Protein AF-A0A944IZ52-F1 (afdb_monomer_lite)

Sequence (410 aa):
MIVNSAARTDLLGSDRTEELARAQYRSLRRLAALPDPTAVWPTHGAGSFCSAIRGDERTSTIGGQKQTNPLLAAPDEDAFVRQLVAGLGGELALALAGGVDPARIVVHGNAKTDAELRTAVDAGAGLIVIDNFDDIDRLERIVTDEQPVLVRVTPGIRPETHAAVSTGQEGSKFGLTLPQARQAIARLRGSGRLRLDGVHVHIGSQILDTEPFARAVEAVAGLGTFAVYDLGGGLGARYTYEDHPPSVEEYLDALVDAARRVLPEDAHVIIEPGRSMVAESGVTLYRVATVKRGEPAFVAVDGGMADNLEVALYGQRFEATVATRVGGGDPCHLVGRHCESGDTLSPDVPLRDPRPGDLIAVPVTGAYTYSLGNNYSGALRPPVVFCQDGEARAVVRRETYGDLLRRDLR

pLDDT: mean 85.28, std 14.98, range [36.97, 98.81]

Structure (mmCIF, N/CA/C/O backbone):
data_AF-A0A944IZ52-F1
#
_entry.id   AF-A0A944IZ52-F1
#
loop_
_atom_site.group_PDB
_atom_site.id
_atom_site.type_symbol
_atom_site.label_atom_id
_atom_site.label_alt_id
_atom_site.label_comp_id
_atom_site.label_asym_id
_atom_site.label_entity_id
_atom_site.label_seq_id
_atom_site.pdbx_PDB_ins_code
_atom_site.Cartn_x
_atom_site.Cartn_y
_atom_site.Cartn_z
_atom_site.occupancy
_atom_site.B_iso_or_equiv
_atom_site.auth_seq_id
_atom_site.auth_comp_id
_atom_site.auth_asym_id
_atom_site.auth_atom_id
_atom_site.pdbx_PDB_model_num
ATOM 1 N N . MET A 1 1 ? -35.859 -2.986 -17.270 1.00 49.66 1 MET A N 1
ATOM 2 C CA . MET A 1 1 ? -34.799 -3.735 -16.566 1.00 49.66 1 MET A CA 1
ATOM 3 C C . MET A 1 1 ? -33.519 -3.548 -17.320 1.00 49.66 1 MET A C 1
ATOM 5 O O . MET A 1 1 ? -33.545 -3.500 -18.542 1.00 49.66 1 MET A O 1
ATOM 9 N N . ILE A 1 2 ? -32.437 -3.422 -16.577 1.00 59.44 2 ILE A N 1
ATOM 10 C CA . ILE A 1 2 ? -31.106 -3.247 -17.121 1.00 59.44 2 ILE A CA 1
ATOM 11 C C . ILE A 1 2 ? -30.456 -4.625 -17.025 1.00 59.44 2 ILE A C 1
ATOM 13 O O . ILE A 1 2 ? -30.507 -5.262 -15.975 1.00 59.44 2 ILE A O 1
ATOM 17 N N . VAL A 1 3 ? -29.950 -5.127 -18.147 1.00 54.44 3 VAL A N 1
ATOM 18 C CA . VAL A 1 3 ? -29.305 -6.440 -18.192 1.00 54.44 3 VAL A CA 1
ATOM 19 C C . VAL A 1 3 ? -28.115 -6.408 -17.234 1.00 54.44 3 VAL A C 1
ATOM 21 O O . VAL A 1 3 ? -27.199 -5.608 -17.414 1.00 54.44 3 VAL A O 1
ATOM 24 N N . ASN A 1 4 ? -28.178 -7.231 -16.188 1.00 55.44 4 ASN A N 1
ATOM 25 C CA . ASN A 1 4 ? -27.148 -7.408 -15.164 1.00 55.44 4 ASN A CA 1
ATOM 26 C C . ASN A 1 4 ? -26.804 -6.135 -14.359 1.00 55.44 4 ASN A C 1
ATOM 28 O O . ASN A 1 4 ? -25.710 -6.030 -13.808 1.00 55.44 4 ASN A O 1
ATOM 32 N N . SER A 1 5 ? -27.711 -5.148 -14.286 1.00 57.38 5 SER A N 1
ATOM 33 C CA . SER A 1 5 ? -27.473 -3.905 -13.537 1.00 57.38 5 SER A CA 1
ATOM 34 C C . SER A 1 5 ? -28.758 -3.141 -13.165 1.00 57.38 5 SER A C 1
ATOM 36 O O . SER A 1 5 ? -29.864 -3.621 -13.413 1.00 57.38 5 SER A O 1
ATOM 38 N N . ALA A 1 6 ? -28.617 -1.963 -12.547 1.00 63.72 6 ALA A N 1
ATOM 39 C CA . ALA A 1 6 ? -29.672 -0.995 -12.252 1.00 63.72 6 ALA A CA 1
ATOM 40 C C . ALA A 1 6 ? -29.161 0.448 -12.430 1.00 63.72 6 ALA A C 1
ATOM 42 O O . ALA A 1 6 ? -27.966 0.656 -12.644 1.00 63.72 6 ALA A O 1
ATOM 43 N N . ALA A 1 7 ? -30.061 1.437 -12.409 1.00 60.56 7 ALA A N 1
ATOM 44 C CA . ALA A 1 7 ? -29.685 2.822 -12.673 1.00 60.56 7 ALA A CA 1
ATOM 45 C C . ALA A 1 7 ? -28.902 3.426 -11.490 1.00 60.56 7 ALA A C 1
ATOM 47 O O . ALA A 1 7 ? -29.264 3.157 -10.348 1.00 60.56 7 ALA A O 1
ATOM 48 N N . ARG A 1 8 ? -27.887 4.267 -11.709 1.00 58.72 8 ARG A N 1
ATOM 49 C CA . ARG A 1 8 ? -27.225 4.950 -10.590 1.00 58.72 8 ARG A CA 1
ATOM 50 C C . ARG A 1 8 ? -28.173 5.948 -9.933 1.00 58.72 8 ARG A C 1
ATOM 52 O O . ARG A 1 8 ? -28.893 6.674 -10.619 1.00 58.72 8 ARG A O 1
ATOM 59 N N . THR A 1 9 ? -28.151 5.995 -8.610 1.00 65.56 9 THR A N 1
ATOM 60 C CA . THR A 1 9 ? -29.062 6.823 -7.809 1.00 65.56 9 THR A CA 1
ATOM 61 C C . THR A 1 9 ? -28.395 8.062 -7.227 1.00 65.56 9 THR A C 1
ATOM 63 O O . THR A 1 9 ? -29.073 8.908 -6.662 1.00 65.56 9 THR A O 1
ATOM 66 N N . ASP A 1 10 ? -27.090 8.211 -7.440 1.00 61.88 10 ASP A N 1
ATOM 67 C CA . ASP A 1 10 ? -26.246 9.309 -6.964 1.00 61.88 10 ASP A CA 1
ATOM 68 C C . ASP A 1 10 ? -26.227 10.537 -7.894 1.00 61.88 10 ASP A C 1
ATOM 70 O O . ASP A 1 10 ? -25.698 11.586 -7.534 1.00 61.88 10 ASP A O 1
ATOM 74 N N . LEU A 1 11 ? -26.818 10.436 -9.090 1.00 52.53 11 LEU A N 1
ATOM 75 C CA . LEU A 1 11 ? -26.761 11.472 -10.132 1.00 52.53 11 LEU A CA 1
ATOM 76 C C . LEU A 1 11 ? -27.455 12.792 -9.762 1.00 52.53 11 LEU A C 1
ATOM 78 O O . LEU A 1 11 ? -27.226 13.801 -10.424 1.00 52.53 11 LEU A O 1
ATOM 82 N N . LEU A 1 12 ? -28.312 12.783 -8.739 1.00 50.62 12 LEU A N 1
ATOM 83 C CA . LEU A 1 12 ? -29.103 13.938 -8.304 1.00 50.62 12 LEU A CA 1
ATOM 84 C C . LEU A 1 12 ? -28.643 14.525 -6.958 1.00 50.62 12 LEU A C 1
ATOM 86 O O . LEU A 1 12 ? -29.283 15.457 -6.479 1.00 50.62 12 LEU A O 1
ATOM 90 N N . GLY A 1 13 ? -27.550 14.015 -6.374 1.00 47.00 13 GLY A N 1
ATOM 91 C CA . GLY A 1 13 ? -27.023 14.451 -5.073 1.00 47.00 13 GLY A CA 1
ATOM 92 C C . GLY A 1 13 ? -27.003 13.336 -4.023 1.00 47.00 13 GLY A C 1
ATOM 93 O O . GLY A 1 13 ? -27.859 12.450 -4.022 1.00 47.00 13 GLY A O 1
ATOM 94 N N . SER A 1 14 ? -26.009 13.376 -3.125 1.00 56.69 14 SER A N 1
ATOM 95 C CA . SER A 1 14 ? -25.781 12.350 -2.092 1.00 56.69 14 SER A CA 1
ATOM 96 C C . SER A 1 14 ? -26.903 12.258 -1.054 1.00 56.69 14 SER A C 1
ATOM 98 O O . SER A 1 14 ? -27.127 11.195 -0.483 1.00 56.69 14 SER A O 1
ATOM 100 N N . ASP A 1 15 ? -27.636 13.349 -0.849 1.00 60.59 15 ASP A N 1
ATOM 101 C CA . ASP A 1 15 ? -28.800 13.466 0.030 1.00 60.59 15 ASP A CA 1
ATOM 102 C C . ASP A 1 15 ? -30.030 12.703 -0.491 1.00 60.59 15 ASP A C 1
ATOM 104 O O . ASP A 1 15 ? -30.919 12.351 0.283 1.00 60.59 15 ASP A O 1
ATOM 108 N N . ARG A 1 16 ? -30.074 12.410 -1.796 1.00 62.12 16 ARG A N 1
ATOM 109 C CA . ARG A 1 16 ? -31.184 11.709 -2.465 1.00 62.12 16 ARG A CA 1
ATOM 110 C C . ARG A 1 16 ? -30.850 10.261 -2.827 1.00 62.12 16 ARG A C 1
ATOM 112 O O . ARG A 1 16 ? -31.755 9.499 -3.171 1.00 62.12 16 ARG A O 1
ATOM 119 N N . THR A 1 17 ? -29.577 9.873 -2.752 1.00 66.94 17 THR A N 1
ATOM 120 C CA . THR A 1 17 ? -29.072 8.577 -3.226 1.00 66.94 17 THR A CA 1
ATOM 121 C C . THR A 1 17 ? -29.780 7.388 -2.585 1.00 66.94 17 THR A C 1
ATOM 123 O O . THR A 1 17 ? -30.151 6.444 -3.285 1.00 66.94 17 THR A O 1
ATOM 126 N N . GLU A 1 18 ? -29.996 7.432 -1.269 1.00 72.25 18 GLU A N 1
ATOM 127 C CA . GLU A 1 18 ? -30.622 6.335 -0.530 1.00 72.25 18 GLU A CA 1
ATOM 128 C C . GLU A 1 18 ? -32.117 6.205 -0.860 1.00 72.25 18 GLU A C 1
ATOM 130 O O . GLU A 1 18 ? -32.598 5.117 -1.175 1.00 72.25 18 GLU A O 1
ATOM 135 N N . GLU A 1 19 ? -32.847 7.325 -0.868 1.00 81.88 19 GLU A N 1
ATOM 136 C CA . GLU A 1 19 ? -34.268 7.371 -1.241 1.00 81.88 19 GLU A CA 1
ATOM 137 C C . GLU A 1 19 ? -34.484 6.784 -2.645 1.00 81.88 19 GLU A C 1
ATOM 139 O O . GLU A 1 19 ? -35.368 5.949 -2.864 1.00 81.88 19 GLU A O 1
ATOM 144 N N . LEU A 1 20 ? -33.634 7.181 -3.594 1.00 73.44 20 LEU A N 1
ATOM 145 C CA . LEU A 1 20 ? -33.689 6.726 -4.978 1.00 73.44 20 LEU A CA 1
ATOM 146 C C . LEU A 1 20 ? -33.282 5.248 -5.121 1.00 73.44 20 LEU A C 1
ATOM 148 O O . LEU A 1 20 ? -33.898 4.528 -5.911 1.00 73.44 20 LEU A O 1
ATOM 152 N N . ALA A 1 21 ? -32.316 4.766 -4.332 1.00 74.44 21 ALA A N 1
ATOM 153 C CA . ALA A 1 21 ? -31.938 3.349 -4.270 1.00 74.44 21 ALA A CA 1
ATOM 154 C C . ALA A 1 21 ? -33.091 2.474 -3.762 1.00 74.44 21 ALA A C 1
ATOM 156 O O . ALA A 1 21 ? -33.422 1.457 -4.377 1.00 74.44 21 ALA A O 1
ATOM 157 N N . ARG A 1 22 ? -33.795 2.918 -2.716 1.00 81.88 22 ARG A N 1
ATOM 158 C CA . ARG A 1 22 ? -34.988 2.232 -2.192 1.00 81.88 22 ARG A CA 1
ATOM 159 C C . ARG A 1 22 ? -36.129 2.213 -3.210 1.00 81.88 22 ARG A C 1
ATOM 161 O O . ARG A 1 22 ? -36.739 1.173 -3.464 1.00 81.88 22 ARG A O 1
ATOM 168 N N . ALA A 1 23 ? -36.399 3.340 -3.872 1.00 78.75 23 ALA A N 1
ATOM 169 C CA . ALA A 1 23 ? -37.403 3.402 -4.939 1.00 78.75 23 ALA A CA 1
ATOM 170 C C . ALA A 1 23 ? -37.074 2.450 -6.106 1.00 78.75 23 ALA A C 1
ATOM 172 O O . ALA A 1 23 ? -37.964 1.814 -6.690 1.00 78.75 23 ALA A O 1
ATOM 173 N N . GLN A 1 24 ? -35.788 2.307 -6.420 1.00 78.44 24 GLN A N 1
ATOM 174 C CA . GLN A 1 24 ? -35.311 1.402 -7.450 1.00 78.44 24 GLN A CA 1
ATOM 175 C C . GLN A 1 24 ? -35.453 -0.076 -7.062 1.00 78.44 24 GLN A C 1
ATOM 177 O O . GLN A 1 24 ? -35.929 -0.857 -7.892 1.00 78.44 24 GLN A O 1
ATOM 182 N N . TYR A 1 25 ? -35.142 -0.454 -5.817 1.00 81.81 25 TYR A N 1
ATOM 183 C CA . TYR A 1 25 ? -35.371 -1.810 -5.301 1.00 81.81 25 TYR A CA 1
ATOM 184 C C . TYR A 1 25 ? -36.826 -2.252 -5.500 1.00 81.81 25 TYR A C 1
ATOM 186 O O . TYR A 1 25 ? -37.106 -3.283 -6.121 1.00 81.81 25 TYR A O 1
ATOM 194 N N . ARG A 1 26 ? -37.780 -1.425 -5.050 1.00 84.25 26 ARG A N 1
ATOM 195 C CA . ARG A 1 26 ? -39.225 -1.711 -5.161 1.00 84.25 26 ARG A CA 1
ATOM 196 C C . ARG A 1 26 ? -39.658 -1.879 -6.613 1.00 84.25 26 ARG A C 1
ATOM 198 O O . ARG A 1 26 ? -40.477 -2.744 -6.930 1.00 84.25 26 ARG A O 1
ATOM 205 N N . SER A 1 27 ? -39.096 -1.064 -7.501 1.00 78.94 27 SER A N 1
ATOM 206 C CA . SER A 1 27 ? -39.370 -1.128 -8.938 1.00 78.94 27 SER A CA 1
ATOM 207 C C . SER A 1 27 ? -38.850 -2.430 -9.553 1.00 78.94 27 SER A C 1
ATOM 209 O O . SER A 1 27 ? -39.574 -3.087 -10.301 1.00 78.94 27 SER A O 1
ATOM 211 N N . LEU A 1 28 ? -37.638 -2.859 -9.192 1.00 76.06 28 LEU A N 1
ATOM 212 C CA . LEU A 1 28 ? -37.055 -4.117 -9.665 1.00 76.06 28 LEU A CA 1
ATOM 213 C C . LEU A 1 28 ? -37.807 -5.345 -9.149 1.00 76.06 28 LEU A C 1
ATOM 215 O O . LEU A 1 28 ? -38.038 -6.271 -9.924 1.00 76.06 28 LEU A O 1
ATOM 219 N N . ARG A 1 29 ? -38.278 -5.334 -7.897 1.00 84.25 29 ARG A N 1
ATOM 220 C CA . ARG A 1 29 ? -39.107 -6.420 -7.343 1.00 84.25 29 ARG A CA 1
ATOM 221 C C . ARG A 1 29 ? -40.432 -6.582 -8.085 1.00 84.25 29 ARG A C 1
ATOM 223 O O . ARG A 1 29 ? -40.827 -7.705 -8.386 1.00 84.25 29 ARG A O 1
ATOM 230 N N . ARG A 1 30 ? -41.085 -5.475 -8.454 1.00 82.38 30 ARG A N 1
ATOM 231 C CA . ARG A 1 30 ? -42.308 -5.505 -9.278 1.00 82.38 30 ARG A CA 1
ATOM 232 C C . ARG A 1 30 ? -42.044 -6.048 -10.682 1.00 82.38 30 ARG A C 1
ATOM 234 O O . ARG A 1 30 ? -42.846 -6.818 -11.194 1.00 82.38 30 ARG A O 1
ATOM 241 N N . LEU A 1 31 ? -40.916 -5.682 -11.289 1.00 74.94 31 LEU A N 1
ATOM 242 C CA . LEU A 1 31 ? -40.529 -6.181 -12.612 1.00 74.94 31 LEU A CA 1
ATOM 243 C C . LEU A 1 31 ? -40.148 -7.667 -12.586 1.00 74.94 31 LEU A C 1
ATOM 245 O O . LEU A 1 31 ? -40.492 -8.392 -13.513 1.00 74.94 31 LEU A O 1
ATOM 249 N N . ALA A 1 32 ? -39.509 -8.142 -11.515 1.00 80.38 32 ALA A N 1
ATOM 250 C CA . ALA A 1 32 ? -39.172 -9.552 -11.336 1.00 80.38 32 ALA A CA 1
ATOM 251 C C . ALA A 1 32 ? -40.408 -10.464 -11.185 1.00 80.38 32 ALA A C 1
ATOM 253 O O . ALA A 1 32 ? -40.291 -11.675 -11.353 1.00 80.38 32 ALA A O 1
ATOM 254 N N . ALA A 1 33 ? -41.595 -9.916 -10.909 1.00 85.00 33 ALA A N 1
ATOM 255 C CA . ALA A 1 33 ? -42.842 -10.684 -10.863 1.00 85.00 33 ALA A CA 1
ATOM 256 C C . ALA A 1 33 ? -43.399 -11.048 -12.257 1.00 85.00 33 ALA A C 1
ATOM 258 O O . ALA A 1 33 ? -44.363 -11.804 -12.354 1.00 85.00 33 ALA A O 1
ATOM 259 N N . LEU A 1 34 ? -42.812 -10.522 -13.338 1.00 83.12 34 LEU A N 1
ATOM 260 C CA . LEU A 1 34 ? -43.183 -10.885 -14.706 1.00 83.12 34 LEU A CA 1
ATOM 261 C C . LEU A 1 34 ? -42.824 -12.357 -15.022 1.00 83.12 34 LEU A C 1
ATOM 263 O O . LEU A 1 34 ? -41.936 -12.924 -14.379 1.00 83.12 34 LEU A O 1
ATOM 267 N N . PRO A 1 35 ? -43.482 -12.994 -16.014 1.00 90.75 35 PRO A N 1
ATOM 268 C CA . PRO A 1 35 ? -43.174 -14.370 -16.406 1.00 90.75 35 PRO A CA 1
ATOM 269 C C . PRO A 1 35 ? -41.723 -14.537 -16.866 1.00 90.75 35 PRO A C 1
ATOM 271 O O . PRO A 1 35 ? -41.214 -13.704 -17.615 1.00 90.75 35 PRO A O 1
ATOM 274 N N . ASP A 1 36 ? -41.087 -15.651 -16.506 1.00 87.94 36 ASP A N 1
ATOM 275 C CA . ASP A 1 36 ? -39.681 -15.934 -16.823 1.00 87.94 36 ASP A CA 1
ATOM 276 C C . ASP A 1 36 ? -39.275 -15.809 -18.307 1.00 87.94 36 ASP A C 1
ATOM 278 O O . ASP A 1 36 ? -38.193 -15.267 -18.546 1.00 87.94 36 ASP A O 1
ATOM 282 N N . PRO A 1 37 ? -40.084 -16.210 -19.315 1.00 88.31 37 PRO A N 1
ATOM 283 C CA . PRO A 1 37 ? -39.707 -16.045 -20.723 1.00 88.31 37 PRO A CA 1
ATOM 284 C C . PRO A 1 37 ? -39.832 -14.599 -21.227 1.00 88.31 37 PRO A C 1
ATOM 286 O O . PRO A 1 37 ? -39.501 -14.326 -22.380 1.00 88.31 37 PRO A O 1
ATOM 289 N N . THR A 1 38 ? -40.312 -13.663 -20.399 1.00 85.06 38 THR A N 1
ATOM 290 C CA . THR A 1 38 ? -40.425 -12.252 -20.780 1.00 85.06 38 THR A CA 1
ATOM 291 C C . THR A 1 38 ? -39.042 -11.709 -21.118 1.00 85.06 38 THR A C 1
ATOM 293 O O . THR A 1 38 ? -38.139 -11.696 -20.278 1.00 85.06 38 THR A O 1
ATOM 296 N N . ALA A 1 39 ? -38.882 -11.262 -22.361 1.00 79.69 39 ALA A N 1
ATOM 297 C CA . ALA A 1 39 ? -37.620 -10.744 -22.858 1.00 79.69 39 ALA A CA 1
ATOM 298 C C . ALA A 1 39 ? -37.249 -9.424 -22.165 1.00 79.69 39 ALA A C 1
ATOM 300 O O . ALA A 1 39 ? -38.061 -8.503 -22.044 1.00 79.69 39 ALA A O 1
ATOM 301 N N . VAL A 1 40 ? -35.993 -9.332 -21.739 1.00 71.38 40 VAL A N 1
ATOM 302 C CA . VAL A 1 40 ? -35.378 -8.145 -21.153 1.00 71.38 40 VAL A CA 1
ATOM 303 C C . VAL A 1 40 ? -34.414 -7.566 -22.170 1.00 71.38 40 VAL A C 1
ATOM 305 O O . VAL A 1 40 ? -33.300 -8.054 -22.368 1.00 71.38 40 VAL A O 1
ATOM 308 N N . TRP A 1 41 ? -34.871 -6.504 -22.819 1.00 64.62 41 TRP A N 1
ATOM 309 C CA . TRP A 1 41 ? -34.080 -5.743 -23.770 1.00 64.62 41 TRP A CA 1
ATOM 310 C C . TRP A 1 41 ? -33.353 -4.599 -23.056 1.00 64.62 41 TRP A C 1
ATOM 312 O O . TRP A 1 41 ? -33.888 -4.032 -22.098 1.00 64.62 41 TRP A O 1
ATOM 322 N N . PRO A 1 42 ? -32.150 -4.231 -23.509 1.00 54.09 42 PRO A N 1
ATOM 323 C CA . PRO A 1 42 ? -31.430 -3.104 -22.953 1.00 54.09 42 PRO A CA 1
ATOM 324 C C . PRO A 1 42 ? -32.133 -1.802 -23.358 1.00 54.09 42 PRO A C 1
ATOM 326 O O . PRO A 1 42 ? -32.445 -1.587 -24.526 1.00 54.09 42 PRO A O 1
ATOM 329 N N . THR A 1 43 ? -32.317 -0.882 -22.418 1.00 52.28 43 THR A N 1
ATOM 330 C CA . THR A 1 43 ? -32.477 0.552 -22.718 1.00 52.28 43 THR A CA 1
ATOM 331 C C . THR A 1 43 ? -31.135 1.225 -22.453 1.00 52.28 43 THR A C 1
ATOM 333 O O . THR A 1 43 ? -30.550 0.884 -21.432 1.00 52.28 43 THR A O 1
ATOM 336 N N . HIS A 1 44 ? -30.637 2.105 -23.344 1.00 38.09 44 HIS A N 1
ATOM 337 C CA . HIS A 1 44 ? -29.282 2.713 -23.309 1.00 38.09 44 HIS A CA 1
ATOM 338 C C . HIS A 1 44 ? -28.258 1.832 -22.559 1.00 38.09 44 HIS A C 1
ATOM 340 O O . HIS A 1 44 ? -27.996 2.029 -21.376 1.00 38.09 44 HIS A O 1
ATO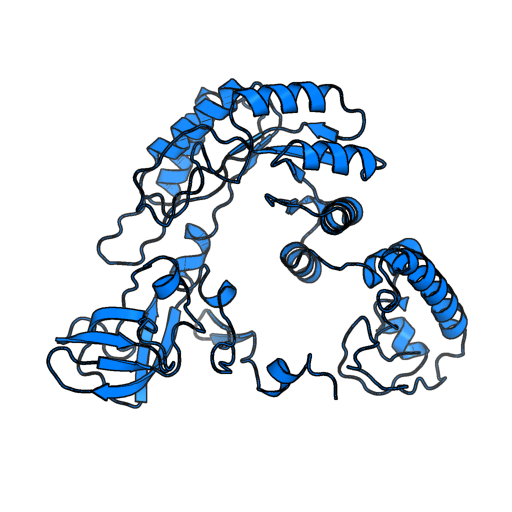M 346 N N . GLY A 1 45 ? -27.814 0.780 -23.258 1.00 36.97 45 GLY A N 1
ATOM 347 C CA . GLY A 1 45 ? -27.573 -0.557 -22.711 1.00 36.97 45 GLY A CA 1
ATOM 348 C C . GLY A 1 45 ? -26.336 -0.815 -21.853 1.00 36.97 45 GLY A C 1
ATOM 349 O O . GLY A 1 45 ? -25.540 0.074 -21.567 1.00 36.97 45 GLY A O 1
ATOM 350 N N . ALA A 1 46 ? -26.231 -2.090 -21.459 1.00 38.62 46 ALA A N 1
ATOM 351 C CA . ALA A 1 46 ? -25.125 -2.752 -20.767 1.00 38.62 46 ALA A CA 1
ATOM 352 C C . ALA A 1 46 ? -23.769 -2.053 -20.998 1.00 38.62 46 ALA A C 1
ATOM 354 O O . ALA A 1 46 ? -23.171 -2.168 -22.068 1.00 38.62 46 ALA A O 1
ATOM 355 N N . GLY A 1 47 ? -23.335 -1.265 -20.004 1.00 41.41 47 GLY A N 1
ATOM 356 C CA . GLY A 1 47 ? -22.129 -0.426 -20.069 1.00 41.41 47 GLY A CA 1
ATOM 357 C C . GLY A 1 47 ? -22.347 1.099 -20.055 1.00 41.41 47 GLY A C 1
ATOM 358 O O . GLY A 1 47 ? -21.360 1.829 -19.982 1.00 41.41 47 GLY A O 1
ATOM 359 N N . SER A 1 48 ? -23.590 1.589 -20.088 1.00 41.53 48 SER A N 1
ATOM 360 C CA . SER A 1 48 ? -23.940 3.021 -20.046 1.00 41.53 48 SER A CA 1
ATOM 361 C C . SER A 1 48 ? -23.639 3.709 -18.701 1.00 41.53 48 SER A C 1
ATOM 363 O O . SER A 1 48 ? -23.699 3.082 -17.645 1.00 41.53 48 SER A O 1
ATOM 365 N N . PHE A 1 49 ? -23.362 5.023 -18.746 1.00 39.31 49 PHE A N 1
ATOM 366 C CA . PHE A 1 49 ? -23.088 5.924 -17.608 1.00 39.31 49 PHE A CA 1
ATOM 367 C C . PHE A 1 49 ? -24.129 5.837 -16.484 1.00 39.31 49 PHE A C 1
ATOM 369 O O . PHE A 1 49 ? -23.800 5.986 -15.309 1.00 39.31 49 PHE A O 1
ATOM 376 N N . CYS A 1 50 ? -25.380 5.554 -16.845 1.00 43.31 50 CYS A N 1
ATOM 377 C CA . CYS A 1 50 ? -26.473 5.456 -15.892 1.00 43.31 50 CYS A CA 1
ATOM 378 C C . CYS A 1 50 ? -26.532 4.105 -15.172 1.00 43.31 50 CYS A C 1
ATOM 380 O O . CYS A 1 50 ? -27.467 3.929 -14.417 1.00 43.31 50 CYS A O 1
ATOM 382 N N . SER A 1 51 ? -25.613 3.156 -15.387 1.00 47.84 51 SER A N 1
ATOM 383 C CA . SER A 1 51 ? -25.664 1.792 -14.831 1.00 47.84 51 SER A CA 1
ATOM 384 C C . SER A 1 51 ? -24.714 1.615 -13.637 1.00 47.84 51 SER A C 1
ATOM 386 O O . SER A 1 51 ? -23.566 2.046 -13.706 1.00 47.84 51 SER A O 1
ATOM 388 N N . ALA A 1 52 ? -25.145 0.941 -12.568 1.00 45.53 52 ALA A N 1
ATOM 389 C CA . ALA A 1 52 ? -24.354 0.741 -11.342 1.00 45.53 52 ALA A CA 1
ATOM 390 C C . ALA A 1 52 ? -23.378 -0.461 -11.378 1.00 45.53 52 ALA A C 1
ATOM 392 O O . ALA A 1 52 ? -22.444 -0.527 -10.591 1.00 45.53 52 ALA A O 1
ATOM 393 N N . ILE A 1 53 ? -23.574 -1.413 -12.298 1.00 49.00 53 ILE A N 1
ATOM 394 C CA . ILE A 1 53 ? -22.815 -2.676 -12.452 1.00 49.00 53 ILE A CA 1
ATOM 395 C C . ILE A 1 53 ? -22.630 -2.948 -13.956 1.00 49.00 53 ILE A C 1
ATOM 397 O O . ILE A 1 53 ? -23.529 -2.655 -14.742 1.00 49.00 53 ILE A O 1
ATOM 401 N N . ARG A 1 54 ? -21.473 -3.458 -14.397 1.00 53.56 54 ARG A N 1
ATOM 402 C CA . ARG A 1 54 ? -21.185 -3.731 -15.823 1.00 53.56 54 ARG A CA 1
ATOM 403 C C . ARG A 1 54 ? -21.267 -5.231 -16.131 1.00 53.56 54 ARG A C 1
ATOM 405 O O . ARG A 1 54 ? -20.797 -6.031 -15.334 1.00 53.56 54 ARG A O 1
ATOM 412 N N . GLY A 1 55 ? -21.814 -5.594 -17.295 1.00 52.94 55 GLY A N 1
ATOM 413 C CA . GLY A 1 55 ? -21.876 -6.975 -17.794 1.00 52.94 55 GLY A CA 1
ATOM 414 C C . GLY A 1 55 ? -21.796 -7.048 -19.325 1.00 52.94 55 GLY A C 1
ATOM 415 O O . GLY A 1 55 ? -22.097 -6.063 -19.999 1.00 52.94 55 GLY A O 1
ATOM 416 N N . ASP A 1 56 ? -21.384 -8.205 -19.854 1.00 54.31 56 ASP A N 1
ATOM 417 C CA . ASP A 1 56 ? -21.111 -8.420 -21.290 1.00 54.31 56 ASP A CA 1
ATOM 418 C C . ASP A 1 56 ? -22.361 -8.786 -22.115 1.00 54.31 56 ASP A C 1
ATOM 420 O O . ASP A 1 56 ? -22.405 -8.584 -23.333 1.00 54.31 56 ASP A O 1
ATOM 424 N N . GLU A 1 57 ? -23.408 -9.301 -21.463 1.00 58.81 57 GLU A N 1
ATOM 425 C CA . GLU A 1 57 ? -24.662 -9.668 -22.122 1.00 58.81 57 GLU A CA 1
ATOM 426 C C . GLU A 1 57 ? -25.501 -8.435 -22.466 1.00 58.81 57 GLU A C 1
ATOM 428 O O . GLU A 1 57 ? -25.769 -7.570 -21.631 1.00 58.81 57 GLU A O 1
ATOM 433 N N . ARG A 1 58 ? -25.964 -8.363 -23.718 1.00 60.22 58 ARG A N 1
ATOM 434 C CA . ARG A 1 58 ? -26.748 -7.220 -24.210 1.00 60.22 58 ARG A CA 1
ATOM 435 C C . ARG A 1 58 ? -28.250 -7.393 -24.033 1.00 60.22 58 ARG A C 1
ATOM 437 O O . ARG A 1 58 ? -28.947 -6.392 -23.987 1.00 60.22 58 ARG A O 1
ATOM 444 N N . THR A 1 59 ? -28.749 -8.619 -23.922 1.00 69.75 59 THR A N 1
ATOM 445 C CA . THR A 1 59 ? -30.174 -8.970 -23.791 1.00 69.75 59 THR A CA 1
ATOM 446 C C . THR A 1 59 ? -30.307 -10.180 -22.877 1.00 69.75 59 THR A C 1
ATOM 448 O O . THR A 1 59 ? -29.418 -11.025 -22.871 1.00 69.75 59 THR A O 1
ATOM 451 N N . SER A 1 60 ? -31.414 -10.304 -22.147 1.00 80.19 60 SER A N 1
ATOM 452 C CA . SER A 1 60 ? -31.680 -11.451 -21.267 1.00 80.19 60 SER A CA 1
ATOM 453 C C . SER A 1 60 ? -33.187 -11.744 -21.200 1.00 80.19 60 SER A C 1
ATOM 455 O O . SER A 1 60 ? -33.965 -11.210 -21.991 1.00 80.19 60 SER A O 1
ATOM 457 N N . THR A 1 61 ? -33.624 -12.577 -20.261 1.00 86.12 61 THR A N 1
ATOM 458 C CA . THR A 1 61 ? -35.038 -12.785 -19.903 1.00 86.12 61 THR A CA 1
ATOM 459 C C . THR A 1 61 ? -35.244 -12.504 -18.417 1.00 86.12 61 THR A C 1
ATOM 461 O O . THR A 1 61 ? -34.272 -12.407 -17.672 1.00 86.12 61 THR A O 1
ATOM 464 N N . ILE A 1 62 ? -36.491 -12.383 -17.951 1.00 83.81 62 ILE A N 1
ATOM 465 C CA . ILE A 1 62 ? -36.772 -12.297 -16.507 1.00 83.81 62 ILE A CA 1
ATOM 466 C C . ILE A 1 62 ? -36.156 -13.480 -15.760 1.00 83.81 62 ILE A C 1
ATOM 468 O O . ILE A 1 62 ? -35.506 -13.280 -14.736 1.00 83.81 62 ILE A O 1
ATOM 472 N N . GLY A 1 63 ? -36.335 -14.695 -16.286 1.00 84.19 63 GLY A N 1
ATOM 473 C CA . GLY A 1 63 ? -35.780 -15.907 -15.691 1.00 84.19 63 GLY A CA 1
ATOM 474 C C . GLY A 1 63 ? -34.254 -15.862 -15.625 1.00 84.19 63 GLY A C 1
ATOM 475 O O . GLY A 1 63 ? -33.683 -16.142 -14.575 1.00 84.19 63 GLY A O 1
ATOM 476 N N . GLY A 1 64 ? -33.600 -15.419 -16.705 1.00 82.88 64 GLY A N 1
ATOM 477 C CA . GLY A 1 64 ? -32.150 -15.223 -16.734 1.00 82.88 64 GLY A CA 1
ATOM 478 C C . GLY A 1 64 ? -31.688 -14.178 -15.719 1.00 82.88 64 GLY A C 1
ATOM 479 O O . GLY A 1 64 ? -30.811 -14.450 -14.911 1.00 82.88 64 GLY A O 1
ATOM 480 N N . GLN A 1 65 ? -32.346 -13.017 -15.665 1.00 78.31 65 GLN A N 1
ATOM 481 C CA . GLN A 1 65 ? -31.998 -11.950 -14.724 1.00 78.31 65 GLN A CA 1
ATOM 482 C C . GLN A 1 65 ? -32.189 -12.358 -13.259 1.00 78.31 65 GLN A C 1
ATOM 484 O O . GLN A 1 65 ? -31.378 -11.978 -12.424 1.00 78.31 65 GLN A O 1
ATOM 489 N N . LYS A 1 66 ? -33.204 -13.157 -12.918 1.00 81.00 66 LYS A N 1
ATOM 490 C CA . LYS A 1 66 ? -33.348 -13.700 -11.554 1.00 81.00 66 LYS A CA 1
ATOM 491 C C . LYS A 1 66 ? -32.173 -14.592 -11.147 1.00 81.00 66 LYS A C 1
ATOM 493 O O . LYS A 1 66 ? -31.871 -14.670 -9.963 1.00 81.00 66 LYS A O 1
ATOM 498 N N . GLN A 1 67 ? -31.545 -15.265 -12.110 1.00 78.94 67 GLN A N 1
ATOM 499 C CA . GLN A 1 67 ? -30.414 -16.161 -11.873 1.00 78.94 67 GLN A CA 1
ATOM 500 C C . GLN A 1 67 ? -29.075 -15.417 -11.859 1.00 78.94 67 GLN A C 1
ATOM 502 O O . GLN A 1 67 ? -28.189 -15.784 -11.095 1.00 78.94 67 GLN A O 1
ATOM 507 N N . THR A 1 68 ? -28.916 -14.387 -12.696 1.00 70.44 68 THR A N 1
ATOM 508 C CA . THR A 1 68 ? -27.605 -13.778 -12.969 1.00 70.44 68 THR A CA 1
ATOM 509 C C . THR A 1 68 ? -27.460 -12.328 -12.518 1.00 70.44 68 THR A C 1
ATOM 511 O O . THR A 1 68 ? -26.333 -11.852 -12.410 1.00 70.44 68 THR A O 1
ATOM 514 N N . ASN A 1 69 ? -28.550 -11.597 -12.253 1.00 71.62 69 ASN A N 1
ATOM 515 C CA . ASN A 1 69 ? -28.471 -10.190 -11.868 1.00 71.62 69 ASN A CA 1
ATOM 516 C C . ASN A 1 69 ? -28.201 -10.068 -10.357 1.00 71.62 69 ASN A C 1
ATOM 518 O O . ASN A 1 69 ? -29.103 -10.331 -9.552 1.00 71.62 69 ASN A O 1
ATOM 522 N N . PRO A 1 70 ? -27.005 -9.608 -9.949 1.00 64.25 70 PRO A N 1
ATOM 523 C CA . PRO A 1 70 ? -26.617 -9.572 -8.541 1.00 64.25 70 PRO A CA 1
ATOM 524 C C . PRO A 1 70 ? -27.490 -8.624 -7.705 1.00 64.25 70 PRO A C 1
ATOM 526 O O . PRO A 1 70 ? -27.610 -8.820 -6.503 1.00 64.25 70 PRO A O 1
ATOM 529 N N . LEU A 1 71 ? -28.165 -7.651 -8.328 1.00 68.06 71 LEU A N 1
ATOM 530 C CA . LEU A 1 71 ? -29.085 -6.740 -7.645 1.00 68.06 71 LEU A CA 1
ATOM 531 C C . LEU A 1 71 ? -30.466 -7.366 -7.389 1.00 68.06 71 LEU A C 1
ATOM 533 O O . LEU A 1 71 ? -31.171 -6.958 -6.470 1.00 68.06 71 LEU A O 1
ATOM 537 N N . LEU A 1 72 ? -30.879 -8.371 -8.170 1.00 74.81 72 LEU A N 1
ATOM 538 C CA . LEU A 1 72 ? -32.104 -9.134 -7.887 1.00 74.81 72 LEU A CA 1
ATOM 539 C C . LEU A 1 72 ? -31.886 -10.201 -6.805 1.00 74.81 72 LEU A C 1
ATOM 541 O O . LEU A 1 72 ? -32.857 -10.617 -6.161 1.00 74.81 72 LEU A O 1
ATOM 545 N N . ALA A 1 73 ? -30.629 -10.589 -6.582 1.00 74.62 73 ALA A N 1
ATOM 546 C CA . ALA A 1 73 ? -30.212 -11.518 -5.538 1.00 74.62 73 ALA A CA 1
ATOM 547 C C . ALA A 1 73 ? -30.165 -10.886 -4.132 1.00 74.62 73 ALA A C 1
ATOM 549 O O . ALA A 1 73 ? -30.123 -11.621 -3.150 1.00 74.62 73 ALA A O 1
ATOM 550 N N . ALA A 1 74 ? -30.217 -9.552 -4.016 1.00 74.75 74 ALA A N 1
ATOM 551 C CA . ALA A 1 74 ? -30.210 -8.863 -2.725 1.00 74.75 74 ALA A CA 1
ATOM 552 C C . ALA A 1 74 ? -31.381 -9.331 -1.828 1.00 74.75 74 ALA A C 1
ATOM 554 O O . ALA A 1 74 ? -32.536 -9.209 -2.246 1.00 74.75 74 ALA A O 1
ATOM 555 N N . PRO A 1 75 ? -31.137 -9.850 -0.610 1.00 76.06 75 PRO A N 1
ATOM 556 C CA . PRO A 1 75 ? -32.174 -10.489 0.210 1.00 76.06 75 PRO A CA 1
ATOM 557 C C . PRO A 1 75 ? -33.284 -9.524 0.653 1.00 76.06 75 PRO A C 1
ATOM 559 O O . PRO A 1 75 ? -34.441 -9.926 0.772 1.00 76.06 75 PRO A O 1
ATOM 562 N N . ASP A 1 76 ? -32.960 -8.243 0.818 1.00 80.56 76 ASP A N 1
ATOM 563 C CA . ASP A 1 76 ? -33.873 -7.193 1.264 1.00 80.56 76 ASP A CA 1
ATOM 564 C C . ASP A 1 76 ? -33.533 -5.830 0.626 1.00 80.56 76 ASP A C 1
ATOM 566 O O . ASP A 1 76 ? -32.621 -5.708 -0.200 1.00 80.56 76 ASP A O 1
ATOM 570 N N . GLU A 1 77 ? -34.345 -4.816 0.942 1.00 80.94 77 GLU A N 1
ATOM 571 C CA . GLU A 1 77 ? -34.193 -3.451 0.423 1.00 80.94 77 GLU A CA 1
ATOM 572 C C . GLU A 1 77 ? -32.892 -2.796 0.906 1.00 80.94 77 GLU A C 1
ATOM 574 O O . GLU A 1 77 ? -32.250 -2.086 0.136 1.00 80.94 77 GLU A O 1
ATOM 579 N N . ASP A 1 78 ? -32.467 -3.063 2.141 1.00 71.94 78 ASP A N 1
ATOM 580 C CA . ASP A 1 78 ? -31.263 -2.460 2.717 1.00 71.94 78 ASP A CA 1
ATOM 581 C C . ASP A 1 78 ? -29.989 -3.042 2.089 1.00 71.94 78 ASP A C 1
ATOM 583 O O . ASP A 1 78 ? -29.066 -2.302 1.753 1.00 71.94 78 ASP A O 1
ATOM 587 N N . ALA A 1 79 ? -29.950 -4.352 1.835 1.00 67.81 79 ALA A N 1
ATOM 588 C CA . ALA A 1 79 ? -28.864 -5.021 1.127 1.00 67.81 79 ALA A CA 1
ATOM 589 C C . ALA A 1 79 ? -28.724 -4.513 -0.312 1.00 67.81 79 ALA A C 1
ATOM 591 O O . ALA A 1 79 ? -27.609 -4.301 -0.789 1.00 67.81 79 ALA A O 1
ATOM 592 N N . PHE A 1 80 ? -29.850 -4.258 -0.983 1.00 74.19 80 PHE A N 1
ATOM 593 C CA . PHE A 1 80 ? -29.858 -3.653 -2.312 1.00 74.19 80 PHE A CA 1
ATOM 594 C C . PHE A 1 80 ? -29.282 -2.235 -2.296 1.00 74.19 80 PHE A C 1
ATOM 596 O O . PHE A 1 80 ? -28.461 -1.888 -3.144 1.00 74.19 80 PHE A O 1
ATOM 603 N N . VAL A 1 81 ? -29.703 -1.416 -1.329 1.00 68.19 81 VAL A N 1
ATOM 604 C CA . VAL A 1 81 ? -29.214 -0.044 -1.161 1.00 68.19 81 VAL A CA 1
ATOM 605 C C . VAL A 1 81 ? -27.711 -0.049 -0.900 1.00 68.19 81 VAL A C 1
ATOM 607 O O . VAL A 1 81 ? -26.989 0.645 -1.606 1.00 68.19 81 VAL A O 1
ATOM 610 N N . ARG A 1 82 ? -27.213 -0.883 0.020 1.00 68.50 82 ARG A N 1
ATOM 611 C CA . ARG A 1 82 ? -25.770 -1.021 0.278 1.00 68.50 82 ARG A CA 1
ATOM 612 C C . ARG A 1 82 ? -24.996 -1.378 -0.988 1.00 68.50 82 ARG A C 1
ATOM 614 O O . ARG A 1 82 ? -24.012 -0.724 -1.311 1.00 68.50 82 ARG A O 1
ATOM 621 N N . GLN A 1 83 ? -25.473 -2.362 -1.747 1.00 65.38 83 GLN A N 1
ATOM 622 C CA . GLN A 1 83 ? -24.822 -2.813 -2.978 1.00 65.38 83 GLN A CA 1
ATOM 623 C C . GLN A 1 83 ? -24.801 -1.742 -4.083 1.00 65.38 83 GLN A C 1
ATOM 625 O O . GLN A 1 83 ? -23.875 -1.709 -4.890 1.00 65.38 83 GLN A O 1
ATOM 630 N N . LEU A 1 84 ? -25.811 -0.868 -4.127 1.00 60.75 84 LEU A N 1
ATOM 631 C CA . LEU A 1 84 ? -25.932 0.203 -5.118 1.00 60.75 84 LEU A CA 1
ATOM 632 C C . LEU A 1 84 ? -25.184 1.487 -4.718 1.00 60.75 84 LEU A C 1
ATOM 634 O O . LEU A 1 84 ? -24.717 2.223 -5.584 1.00 60.75 84 LEU A O 1
ATOM 638 N N . VAL A 1 85 ? -25.104 1.763 -3.415 1.00 57.41 85 VAL A N 1
ATOM 639 C CA . VAL A 1 85 ? -24.567 3.006 -2.835 1.00 57.41 85 VAL A CA 1
ATOM 640 C C . VAL A 1 85 ? -23.113 2.869 -2.395 1.00 57.41 85 VAL A C 1
ATOM 642 O O . VAL A 1 85 ? -22.491 3.881 -2.085 1.00 57.41 85 VAL A O 1
ATOM 645 N N . ALA A 1 86 ? -22.540 1.663 -2.422 1.00 53.56 86 ALA A N 1
ATOM 646 C CA . ALA A 1 86 ? -21.132 1.427 -2.132 1.00 53.56 86 ALA A CA 1
ATOM 647 C C . ALA A 1 86 ? -20.213 2.170 -3.132 1.00 53.56 86 ALA A C 1
ATOM 649 O O . ALA A 1 86 ? -19.689 1.615 -4.099 1.00 53.56 86 ALA A O 1
ATOM 650 N N . GLY A 1 87 ? -19.993 3.459 -2.871 1.00 46.69 87 GLY A N 1
ATOM 651 C CA . GLY A 1 87 ? -18.802 4.212 -3.224 1.00 46.69 87 GLY A CA 1
ATOM 652 C C . GLY A 1 87 ? -17.686 3.682 -2.345 1.00 46.69 87 GLY A C 1
ATOM 653 O O . GLY A 1 87 ? -17.368 4.243 -1.302 1.00 46.69 87 GLY A O 1
ATOM 654 N N . LEU A 1 88 ? -17.195 2.513 -2.729 1.00 39.84 88 LEU A N 1
ATOM 655 C CA . LEU A 1 88 ? -16.235 1.760 -1.955 1.00 39.84 88 LEU A CA 1
ATOM 656 C C . LEU A 1 88 ? -14.942 2.576 -1.855 1.00 39.84 88 LEU A C 1
ATOM 658 O O . LEU A 1 88 ? -14.372 2.957 -2.882 1.00 39.84 88 LEU A O 1
ATOM 662 N N . GLY A 1 89 ? -14.446 2.785 -0.633 1.00 54.03 89 GLY A N 1
ATOM 663 C CA . GLY A 1 89 ? -13.013 2.991 -0.435 1.00 54.03 89 GLY A CA 1
ATOM 664 C C . GLY A 1 89 ? -12.313 1.851 -1.172 1.00 54.03 89 GLY A C 1
ATOM 665 O O . GLY A 1 89 ? -12.593 0.681 -0.900 1.00 54.03 89 GLY A O 1
ATOM 666 N N . GLY A 1 90 ? -11.543 2.183 -2.211 1.00 67.31 90 GLY A N 1
ATOM 667 C CA . GLY A 1 90 ? -11.260 1.258 -3.316 1.00 67.31 90 GLY A 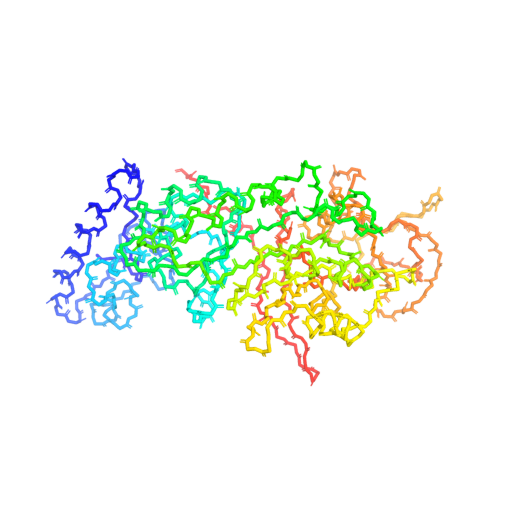CA 1
ATOM 668 C C . GLY A 1 90 ? -10.682 -0.092 -2.888 1.00 67.31 90 GLY A C 1
ATOM 669 O O . GLY A 1 90 ? -10.953 -1.096 -3.529 1.00 67.31 90 GLY A O 1
ATOM 670 N N . GLU A 1 91 ? -9.953 -0.151 -1.777 1.00 76.12 91 GLU A N 1
ATOM 671 C CA . GLU A 1 91 ? -9.348 -1.386 -1.268 1.00 76.12 91 GLU A CA 1
ATOM 672 C C . GLU A 1 91 ? -10.360 -2.319 -0.587 1.00 76.12 91 GLU A C 1
ATOM 674 O O . GLU A 1 91 ? -10.337 -3.524 -0.838 1.00 76.12 91 GLU A O 1
ATOM 679 N N . LEU A 1 92 ? -11.319 -1.779 0.178 1.00 78.06 92 LEU A N 1
ATOM 680 C CA . LEU A 1 92 ? -12.402 -2.573 0.771 1.00 78.06 92 LEU A CA 1
ATOM 681 C C . LEU A 1 92 ? -13.274 -3.205 -0.325 1.00 78.06 92 LEU A C 1
ATOM 683 O O . LEU A 1 92 ? -13.651 -4.369 -0.214 1.00 78.06 92 LEU A O 1
ATOM 687 N N . ALA A 1 93 ? -13.516 -2.482 -1.428 1.00 76.19 93 ALA A N 1
ATOM 688 C CA . ALA A 1 93 ? -14.172 -3.029 -2.624 1.00 76.19 93 ALA A CA 1
ATOM 689 C C . ALA A 1 93 ? -13.511 -4.312 -3.110 1.00 76.19 93 ALA A C 1
ATOM 691 O O . ALA A 1 93 ? -14.175 -5.308 -3.389 1.00 76.19 93 ALA A O 1
ATOM 692 N N . LEU A 1 94 ? -12.192 -4.228 -3.277 1.00 73.94 94 LEU A N 1
ATOM 693 C CA . LEU A 1 94 ? -11.391 -5.249 -3.922 1.00 73.94 94 LEU A CA 1
ATOM 694 C C . LEU A 1 94 ? -11.272 -6.467 -3.011 1.00 73.94 94 LEU A C 1
ATOM 696 O O . LEU A 1 94 ? -11.399 -7.586 -3.501 1.00 73.94 94 LEU A O 1
ATOM 700 N N . ALA A 1 95 ? -11.121 -6.256 -1.700 1.00 76.06 95 ALA A N 1
ATOM 701 C CA . ALA A 1 95 ? -11.128 -7.329 -0.713 1.00 76.06 95 ALA A CA 1
ATOM 702 C C . ALA A 1 95 ? -12.456 -8.106 -0.737 1.00 76.06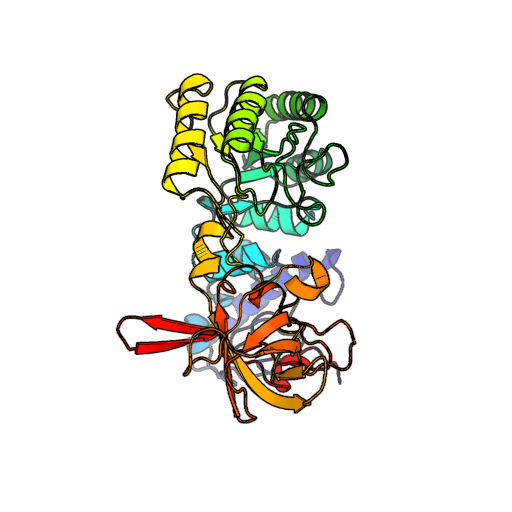 95 ALA A C 1
ATOM 704 O O . ALA A 1 95 ? -12.457 -9.329 -0.888 1.00 76.06 95 ALA A O 1
ATOM 705 N N . LEU A 1 96 ? -13.590 -7.402 -0.677 1.00 78.06 96 LEU A N 1
ATOM 706 C CA . LEU A 1 96 ? -14.914 -8.032 -0.690 1.00 78.06 96 LEU A CA 1
ATOM 707 C C . LEU A 1 96 ? -15.211 -8.730 -2.024 1.00 78.06 96 LEU A C 1
ATOM 709 O O . LEU A 1 96 ? -15.702 -9.857 -2.037 1.00 78.06 96 LEU A O 1
ATOM 713 N N . ALA A 1 97 ? -14.865 -8.106 -3.154 1.00 73.62 97 ALA A N 1
ATOM 714 C CA . ALA A 1 97 ? -14.999 -8.724 -4.474 1.00 73.62 97 ALA A CA 1
ATOM 715 C C . ALA A 1 97 ? -14.096 -9.961 -4.637 1.00 73.62 97 ALA A C 1
ATOM 717 O O . ALA A 1 97 ? -14.443 -10.883 -5.373 1.00 73.62 97 ALA A O 1
ATOM 718 N N . GLY A 1 98 ? -12.962 -9.991 -3.933 1.00 71.56 98 GLY A N 1
ATOM 719 C CA . GLY A 1 98 ? -12.075 -11.146 -3.821 1.00 71.56 98 GLY A CA 1
ATOM 720 C C . GLY A 1 98 ? -12.593 -12.254 -2.897 1.00 71.56 98 GLY A C 1
ATOM 721 O O . GLY A 1 98 ? -11.939 -13.288 -2.785 1.00 71.56 98 GLY A O 1
ATOM 722 N N . GLY A 1 99 ? -13.748 -12.067 -2.248 1.00 77.75 99 GLY A N 1
ATOM 723 C CA . GLY A 1 99 ? -14.344 -13.044 -1.336 1.00 77.75 99 GLY A CA 1
ATOM 724 C C . GLY A 1 99 ? -13.709 -13.073 0.056 1.00 77.75 99 GLY A C 1
ATOM 725 O O . GLY A 1 99 ? -13.852 -14.071 0.762 1.00 77.75 99 GLY A O 1
ATOM 726 N N . VAL A 1 100 ? -12.993 -12.015 0.455 1.00 78.56 100 VAL A N 1
ATOM 727 C CA . VAL A 1 100 ? -12.457 -11.895 1.817 1.00 78.56 100 VAL A CA 1
ATOM 728 C C . VAL A 1 100 ? -13.615 -11.742 2.800 1.00 78.56 100 VAL A C 1
ATOM 730 O O . VAL A 1 100 ? -14.492 -10.902 2.607 1.00 78.56 100 VAL A O 1
ATOM 733 N N . ASP A 1 101 ? -13.598 -12.546 3.863 1.00 85.81 101 ASP A N 1
ATOM 734 C CA . ASP A 1 101 ? -14.528 -12.415 4.984 1.00 85.81 101 ASP A CA 1
ATOM 735 C C . ASP A 1 101 ? -14.354 -11.034 5.650 1.00 85.81 101 ASP A C 1
ATOM 737 O O . ASP A 1 101 ? -13.258 -10.752 6.152 1.00 85.81 101 ASP A O 1
ATOM 741 N N . PRO A 1 102 ? -15.395 -10.178 5.682 1.00 86.81 102 PRO A N 1
ATOM 742 C CA . PRO A 1 102 ? -15.320 -8.856 6.295 1.00 86.81 102 PRO A CA 1
ATOM 743 C C . PRO A 1 102 ? -14.832 -8.873 7.746 1.00 86.81 102 PRO A C 1
ATOM 745 O O . PRO A 1 102 ? -14.071 -7.990 8.144 1.00 86.81 102 PRO A O 1
ATOM 748 N N . ALA A 1 103 ? -15.170 -9.914 8.515 1.0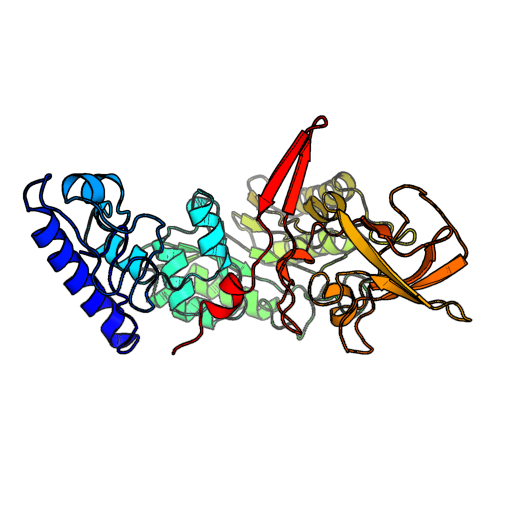0 92.75 103 ALA A N 1
ATOM 749 C CA . ALA A 1 103 ? -14.758 -10.041 9.912 1.00 92.75 103 ALA A CA 1
ATOM 750 C C . ALA A 1 103 ? -13.232 -10.182 10.082 1.00 92.75 103 ALA A C 1
ATOM 752 O O . ALA A 1 103 ? -12.708 -10.020 11.182 1.00 92.75 103 ALA A O 1
ATOM 753 N N . ARG A 1 104 ? -12.503 -10.466 8.994 1.00 89.44 104 ARG A N 1
ATOM 754 C CA . ARG A 1 104 ? -11.035 -10.554 8.954 1.00 89.44 104 ARG A CA 1
ATOM 755 C C . ARG A 1 104 ? -10.364 -9.283 8.424 1.00 89.44 104 ARG A C 1
ATOM 757 O O . ARG A 1 104 ? -9.145 -9.269 8.276 1.00 89.44 104 ARG A O 1
ATOM 764 N N . ILE A 1 105 ? -11.134 -8.246 8.098 1.00 89.38 105 ILE A N 1
ATOM 765 C CA . ILE A 1 105 ? -10.622 -6.988 7.548 1.00 89.38 105 ILE A CA 1
ATOM 766 C C . ILE A 1 105 ? -10.317 -6.003 8.680 1.00 89.38 105 ILE A C 1
ATOM 768 O O . ILE A 1 105 ? -11.142 -5.777 9.567 1.00 89.38 105 ILE A O 1
ATOM 772 N N . VAL A 1 106 ? -9.142 -5.375 8.596 1.00 93.50 106 VAL A N 1
ATOM 773 C CA . VAL A 1 106 ? -8.724 -4.248 9.436 1.00 93.50 106 VAL A CA 1
ATOM 774 C C . VAL A 1 106 ? -8.720 -2.986 8.573 1.00 93.50 106 VAL A C 1
ATOM 776 O O . VAL A 1 106 ? -8.008 -2.913 7.572 1.00 93.50 106 VAL A O 1
ATOM 779 N N . VAL A 1 107 ? -9.549 -1.999 8.918 1.00 94.75 107 VAL A N 1
ATOM 780 C CA . VAL A 1 107 ? -9.725 -0.779 8.117 1.00 94.75 107 VAL A CA 1
ATOM 781 C C . VAL A 1 107 ? -8.842 0.347 8.639 1.00 94.75 107 VAL A C 1
ATOM 783 O O . VAL A 1 107 ? -9.047 0.872 9.736 1.00 94.75 107 VAL A O 1
ATOM 786 N N . HIS A 1 108 ? -7.904 0.767 7.794 1.00 92.94 108 HIS A N 1
ATOM 787 C CA . HIS A 1 108 ? -6.986 1.882 8.026 1.00 92.94 108 HIS A CA 1
ATOM 788 C C . HIS A 1 108 ? -7.397 3.150 7.275 1.00 92.94 108 HIS A C 1
ATOM 790 O O . HIS A 1 108 ? -8.307 3.149 6.451 1.00 92.94 108 HIS A O 1
ATOM 796 N N . GLY A 1 109 ? -6.713 4.258 7.568 1.00 88.50 109 GLY A N 1
ATOM 797 C CA . GLY A 1 109 ? -6.819 5.511 6.815 1.00 88.50 109 GLY A CA 1
ATOM 798 C C . GLY A 1 109 ? -6.689 6.735 7.714 1.00 88.50 109 GLY A C 1
ATOM 799 O O . GLY A 1 109 ? -7.217 6.743 8.816 1.00 88.50 109 GLY A O 1
ATOM 800 N N . ASN A 1 110 ? -6.013 7.788 7.260 1.00 86.81 110 ASN A N 1
ATOM 801 C CA . ASN A 1 110 ? -5.824 8.995 8.077 1.00 86.81 110 ASN A CA 1
ATOM 802 C C . ASN A 1 110 ? -6.935 10.044 7.918 1.00 86.81 110 ASN A C 1
ATOM 804 O O . ASN A 1 110 ? -6.953 11.051 8.618 1.00 86.81 110 ASN A O 1
ATOM 808 N N . ALA A 1 111 ? -7.826 9.841 6.948 1.00 86.88 111 ALA A N 1
ATOM 809 C CA . ALA A 1 111 ? -8.877 10.784 6.582 1.00 86.88 111 ALA A CA 1
ATOM 810 C C . ALA A 1 111 ? -10.137 10.036 6.122 1.00 86.88 111 ALA A C 1
ATOM 812 O O . ALA A 1 111 ? -10.619 10.247 5.010 1.00 86.88 111 ALA A O 1
ATOM 813 N N . LYS A 1 112 ? -10.641 9.121 6.960 1.00 90.44 112 LYS A N 1
ATOM 814 C CA . LYS A 1 112 ? -11.797 8.284 6.619 1.00 90.44 112 LYS A CA 1
ATOM 815 C C . LYS A 1 112 ? -13.054 9.144 6.491 1.00 90.44 112 LYS A C 1
ATOM 817 O O . LYS A 1 112 ? -13.396 9.938 7.372 1.00 90.44 112 LYS A O 1
ATOM 822 N N . THR A 1 113 ? -13.762 9.007 5.382 1.00 86.62 113 THR A N 1
ATOM 823 C CA . THR A 1 113 ? -15.035 9.699 5.152 1.00 86.62 113 THR A CA 1
ATOM 824 C C . THR A 1 113 ? -16.191 8.991 5.859 1.00 86.62 113 THR A C 1
ATOM 826 O O . THR A 1 113 ? -16.123 7.798 6.143 1.00 86.62 113 THR A O 1
ATOM 829 N N . ASP A 1 114 ? -17.300 9.699 6.103 1.00 88.00 114 ASP A N 1
ATOM 830 C CA . ASP A 1 114 ? -18.529 9.078 6.626 1.00 88.00 114 ASP A CA 1
ATOM 831 C C . ASP A 1 114 ? -19.012 7.919 5.736 1.00 88.00 114 ASP A C 1
ATOM 833 O O . ASP A 1 114 ? -19.537 6.932 6.244 1.00 88.00 114 ASP A O 1
ATOM 837 N N . ALA A 1 115 ? -18.832 8.030 4.415 1.00 81.56 115 ALA A N 1
ATOM 838 C CA . ALA A 1 115 ? -19.218 6.995 3.460 1.00 81.56 115 ALA A CA 1
ATOM 839 C C . ALA A 1 115 ? -18.342 5.739 3.589 1.00 81.56 115 ALA A C 1
ATOM 841 O O . ALA A 1 115 ? -18.870 4.628 3.620 1.00 81.56 115 ALA A O 1
ATOM 842 N N . GLU A 1 116 ? -17.024 5.902 3.717 1.00 83.38 116 GLU A N 1
ATOM 843 C CA . GLU A 1 116 ? -16.099 4.781 3.928 1.00 83.38 116 GLU A CA 1
ATOM 844 C C . GLU A 1 116 ? -16.339 4.104 5.278 1.00 83.38 116 GLU A C 1
ATOM 846 O O . GLU A 1 116 ? -16.393 2.879 5.340 1.00 83.38 116 GLU A O 1
ATOM 851 N N . LEU A 1 117 ? -16.556 4.887 6.341 1.00 90.50 117 LEU A N 1
ATOM 852 C CA . LEU A 1 117 ? -16.861 4.362 7.673 1.00 90.50 117 LEU A CA 1
ATOM 853 C C . LEU A 1 117 ? -18.188 3.596 7.696 1.00 90.50 117 LEU A C 1
ATOM 855 O O . LEU A 1 117 ? -18.229 2.485 8.213 1.00 90.50 117 LEU A O 1
ATOM 859 N N . ARG A 1 118 ? -19.256 4.140 7.092 1.00 90.62 118 ARG A N 1
ATOM 860 C CA . ARG A 1 118 ? -20.533 3.418 6.929 1.00 90.62 118 ARG A CA 1
ATOM 861 C C . ARG A 1 118 ? -20.336 2.123 6.161 1.00 90.62 118 ARG A C 1
ATOM 863 O O . ARG A 1 118 ? -20.804 1.092 6.608 1.00 90.62 118 ARG A O 1
ATOM 870 N N . THR A 1 119 ? -19.594 2.166 5.057 1.00 83.06 119 THR A N 1
ATOM 871 C CA . THR A 1 119 ? -19.326 0.973 4.244 1.00 83.06 119 THR A CA 1
ATOM 872 C C . THR A 1 119 ? -18.578 -0.096 5.042 1.00 83.06 119 THR A C 1
ATOM 874 O O . THR A 1 119 ? -18.931 -1.266 4.957 1.00 83.06 119 THR A O 1
ATOM 877 N N . ALA A 1 120 ? -17.567 0.287 5.828 1.00 88.88 120 ALA A N 1
ATOM 878 C CA . ALA A 1 120 ? -16.819 -0.637 6.677 1.00 88.88 120 ALA A CA 1
ATOM 879 C C . ALA A 1 120 ? -17.710 -1.286 7.749 1.00 88.88 120 ALA A C 1
ATOM 881 O O . ALA A 1 120 ? -17.698 -2.506 7.895 1.00 88.88 120 ALA A O 1
ATOM 882 N N . VAL A 1 121 ? -18.510 -0.480 8.452 1.00 93.81 121 VAL A N 1
ATOM 883 C CA . VAL A 1 121 ? -19.437 -0.954 9.493 1.00 93.81 121 VAL A CA 1
ATOM 884 C C . VAL A 1 121 ? -20.521 -1.851 8.889 1.00 93.81 121 VAL A C 1
ATOM 886 O O . VAL A 1 121 ? -20.726 -2.967 9.355 1.00 93.81 121 VAL A O 1
ATOM 889 N N . ASP A 1 122 ? -21.162 -1.412 7.806 1.00 88.94 122 ASP A N 1
ATOM 890 C CA . ASP A 1 122 ? -22.225 -2.147 7.112 1.00 88.94 122 ASP A CA 1
ATOM 891 C C . ASP A 1 122 ? -21.739 -3.478 6.521 1.00 88.94 122 ASP A C 1
ATOM 893 O O . ASP A 1 122 ? -22.506 -4.439 6.429 1.00 88.94 122 ASP A O 1
ATOM 897 N N . ALA A 1 123 ? -20.475 -3.537 6.091 1.00 86.75 123 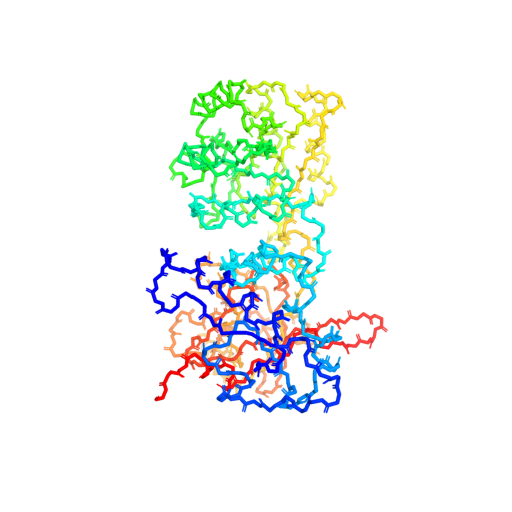ALA A N 1
ATOM 898 C CA . ALA A 1 123 ? -19.851 -4.769 5.623 1.00 86.75 123 ALA A CA 1
ATOM 899 C C . ALA A 1 123 ? -19.534 -5.737 6.773 1.00 86.75 123 ALA A C 1
ATOM 901 O O . ALA A 1 123 ? -19.323 -6.916 6.507 1.00 86.75 123 ALA A O 1
ATOM 902 N N . GLY A 1 124 ? -19.503 -5.268 8.023 1.00 92.56 124 GLY A N 1
ATOM 903 C CA . GLY A 1 124 ? -19.066 -6.051 9.176 1.00 92.56 124 GLY A CA 1
ATOM 904 C C . GLY A 1 124 ? -17.545 -6.173 9.264 1.00 92.56 124 GLY A C 1
ATOM 905 O O . GLY A 1 124 ? -17.038 -7.255 9.554 1.00 92.56 124 GLY A O 1
ATOM 906 N N . ALA A 1 125 ? -16.812 -5.092 8.969 1.00 92.25 125 ALA A N 1
ATOM 907 C CA . ALA A 1 125 ? -15.359 -5.063 9.112 1.00 92.25 125 ALA A CA 1
ATOM 908 C C . ALA A 1 125 ? -14.937 -5.420 10.548 1.00 92.25 125 ALA A C 1
ATOM 910 O O . ALA A 1 125 ? -15.432 -4.834 11.513 1.00 92.25 125 ALA A O 1
ATOM 911 N N . GLY A 1 126 ? -13.999 -6.360 10.679 1.00 95.38 126 GLY A N 1
ATOM 912 C CA . GLY A 1 126 ? -13.558 -6.882 11.973 1.00 95.38 126 GLY A CA 1
ATOM 913 C C . GLY A 1 126 ? -13.020 -5.806 12.913 1.00 95.38 126 GLY A C 1
ATOM 914 O O . GLY A 1 126 ? -13.452 -5.723 14.059 1.00 95.38 126 GLY A O 1
ATOM 915 N N . LEU A 1 127 ? -12.104 -4.963 12.428 1.00 97.00 127 LEU A N 1
ATOM 916 C CA . LEU A 1 127 ? -11.504 -3.870 13.199 1.00 97.00 127 LEU A CA 1
ATOM 917 C C . LEU A 1 127 ? -11.471 -2.582 12.373 1.00 97.00 127 LEU A C 1
ATOM 919 O O . LEU A 1 127 ? -11.155 -2.603 11.184 1.00 97.00 127 LEU A O 1
ATOM 923 N N . ILE A 1 128 ? -11.723 -1.441 13.018 1.00 98.19 128 ILE A N 1
ATOM 924 C CA . ILE A 1 128 ? -11.455 -0.115 12.441 1.00 98.19 128 ILE A CA 1
ATOM 925 C C . ILE A 1 128 ? -10.382 0.582 13.274 1.00 98.19 128 ILE A C 1
ATOM 927 O O . ILE A 1 128 ? -10.515 0.742 14.487 1.00 98.19 128 ILE A O 1
ATOM 931 N N . VAL A 1 129 ? -9.305 1.011 12.622 1.00 98.31 129 VAL A N 1
ATOM 932 C CA . VAL A 1 129 ? -8.171 1.658 13.284 1.00 98.31 129 VAL A CA 1
ATOM 933 C C . VAL A 1 129 ? -8.410 3.161 13.354 1.00 98.31 129 VAL A C 1
ATOM 935 O O . VAL A 1 129 ? -8.381 3.845 12.335 1.00 98.31 129 VAL A O 1
ATOM 938 N N . ILE A 1 130 ? -8.645 3.686 14.553 1.00 98.50 130 ILE A N 1
ATOM 939 C CA . ILE A 1 130 ? -8.817 5.112 14.846 1.00 98.50 130 ILE A CA 1
ATOM 940 C C . ILE A 1 130 ? -7.493 5.839 14.621 1.00 98.50 130 ILE A C 1
ATOM 942 O O . ILE A 1 130 ? -6.502 5.546 15.290 1.00 98.50 130 ILE A O 1
ATOM 946 N N . ASP A 1 131 ? -7.489 6.810 13.711 1.00 97.25 131 ASP A N 1
ATOM 947 C CA . ASP A 1 131 ? -6.298 7.606 13.397 1.00 97.25 131 ASP A CA 1
ATOM 948 C C . ASP A 1 131 ? -6.319 8.976 14.098 1.00 97.25 131 ASP A C 1
ATOM 950 O O . ASP A 1 131 ? -5.272 9.526 14.428 1.00 97.25 131 ASP A O 1
ATOM 954 N N . ASN A 1 132 ? -7.512 9.510 14.380 1.00 96.81 132 ASN A N 1
ATOM 955 C CA . ASN A 1 132 ? -7.715 10.825 14.992 1.00 96.81 132 ASN A CA 1
ATOM 956 C C . ASN A 1 132 ? -9.045 10.896 15.783 1.00 96.81 132 ASN A C 1
ATOM 958 O O . ASN A 1 132 ? -9.816 9.940 15.814 1.00 96.81 132 ASN A O 1
ATOM 962 N N . PHE A 1 133 ? -9.328 12.023 16.448 1.00 98.25 133 PHE A N 1
ATOM 963 C CA . PHE A 1 133 ? -10.567 12.188 17.228 1.00 98.25 133 PHE A CA 1
ATOM 964 C C . PHE A 1 133 ? -11.834 12.316 16.365 1.00 98.25 133 PHE A C 1
ATOM 966 O O . PHE A 1 133 ? -12.897 11.895 16.823 1.00 98.25 133 PHE A O 1
ATOM 973 N N . ASP A 1 134 ? -11.731 12.815 15.127 1.00 97.88 134 ASP A N 1
ATOM 974 C CA . ASP A 1 134 ? -12.875 12.905 14.210 1.00 97.88 134 ASP A CA 1
ATOM 975 C C . ASP A 1 134 ? -13.369 11.507 13.809 1.00 97.88 134 ASP A C 1
ATOM 977 O O . ASP A 1 134 ? -14.573 11.309 13.648 1.00 97.88 134 ASP A O 1
ATOM 981 N N . ASP A 1 135 ? -12.471 10.519 13.688 1.00 98.06 135 ASP A N 1
ATOM 982 C CA . ASP A 1 135 ? -12.856 9.117 13.479 1.00 98.06 135 ASP A CA 1
ATOM 983 C C . ASP A 1 135 ? -13.771 8.632 14.616 1.00 98.06 135 ASP A C 1
ATOM 985 O O . ASP A 1 135 ? -14.800 8.011 14.349 1.00 98.06 135 ASP A O 1
ATOM 989 N N . ILE A 1 136 ? -13.441 8.959 15.875 1.00 98.44 136 ILE A N 1
ATOM 990 C CA . ILE A 1 136 ? -14.257 8.596 17.046 1.00 98.44 136 ILE A CA 1
ATOM 991 C C . ILE A 1 136 ? -15.624 9.283 16.966 1.00 98.44 136 ILE A C 1
ATOM 993 O O . ILE A 1 136 ? -16.650 8.612 17.066 1.00 98.44 136 ILE A O 1
ATOM 997 N N . ASP A 1 137 ? -15.651 10.599 16.727 1.00 97.94 137 ASP A N 1
ATOM 998 C CA . ASP A 1 137 ? -16.894 11.376 16.609 1.00 97.94 137 ASP A CA 1
ATOM 999 C C . ASP A 1 137 ? -17.819 10.822 15.514 1.00 97.94 137 ASP A C 1
ATOM 1001 O O . ASP A 1 137 ? -19.040 10.750 15.679 1.00 97.94 137 ASP A O 1
ATOM 1005 N N . ARG A 1 138 ? -17.256 10.433 14.366 1.00 97.56 138 ARG A N 1
ATOM 1006 C CA . ARG A 1 138 ? -18.021 9.888 13.238 1.00 97.56 138 ARG A CA 1
ATOM 1007 C C . ARG A 1 138 ? -18.532 8.490 13.535 1.00 97.56 138 ARG A C 1
ATOM 1009 O O . ARG A 1 138 ? -19.713 8.230 13.311 1.00 97.56 138 ARG A O 1
ATOM 1016 N N . LEU A 1 139 ? -17.679 7.614 14.056 1.00 98.06 139 LEU A N 1
ATOM 1017 C CA . LEU A 1 139 ? -18.048 6.239 14.372 1.00 98.06 139 LEU A CA 1
ATOM 1018 C C . LEU A 1 139 ? -19.112 6.169 15.470 1.00 98.06 139 LEU A C 1
ATOM 1020 O O . LEU A 1 139 ? -20.076 5.431 15.307 1.00 98.06 139 LEU A O 1
ATOM 1024 N N . GLU A 1 140 ? -19.036 6.997 16.516 1.00 97.25 140 GLU A N 1
ATOM 1025 C CA . GLU A 1 140 ? -20.076 7.049 17.557 1.00 97.25 140 GLU A CA 1
ATOM 1026 C C . GLU A 1 140 ? -21.457 7.466 17.017 1.00 97.25 140 GLU A C 1
ATOM 1028 O O . GLU A 1 140 ? -22.481 7.102 17.597 1.00 97.25 140 GLU A O 1
ATOM 1033 N N . ARG A 1 141 ? -21.514 8.197 15.893 1.00 96.69 141 ARG A N 1
ATOM 1034 C CA . ARG A 1 141 ? -22.777 8.515 15.200 1.00 96.69 141 ARG A CA 1
ATOM 1035 C C . ARG A 1 141 ? -23.226 7.430 14.225 1.00 96.69 141 ARG A C 1
ATOM 1037 O O . ARG A 1 141 ? -24.428 7.269 14.031 1.00 96.69 141 ARG A O 1
ATOM 1044 N N . ILE A 1 142 ? -22.282 6.787 13.539 1.00 94.75 142 ILE A N 1
ATOM 1045 C CA . ILE A 1 142 ? -22.546 5.842 12.443 1.00 94.75 142 ILE A CA 1
ATOM 1046 C C . ILE A 1 142 ? -22.908 4.461 12.982 1.00 94.75 142 ILE A C 1
ATOM 1048 O O . ILE A 1 142 ? -23.860 3.851 12.505 1.00 94.75 142 ILE A O 1
ATOM 1052 N N . VAL A 1 143 ? -22.147 3.974 13.958 1.00 96.94 143 VAL A N 1
ATOM 1053 C CA . VAL A 1 143 ? -22.258 2.613 14.476 1.00 96.94 143 VAL A CA 1
ATOM 1054 C C . VAL A 1 143 ? -23.562 2.475 15.255 1.00 96.94 143 VAL A C 1
ATOM 1056 O O . VAL A 1 143 ? -23.784 3.212 16.212 1.00 96.94 143 VAL A O 1
ATOM 1059 N N . THR A 1 144 ? -24.439 1.556 14.853 1.00 90.06 144 THR A N 1
ATOM 1060 C CA . THR A 1 144 ? -25.699 1.259 15.557 1.00 90.06 144 THR A CA 1
ATOM 1061 C C . THR A 1 144 ? -25.512 0.267 16.692 1.00 90.06 144 THR A C 1
ATOM 1063 O O . THR A 1 144 ? -26.078 0.474 17.765 1.00 90.06 144 THR A O 1
ATOM 1066 N N . ASP A 1 145 ? -24.715 -0.766 16.439 1.00 89.25 145 ASP A N 1
ATOM 1067 C CA . ASP A 1 145 ? -24.404 -1.845 17.370 1.00 89.25 145 ASP A CA 1
ATOM 1068 C C . ASP A 1 145 ? -23.032 -1.604 18.018 1.00 89.25 145 ASP A C 1
ATOM 1070 O O . ASP A 1 145 ? -22.695 -0.471 18.356 1.00 89.25 145 ASP A O 1
ATOM 1074 N N . GLU A 1 146 ? -22.241 -2.652 18.223 1.00 95.31 146 GLU A N 1
ATOM 1075 C CA . GLU A 1 146 ? -20.877 -2.542 18.728 1.00 95.31 146 GLU A CA 1
ATOM 1076 C C . GLU A 1 146 ? -19.875 -2.736 17.581 1.00 95.31 146 GLU A C 1
ATOM 1078 O O . GLU A 1 146 ? -19.938 -3.738 16.871 1.00 95.31 146 GLU A O 1
ATOM 1083 N N . GLN A 1 147 ? -18.936 -1.801 17.410 1.00 98.00 147 GLN A N 1
ATOM 1084 C CA . GLN A 1 147 ? -17.827 -1.918 16.456 1.00 98.00 147 GLN A CA 1
ATOM 1085 C C . GLN A 1 147 ? -16.497 -2.040 17.211 1.00 98.00 147 GLN A C 1
ATOM 1087 O O . GLN A 1 147 ? -16.134 -1.115 17.949 1.00 98.00 147 GLN A O 1
ATOM 1092 N N . PRO A 1 148 ? -15.734 -3.125 17.001 1.00 98.44 148 PRO A N 1
ATOM 1093 C CA . PRO A 1 148 ? -14.375 -3.233 17.509 1.00 98.44 148 PRO A CA 1
ATOM 1094 C C . PRO A 1 148 ? -13.427 -2.240 16.830 1.00 98.44 148 PRO A C 1
ATOM 1096 O O . PRO A 1 148 ? -13.435 -2.082 15.602 1.00 98.44 148 PRO A O 1
ATOM 1099 N N . VAL A 1 149 ? -12.597 -1.573 17.633 1.00 98.75 149 VAL A N 1
ATOM 1100 C CA . VAL A 1 149 ? -11.641 -0.563 17.169 1.00 98.75 149 VAL A CA 1
ATOM 1101 C C . VAL A 1 149 ? -10.262 -0.721 17.806 1.00 98.75 149 VAL A C 1
ATOM 1103 O O . VAL A 1 149 ? -10.132 -1.165 18.950 1.00 98.75 149 VAL A O 1
ATOM 1106 N N . LEU A 1 150 ? -9.234 -0.285 17.075 1.00 98.81 150 LEU A N 1
ATOM 1107 C CA . LEU A 1 150 ? -7.882 -0.068 17.602 1.00 98.81 150 LEU A CA 1
ATOM 1108 C C . LEU A 1 150 ? -7.557 1.427 17.610 1.00 98.81 150 LEU A C 1
ATOM 1110 O O . LEU A 1 150 ? -8.070 2.171 16.781 1.00 98.81 150 LEU A O 1
ATOM 1114 N N . VAL A 1 151 ? -6.666 1.877 18.493 1.00 98.69 151 VAL A N 1
ATOM 1115 C CA . VAL A 1 151 ? -6.102 3.238 18.437 1.00 98.69 151 VAL A CA 1
ATOM 1116 C C . VAL A 1 151 ? -4.727 3.200 17.786 1.00 98.69 151 VAL A C 1
ATOM 1118 O O . VAL A 1 151 ? -3.830 2.545 18.312 1.00 98.69 151 VAL A O 1
ATOM 1121 N N . ARG A 1 152 ? -4.534 3.932 16.683 1.00 98.00 152 ARG A N 1
ATOM 1122 C CA . ARG A 1 152 ? -3.217 4.084 16.057 1.00 98.00 152 ARG A CA 1
ATOM 1123 C C . ARG A 1 152 ? -2.346 5.057 16.830 1.00 98.00 152 ARG A C 1
ATOM 1125 O O . ARG A 1 152 ? -2.717 6.208 17.057 1.00 98.00 152 ARG A O 1
ATOM 1132 N N . VAL A 1 153 ? -1.158 4.595 17.187 1.00 96.81 153 VAL A N 1
ATOM 1133 C CA . VAL A 1 153 ? -0.204 5.307 18.028 1.00 96.81 153 VAL A CA 1
ATOM 1134 C C . VAL A 1 153 ? 1.027 5.676 17.216 1.00 96.81 153 VAL A C 1
ATOM 1136 O O . VAL A 1 153 ? 1.601 4.850 16.508 1.00 96.81 153 VAL A O 1
ATOM 1139 N N . THR A 1 154 ? 1.474 6.913 17.396 1.00 93.19 154 THR A N 1
ATOM 1140 C CA . THR A 1 154 ? 2.747 7.419 16.885 1.00 93.19 154 THR A CA 1
ATOM 1141 C C . THR A 1 154 ? 3.728 7.514 18.058 1.00 93.19 154 THR A C 1
ATOM 1143 O O . THR A 1 154 ? 3.667 8.475 18.831 1.00 93.19 154 THR A O 1
ATOM 1146 N N . PRO A 1 155 ? 4.612 6.511 18.252 1.00 87.75 155 PRO A N 1
ATOM 1147 C CA . PRO A 1 155 ? 5.445 6.396 19.453 1.00 87.75 155 PRO A CA 1
ATOM 1148 C C . PRO A 1 155 ? 6.693 7.293 19.430 1.00 87.75 155 PRO A C 1
ATOM 1150 O O . PRO A 1 155 ? 7.461 7.285 20.387 1.00 87.75 155 PRO A O 1
ATOM 1153 N N . GLY A 1 156 ? 6.936 8.038 18.344 1.00 84.69 156 GLY A N 1
ATOM 1154 C CA . GLY A 1 156 ? 8.129 8.880 18.194 1.00 84.69 156 GLY A CA 1
ATOM 1155 C C . GLY A 1 156 ? 9.425 8.095 17.944 1.00 84.69 156 GLY A C 1
ATOM 1156 O O . GLY A 1 156 ? 10.517 8.633 18.118 1.00 84.69 156 GLY A O 1
ATOM 1157 N N . ILE A 1 157 ? 9.324 6.827 17.537 1.00 83.56 157 ILE A N 1
ATOM 1158 C CA . ILE A 1 157 ? 10.473 5.973 17.211 1.00 83.56 157 ILE A CA 1
ATOM 1159 C C . ILE A 1 157 ? 10.862 6.198 15.754 1.00 83.56 157 ILE A C 1
ATOM 1161 O O . ILE A 1 157 ? 10.019 6.145 14.861 1.00 83.56 157 ILE A O 1
ATOM 1165 N N . ARG A 1 158 ? 12.154 6.442 15.519 1.00 71.56 158 ARG A N 1
ATOM 1166 C CA . ARG A 1 158 ? 12.719 6.633 14.183 1.00 71.56 158 ARG A CA 1
ATOM 1167 C C . ARG A 1 158 ? 13.588 5.430 13.828 1.00 71.56 158 ARG A C 1
ATOM 1169 O O . ARG A 1 158 ? 14.617 5.257 14.480 1.00 71.56 158 ARG A O 1
ATOM 1176 N N . PRO A 1 159 ? 13.208 4.613 12.837 1.00 67.50 159 PRO A N 1
ATOM 1177 C CA . PRO A 1 159 ? 14.167 3.732 12.191 1.00 67.50 159 PRO A CA 1
ATOM 1178 C C . PRO A 1 159 ? 15.150 4.584 11.369 1.00 67.50 159 PRO A C 1
ATOM 1180 O O . PRO A 1 159 ? 14.768 5.620 10.813 1.00 67.50 159 PRO A O 1
ATOM 1183 N N . GLU A 1 160 ? 16.418 4.182 11.309 1.00 62.41 160 GLU A N 1
ATOM 1184 C CA . GLU A 1 160 ? 17.416 4.816 10.441 1.00 62.41 160 GLU A CA 1
ATOM 1185 C C . GLU A 1 160 ? 17.137 4.416 8.982 1.00 62.41 160 GLU A C 1
ATOM 1187 O O . GLU A 1 160 ? 17.721 3.493 8.436 1.00 62.41 160 GLU A O 1
ATOM 1192 N N . THR A 1 161 ? 16.176 5.086 8.344 1.00 54.44 161 THR A N 1
ATOM 1193 C CA . THR A 1 161 ? 15.829 4.886 6.924 1.00 54.44 161 THR A CA 1
ATOM 1194 C C . THR A 1 161 ? 16.012 6.181 6.138 1.00 54.44 161 THR A C 1
ATOM 1196 O O . THR A 1 161 ? 15.879 7.270 6.703 1.00 54.44 161 THR A O 1
ATOM 1199 N N . HIS A 1 162 ? 16.249 6.094 4.823 1.00 51.75 162 HIS A N 1
ATOM 1200 C CA . HIS A 1 162 ? 16.292 7.265 3.939 1.00 51.75 162 HIS A CA 1
ATOM 1201 C C . HIS A 1 162 ? 15.056 8.170 4.130 1.00 51.75 162 HIS A C 1
ATOM 1203 O O . HIS A 1 162 ? 13.919 7.701 4.207 1.00 51.75 162 HIS A O 1
ATOM 1209 N N . ALA A 1 163 ? 15.277 9.490 4.188 1.00 43.50 163 ALA A N 1
ATOM 1210 C CA . ALA A 1 163 ? 14.285 10.490 4.604 1.00 43.50 163 ALA A CA 1
ATOM 1211 C C . ALA A 1 163 ? 12.967 10.499 3.794 1.00 43.50 163 ALA A C 1
ATOM 1213 O O . ALA A 1 163 ? 11.961 11.003 4.289 1.00 43.50 163 ALA A O 1
ATOM 1214 N N . ALA A 1 164 ? 12.943 9.924 2.587 1.00 44.28 164 ALA A N 1
ATOM 1215 C CA . ALA A 1 164 ? 11.760 9.850 1.726 1.00 44.28 164 ALA A CA 1
ATOM 1216 C C . ALA A 1 164 ? 10.717 8.786 2.149 1.00 44.28 164 ALA A C 1
ATOM 1218 O O . ALA A 1 164 ? 9.615 8.781 1.606 1.00 44.28 164 ALA A O 1
ATOM 1219 N N . VAL A 1 165 ? 11.029 7.899 3.111 1.00 50.38 165 VAL A N 1
ATOM 1220 C CA . VAL A 1 165 ? 10.224 6.689 3.417 1.00 50.38 165 VAL A CA 1
ATOM 1221 C C . VAL A 1 165 ? 9.714 6.640 4.879 1.00 50.38 165 VAL A C 1
ATOM 1223 O O . VAL A 1 165 ? 9.102 5.668 5.323 1.00 50.38 165 VAL A O 1
ATOM 1226 N N . SER A 1 166 ? 9.915 7.709 5.656 1.00 48.81 166 SER A N 1
ATOM 1227 C CA . SER A 1 166 ? 9.619 7.740 7.099 1.00 48.81 166 SER A CA 1
ATOM 1228 C C . SER A 1 166 ? 8.192 8.236 7.407 1.00 48.81 166 SER A C 1
ATOM 1230 O O . SER A 1 166 ? 7.877 9.405 7.201 1.00 48.81 166 SER A O 1
ATOM 1232 N N . THR A 1 167 ? 7.319 7.361 7.927 1.00 46.88 167 THR A N 1
ATOM 1233 C CA . THR A 1 167 ? 5.889 7.643 8.212 1.00 46.88 167 THR A CA 1
ATOM 1234 C C . THR A 1 167 ? 5.528 7.739 9.711 1.00 46.88 167 THR A C 1
ATOM 1236 O O . THR A 1 167 ? 4.394 8.095 10.032 1.00 46.88 167 THR A O 1
ATOM 1239 N N . GLY A 1 168 ? 6.465 7.481 10.638 1.00 44.31 168 GLY A N 1
ATOM 1240 C CA . GLY A 1 168 ? 6.223 7.350 12.094 1.00 44.31 168 GLY A CA 1
ATOM 1241 C C . GLY A 1 168 ? 6.629 8.533 13.002 1.00 44.31 168 GLY A C 1
ATOM 1242 O O . GLY A 1 168 ? 6.853 8.339 14.196 1.00 44.31 168 GLY A O 1
ATOM 1243 N N . GLN A 1 169 ? 6.790 9.747 12.467 1.00 59.41 169 GLN A N 1
ATOM 1244 C CA . GLN A 1 169 ? 7.397 10.886 13.189 1.00 59.41 169 GLN A CA 1
ATOM 1245 C C . GLN A 1 169 ? 6.402 11.729 14.020 1.00 59.41 169 GLN A C 1
ATOM 1247 O O . GLN A 1 169 ? 5.221 11.803 13.694 1.00 59.41 169 GLN A O 1
ATOM 1252 N N . GLU A 1 170 ? 6.884 12.466 15.034 1.00 51.72 170 GLU A N 1
ATOM 1253 C CA . GLU A 1 170 ? 6.192 13.683 15.506 1.00 51.72 170 GLU A CA 1
ATOM 1254 C C . GLU A 1 170 ? 6.093 14.668 14.329 1.00 51.72 170 GLU A C 1
ATOM 1256 O O . GLU A 1 170 ? 7.109 15.035 13.741 1.00 51.72 170 GLU A O 1
ATOM 1261 N N . GLY A 1 171 ? 4.868 15.035 13.942 1.00 57.38 171 GLY A N 1
ATOM 1262 C CA . GLY A 1 171 ? 4.586 15.732 12.678 1.00 57.38 171 GLY A CA 1
ATOM 1263 C C . GLY A 1 171 ? 4.123 14.813 11.537 1.00 57.38 171 GLY A C 1
ATOM 1264 O O . GLY A 1 171 ? 3.808 15.305 10.455 1.00 57.38 171 GLY A O 1
ATOM 1265 N N . SER A 1 172 ? 4.034 13.497 11.767 1.00 72.50 172 SER A N 1
ATOM 1266 C CA . SER A 1 172 ? 3.313 12.583 10.881 1.00 72.50 172 SER A CA 1
ATOM 1267 C C . SER A 1 172 ? 1.829 12.937 10.844 1.00 72.50 172 SER A C 1
ATOM 1269 O O . SER A 1 172 ? 1.238 13.319 11.853 1.00 72.50 172 SER A O 1
ATOM 1271 N N . LYS A 1 173 ? 1.213 12.772 9.672 1.00 80.06 173 LYS A N 1
ATOM 1272 C CA . LYS A 1 173 ? -0.240 12.910 9.495 1.00 80.06 173 LYS A CA 1
ATOM 1273 C C . LYS A 1 173 ? -1.034 11.715 10.036 1.00 80.06 173 LYS A C 1
ATOM 1275 O O . LYS A 1 173 ? -2.250 11.711 9.886 1.00 80.06 173 LYS A O 1
ATOM 1280 N N . PHE A 1 174 ? -0.344 10.684 10.521 1.00 88.00 174 PHE A N 1
ATOM 1281 C CA . PHE A 1 174 ? -0.924 9.418 10.945 1.00 88.00 174 PHE A CA 1
ATOM 1282 C C . PHE A 1 174 ? -0.911 9.284 12.462 1.00 88.00 174 PHE A C 1
ATOM 1284 O O . PHE A 1 174 ? 0.100 9.583 13.106 1.00 88.00 174 PHE A O 1
ATOM 1291 N N . GLY A 1 175 ? -1.993 8.718 12.986 1.00 92.50 175 GLY A N 1
ATOM 1292 C CA . GLY A 1 175 ? -2.118 8.303 14.373 1.00 92.50 175 GLY A CA 1
ATOM 1293 C C . GLY A 1 175 ? -2.091 9.433 15.396 1.00 92.50 175 GLY A C 1
ATOM 1294 O O . GLY A 1 175 ? -1.959 10.622 15.103 1.00 92.50 175 GLY A O 1
ATOM 1295 N N . LEU A 1 176 ? -2.185 9.018 16.652 1.00 96.12 176 LEU A N 1
ATOM 1296 C CA . LEU A 1 176 ? -2.161 9.888 17.813 1.00 96.12 176 LEU A CA 1
ATOM 1297 C C . LEU A 1 176 ? -0.809 9.786 18.520 1.00 96.12 176 LEU A C 1
ATOM 1299 O O . LEU A 1 176 ? -0.292 8.692 18.756 1.00 96.12 176 LEU A O 1
ATOM 1303 N N . THR A 1 177 ? -0.249 10.925 18.930 1.00 95.19 177 THR A N 1
ATOM 1304 C CA . THR A 1 177 ? 0.896 10.935 19.858 1.00 95.19 177 THR A CA 1
ATOM 1305 C C . THR A 1 177 ? 0.538 10.201 21.154 1.00 95.19 177 THR A C 1
ATOM 1307 O O . THR A 1 177 ? -0.634 10.120 21.521 1.00 95.19 177 THR A O 1
ATOM 1310 N N . LEU A 1 178 ? 1.526 9.708 21.909 1.00 94.75 178 LEU A N 1
ATOM 1311 C CA . LEU A 1 178 ? 1.271 8.985 23.167 1.00 94.75 178 LEU A CA 1
ATOM 1312 C C . LEU A 1 178 ? 0.313 9.721 24.139 1.00 94.75 178 LEU A C 1
ATOM 1314 O O . LEU A 1 178 ? -0.572 9.066 24.695 1.00 94.75 178 LEU A O 1
ATOM 1318 N N . PRO A 1 179 ? 0.411 11.051 24.367 1.00 95.94 179 PRO A N 1
ATOM 1319 C CA . PRO A 1 179 ? -0.572 11.773 25.179 1.00 95.94 179 PRO A CA 1
ATOM 1320 C C . PRO A 1 179 ? -1.992 11.748 24.595 1.00 95.94 179 PRO A C 1
ATOM 1322 O O . PRO A 1 179 ? -2.947 11.487 25.327 1.00 95.94 179 PRO A O 1
ATOM 1325 N N . GLN A 1 180 ? -2.138 11.969 23.286 1.00 97.50 180 GLN A N 1
ATOM 1326 C CA . GLN A 1 180 ? -3.440 11.942 22.615 1.00 97.50 180 GLN A CA 1
ATOM 1327 C C . GLN A 1 180 ? -4.043 10.532 22.604 1.00 97.50 180 GLN A C 1
ATOM 1329 O O . GLN A 1 180 ? -5.238 10.379 22.839 1.00 97.50 180 GLN A O 1
ATOM 1334 N N . ALA A 1 181 ? -3.222 9.498 22.404 1.00 98.06 181 ALA A N 1
ATOM 1335 C CA . ALA A 1 181 ? -3.651 8.107 22.452 1.00 98.06 181 ALA A CA 1
ATOM 1336 C C . ALA A 1 181 ? -4.231 7.757 23.829 1.00 98.06 181 ALA A C 1
ATOM 1338 O O . ALA A 1 181 ? -5.310 7.177 23.902 1.00 98.06 181 ALA A O 1
ATOM 1339 N N . ARG A 1 182 ? -3.595 8.190 24.932 1.00 98.06 182 ARG A N 1
ATOM 1340 C CA . ARG A 1 182 ? -4.152 8.015 26.289 1.00 98.06 182 ARG A CA 1
ATOM 1341 C C . ARG A 1 182 ? -5.523 8.678 26.444 1.00 98.06 182 ARG A C 1
ATOM 1343 O O . ARG A 1 182 ? -6.417 8.087 27.046 1.00 98.06 182 ARG A O 1
ATOM 1350 N N . GLN A 1 183 ? -5.703 9.875 25.887 1.00 98.38 183 GLN A N 1
ATOM 1351 C CA . GLN A 1 183 ? -6.992 10.571 25.899 1.00 98.38 183 GLN A CA 1
ATOM 1352 C C . GLN A 1 183 ? -8.054 9.824 25.073 1.00 98.38 183 GLN A C 1
ATOM 1354 O O . GLN A 1 183 ? -9.177 9.648 25.544 1.00 98.38 183 GLN A O 1
ATOM 1359 N N . ALA A 1 184 ? -7.709 9.349 23.874 1.00 98.56 184 ALA A N 1
ATOM 1360 C CA . ALA A 1 184 ? -8.606 8.563 23.029 1.00 98.56 184 ALA A CA 1
ATOM 1361 C C . ALA A 1 184 ? -8.998 7.232 23.689 1.00 98.56 184 ALA A C 1
ATOM 1363 O O . ALA A 1 184 ? -10.178 6.900 23.734 1.00 98.56 184 ALA A O 1
ATOM 1364 N N . ILE A 1 185 ? -8.039 6.518 24.285 1.00 98.62 185 ILE A N 1
ATOM 1365 C CA . ILE A 1 185 ? -8.273 5.281 25.045 1.00 98.62 185 ILE A CA 1
ATOM 1366 C C . ILE A 1 185 ? -9.253 5.526 26.198 1.00 98.62 185 ILE A C 1
ATOM 1368 O O . ILE A 1 185 ? -10.197 4.759 26.379 1.00 98.62 185 ILE A O 1
ATOM 1372 N N . ALA A 1 186 ? -9.059 6.601 26.970 1.00 98.12 186 ALA A N 1
ATOM 1373 C CA . ALA A 1 186 ? -9.958 6.948 28.068 1.00 98.12 186 ALA A CA 1
ATOM 1374 C C . ALA A 1 186 ? -11.387 7.233 27.575 1.00 98.12 186 ALA A C 1
ATOM 1376 O O . ALA A 1 186 ? -12.344 6.780 28.199 1.00 98.12 186 ALA A O 1
ATOM 1377 N N . ARG A 1 187 ? -11.530 7.928 26.439 1.00 98.06 187 ARG A N 1
ATOM 1378 C CA . ARG A 1 187 ? -12.828 8.183 25.802 1.00 98.06 187 ARG A CA 1
ATOM 1379 C C . ARG A 1 187 ? -13.493 6.889 25.329 1.00 98.06 187 ARG A C 1
ATOM 1381 O O . ARG A 1 187 ? -14.647 6.648 25.665 1.00 98.06 187 ARG A O 1
ATOM 1388 N N . LEU A 1 188 ? -12.766 6.050 24.594 1.00 98.25 188 LEU A N 1
ATOM 1389 C CA . LEU A 1 188 ? -13.298 4.820 24.002 1.00 98.25 188 LEU A CA 1
ATOM 1390 C C . LEU A 1 188 ? -13.726 3.799 25.063 1.00 98.25 188 LEU A C 1
ATOM 1392 O O . LEU A 1 188 ? -14.749 3.151 24.893 1.00 98.25 188 LEU A O 1
ATOM 1396 N N . ARG A 1 189 ? -13.029 3.719 26.205 1.00 96.94 189 ARG A N 1
ATOM 1397 C CA . ARG A 1 189 ? -13.452 2.879 27.345 1.00 96.94 189 ARG A CA 1
ATOM 1398 C C . ARG A 1 189 ? -14.806 3.276 27.944 1.00 96.94 189 ARG A C 1
ATOM 1400 O O . ARG A 1 189 ? -15.420 2.461 28.623 1.00 96.94 189 ARG A O 1
ATOM 1407 N N . GLY A 1 190 ? -15.247 4.517 27.737 1.00 95.19 190 GLY A N 1
ATOM 1408 C CA . GLY A 1 190 ? -16.569 4.995 28.145 1.00 95.19 190 GLY A CA 1
ATOM 1409 C C . GLY A 1 190 ? -17.622 4.942 27.036 1.00 95.19 190 GLY A C 1
ATOM 1410 O O . GLY A 1 190 ? -18.757 5.354 27.277 1.00 95.19 190 GLY A O 1
ATOM 1411 N N . SER A 1 191 ? -17.269 4.490 25.828 1.00 95.50 191 SER A N 1
ATOM 1412 C CA . SER A 1 191 ? -18.189 4.454 24.691 1.00 95.50 191 SER A CA 1
ATOM 1413 C C . SER A 1 191 ? -19.147 3.268 24.799 1.00 95.50 191 SER A C 1
ATOM 1415 O O . SER A 1 191 ? -18.744 2.158 25.132 1.00 95.50 191 SER A O 1
ATOM 1417 N N . GLY A 1 192 ? -20.426 3.494 24.491 1.00 94.06 192 GLY A N 1
ATOM 1418 C CA . GLY A 1 192 ? -21.441 2.433 24.427 1.00 94.06 192 GLY A CA 1
ATOM 1419 C C . GLY A 1 192 ? -21.592 1.787 23.045 1.00 94.06 192 GLY A C 1
ATOM 1420 O O . GLY A 1 192 ? -22.469 0.948 22.879 1.00 94.06 192 GLY A O 1
ATOM 1421 N N . ARG A 1 193 ? -20.808 2.229 22.051 1.00 95.62 193 ARG A N 1
ATOM 1422 C CA . ARG A 1 193 ? -20.886 1.782 20.644 1.00 95.62 193 ARG A CA 1
ATOM 1423 C C . ARG A 1 193 ? -19.548 1.286 20.099 1.00 95.62 193 ARG A C 1
ATOM 1425 O O . ARG A 1 193 ? -19.521 0.469 19.187 1.00 95.62 193 ARG A O 1
ATOM 1432 N N . LEU A 1 194 ? -18.432 1.796 20.618 1.00 98.44 194 LEU A N 1
ATOM 1433 C CA . LEU A 1 194 ? -17.096 1.431 20.152 1.00 98.44 194 LEU A CA 1
ATOM 1434 C C . LEU A 1 194 ? -16.401 0.586 21.209 1.00 98.44 194 LEU A C 1
ATOM 1436 O O . LEU A 1 194 ? -16.138 1.069 22.311 1.00 98.44 194 LEU A O 1
ATOM 1440 N N . ARG A 1 195 ? -16.075 -0.660 20.864 1.00 98.19 195 ARG A N 1
ATOM 1441 C CA . ARG A 1 195 ? -15.322 -1.549 21.748 1.00 98.19 195 ARG A CA 1
ATOM 1442 C C . ARG A 1 195 ? -13.834 -1.395 21.475 1.00 98.19 195 ARG A C 1
ATOM 1444 O O . ARG A 1 195 ? -13.355 -1.717 20.391 1.00 98.19 195 ARG A O 1
ATOM 1451 N N . LEU A 1 196 ? -13.104 -0.871 22.455 1.00 98.50 196 LEU A N 1
ATOM 1452 C CA . LEU A 1 196 ? -11.652 -0.742 22.369 1.00 98.50 196 LEU A CA 1
ATOM 1453 C C . LEU A 1 196 ? -10.985 -2.112 22.550 1.00 98.50 196 LEU A C 1
ATOM 1455 O O . LEU A 1 196 ? -10.747 -2.530 23.684 1.00 98.50 196 LEU A O 1
ATOM 1459 N N . ASP A 1 197 ? -10.644 -2.765 21.441 1.00 98.25 197 ASP A N 1
ATOM 1460 C CA . ASP A 1 197 ? -9.961 -4.066 21.453 1.00 98.25 197 ASP A CA 1
ATOM 1461 C C . ASP A 1 197 ? -8.448 -3.903 21.634 1.00 98.25 197 ASP A C 1
ATOM 1463 O O . ASP A 1 197 ? -7.807 -4.758 22.252 1.00 98.25 197 ASP A O 1
ATOM 1467 N N . GLY A 1 198 ? -7.879 -2.774 21.190 1.00 98.38 198 GLY A N 1
ATOM 1468 C CA . GLY A 1 198 ? -6.502 -2.435 21.523 1.00 98.38 198 GLY A CA 1
ATOM 1469 C C . GLY A 1 198 ? -5.845 -1.309 20.742 1.00 98.38 198 GLY A C 1
ATOM 1470 O O . GLY A 1 198 ? -6.430 -0.242 20.549 1.00 98.38 198 GLY A O 1
ATOM 1471 N N . VAL A 1 199 ? -4.581 -1.512 20.375 1.00 98.56 199 VAL A N 1
ATOM 1472 C CA . VAL A 1 199 ? -3.698 -0.470 19.830 1.00 98.56 199 VAL A CA 1
ATOM 1473 C C . VAL A 1 199 ? -2.987 -0.942 18.567 1.00 98.56 199 VAL A C 1
ATOM 1475 O O . VAL A 1 199 ? -2.682 -2.122 18.421 1.00 98.56 199 VAL A O 1
ATOM 1478 N N . HIS A 1 200 ? -2.722 0.006 17.671 1.00 98.06 200 HIS A N 1
ATOM 1479 C CA . HIS A 1 200 ? -1.967 -0.174 16.433 1.00 98.06 200 HIS A CA 1
ATOM 1480 C C . HIS A 1 200 ? -0.716 0.703 16.444 1.00 98.06 200 HIS A C 1
ATOM 1482 O O . HIS A 1 200 ? -0.763 1.843 16.911 1.00 98.06 200 HIS A O 1
ATOM 1488 N N . VAL A 1 201 ? 0.391 0.211 15.894 1.00 93.38 201 VAL A N 1
ATOM 1489 C CA . VAL A 1 201 ? 1.592 1.009 15.639 1.00 93.38 201 VAL A CA 1
ATOM 1490 C C . VAL A 1 201 ? 2.204 0.665 14.289 1.00 93.38 201 VAL A C 1
ATOM 1492 O O . VAL A 1 201 ? 2.325 -0.491 13.918 1.00 93.38 201 VAL A O 1
ATOM 1495 N N . HIS A 1 202 ? 2.648 1.688 13.560 1.00 88.62 202 HIS A N 1
ATOM 1496 C CA . HIS A 1 202 ? 3.434 1.525 12.340 1.00 88.62 202 HIS A CA 1
ATOM 1497 C C . HIS A 1 202 ? 4.527 2.593 12.296 1.00 88.62 202 HIS A C 1
ATOM 1499 O O . HIS A 1 202 ? 4.231 3.789 12.286 1.00 88.62 202 HIS A O 1
ATOM 1505 N N . ILE A 1 203 ? 5.788 2.159 12.293 1.00 86.19 203 ILE A N 1
ATOM 1506 C CA . ILE A 1 203 ? 6.950 3.032 12.529 1.00 86.19 203 ILE A CA 1
ATOM 1507 C C . ILE A 1 203 ? 7.686 3.478 11.257 1.00 86.19 203 ILE A C 1
ATOM 1509 O O . ILE A 1 203 ? 8.564 4.338 11.333 1.00 86.19 203 ILE A O 1
ATOM 1513 N N . GLY A 1 204 ? 7.335 2.946 10.085 1.00 83.94 204 GLY A N 1
ATOM 1514 C CA . GLY A 1 204 ? 7.986 3.308 8.826 1.00 83.94 204 GLY A CA 1
ATOM 1515 C C . GLY A 1 204 ? 7.888 2.229 7.755 1.00 83.94 204 GLY A C 1
ATOM 1516 O O . GLY A 1 204 ? 7.283 1.182 7.958 1.00 83.94 204 GLY A O 1
ATOM 1517 N N . SER A 1 205 ? 8.520 2.481 6.611 1.00 84.62 205 SER A N 1
ATOM 1518 C CA . SER A 1 205 ? 8.686 1.513 5.524 1.00 84.62 205 SER A CA 1
ATOM 1519 C C . SER A 1 205 ? 10.168 1.375 5.179 1.00 84.62 205 SER A C 1
ATOM 1521 O O . SER A 1 205 ? 10.948 2.293 5.420 1.00 84.62 205 SER A O 1
ATOM 1523 N N . GLN A 1 206 ? 10.538 0.242 4.577 1.00 87.75 206 GLN A N 1
ATOM 1524 C CA . GLN A 1 206 ? 11.911 -0.069 4.173 1.00 87.75 206 GLN A CA 1
ATOM 1525 C C . GLN A 1 206 ? 12.898 -0.051 5.353 1.00 87.75 206 GLN A C 1
ATOM 1527 O O . GLN A 1 206 ? 14.012 0.450 5.249 1.00 87.75 206 GLN A O 1
ATOM 1532 N N . ILE A 1 207 ? 12.465 -0.588 6.495 1.00 89.50 207 ILE A N 1
ATOM 1533 C CA . ILE A 1 207 ? 13.280 -0.698 7.706 1.00 89.50 207 ILE A CA 1
ATOM 1534 C C . ILE A 1 207 ? 14.181 -1.927 7.575 1.00 89.50 207 ILE A C 1
ATOM 1536 O O . ILE A 1 207 ? 13.685 -3.030 7.333 1.00 89.50 207 ILE A O 1
ATOM 1540 N N . LEU A 1 208 ? 15.489 -1.717 7.729 1.00 91.00 208 LEU A N 1
ATOM 1541 C CA . LEU A 1 208 ? 16.528 -2.742 7.571 1.00 91.00 208 LEU A CA 1
ATOM 1542 C C . LEU A 1 208 ? 17.134 -3.199 8.912 1.00 91.00 208 LEU A C 1
ATOM 1544 O O . LEU A 1 208 ? 18.079 -3.975 8.919 1.00 91.00 208 LEU A O 1
ATOM 1548 N N . ASP A 1 209 ? 16.556 -2.765 10.036 1.00 90.81 209 ASP A N 1
ATOM 1549 C CA . ASP A 1 209 ? 16.962 -3.139 11.393 1.00 90.81 209 ASP A CA 1
ATOM 1550 C C . ASP A 1 209 ? 15.759 -3.628 12.204 1.00 90.81 209 ASP A C 1
ATOM 1552 O O . ASP A 1 209 ? 14.649 -3.104 12.082 1.00 90.81 209 ASP A O 1
ATOM 1556 N N . THR A 1 210 ? 15.969 -4.605 13.085 1.00 90.31 210 THR A N 1
ATOM 1557 C CA . THR A 1 210 ? 14.889 -5.177 13.906 1.00 90.31 210 THR A CA 1
ATOM 1558 C C . THR A 1 210 ? 14.613 -4.385 15.190 1.00 90.31 210 THR A C 1
ATOM 1560 O O . THR A 1 210 ? 13.474 -4.328 15.655 1.00 90.31 210 THR A O 1
ATOM 1563 N N . GLU A 1 211 ? 15.623 -3.705 15.737 1.00 93.06 211 GLU A N 1
ATOM 1564 C CA . GLU A 1 211 ? 15.546 -2.980 17.015 1.00 93.06 211 GLU A CA 1
ATOM 1565 C C . GLU A 1 211 ? 14.422 -1.918 17.091 1.00 93.06 211 GLU A C 1
ATOM 1567 O O . GLU A 1 211 ? 13.717 -1.857 18.105 1.00 93.06 211 GLU A O 1
ATOM 1572 N N . PRO A 1 212 ? 14.163 -1.094 16.052 1.00 92.38 212 PRO A N 1
ATOM 1573 C CA . PRO A 1 212 ? 13.058 -0.137 16.086 1.00 92.38 212 PRO A CA 1
ATOM 1574 C C . PRO A 1 212 ? 11.687 -0.788 16.309 1.00 92.38 212 PRO A C 1
ATOM 1576 O O . PRO A 1 212 ? 10.835 -0.187 16.967 1.00 92.38 212 PRO A O 1
ATOM 1579 N N . PHE A 1 213 ? 11.474 -2.006 15.798 1.00 89.44 213 PHE A N 1
ATOM 1580 C CA . PHE A 1 213 ? 10.221 -2.735 15.980 1.00 89.44 213 PHE A CA 1
ATOM 1581 C C . PHE A 1 213 ? 10.036 -3.171 17.432 1.00 89.44 213 PHE A C 1
ATOM 1583 O O . PHE A 1 213 ? 8.979 -2.914 18.002 1.00 89.44 213 PHE A O 1
ATOM 1590 N N . ALA A 1 214 ? 11.071 -3.737 18.064 1.00 92.06 214 ALA A N 1
ATOM 1591 C CA . ALA A 1 214 ? 11.025 -4.138 19.472 1.00 92.06 214 ALA A CA 1
ATOM 1592 C C . ALA A 1 214 ? 10.675 -2.951 20.387 1.00 92.06 214 ALA A C 1
ATOM 1594 O O . ALA A 1 214 ? 9.760 -3.030 21.210 1.00 92.06 214 ALA A O 1
ATOM 1595 N N . ARG A 1 215 ? 11.318 -1.799 20.164 1.00 94.31 215 ARG A N 1
ATOM 1596 C CA . ARG A 1 215 ? 11.013 -0.554 20.887 1.00 94.31 215 ARG A CA 1
ATOM 1597 C C . ARG A 1 215 ? 9.573 -0.080 20.673 1.00 94.31 215 ARG A C 1
ATOM 1599 O O . ARG A 1 215 ? 8.984 0.515 21.575 1.00 94.31 215 ARG A O 1
ATOM 1606 N N . ALA A 1 216 ? 9.002 -0.311 19.489 1.00 92.75 216 ALA A N 1
ATOM 1607 C CA . ALA A 1 216 ? 7.619 0.054 19.192 1.00 92.75 216 ALA A CA 1
ATOM 1608 C C . ALA A 1 216 ? 6.629 -0.778 20.009 1.00 92.75 216 ALA A C 1
ATOM 1610 O O . ALA A 1 216 ? 5.685 -0.204 20.555 1.00 92.75 216 ALA A O 1
ATOM 1611 N N . VAL A 1 217 ? 6.892 -2.081 20.166 1.00 94.62 217 VAL A N 1
ATOM 1612 C CA . VAL A 1 217 ? 6.113 -2.971 21.043 1.00 94.62 217 VAL A CA 1
ATOM 1613 C C . VAL A 1 217 ? 6.136 -2.462 22.485 1.00 94.62 217 VAL A C 1
ATOM 1615 O O . VAL A 1 217 ? 5.084 -2.284 23.099 1.00 94.62 217 VAL A O 1
ATOM 1618 N N . GLU A 1 218 ? 7.323 -2.154 23.014 1.00 94.56 218 GLU A N 1
ATOM 1619 C CA . GLU A 1 218 ? 7.486 -1.633 24.378 1.00 94.56 218 GLU A CA 1
ATOM 1620 C C . GLU A 1 218 ? 6.737 -0.306 24.586 1.00 94.56 218 GLU A C 1
ATOM 1622 O O . GLU A 1 218 ? 6.097 -0.095 25.621 1.00 94.56 218 GLU A O 1
ATOM 1627 N N . ALA A 1 219 ? 6.758 0.579 23.585 1.00 94.19 219 ALA A N 1
ATOM 1628 C CA . ALA A 1 219 ? 6.076 1.866 23.653 1.00 94.19 219 ALA A CA 1
ATOM 1629 C C . ALA A 1 219 ? 4.547 1.721 23.739 1.00 94.19 219 ALA A C 1
ATOM 1631 O O . ALA A 1 219 ? 3.916 2.406 24.551 1.00 94.19 219 ALA A O 1
ATOM 1632 N N . VAL A 1 220 ? 3.942 0.840 22.932 1.00 95.12 220 VAL A N 1
ATOM 1633 C CA . VAL A 1 220 ? 2.483 0.633 22.962 1.00 95.12 220 VAL A CA 1
ATOM 1634 C C . VAL A 1 220 ? 2.025 -0.187 24.165 1.00 95.12 220 VAL A C 1
ATOM 1636 O O . VAL A 1 220 ? 0.945 0.078 24.694 1.00 95.12 220 VAL A O 1
ATOM 1639 N N . ALA A 1 221 ? 2.858 -1.099 24.673 1.00 95.50 221 ALA A N 1
ATOM 1640 C CA . ALA A 1 221 ? 2.595 -1.812 25.923 1.00 95.50 221 ALA A CA 1
ATOM 1641 C C . ALA A 1 221 ? 2.439 -0.844 27.114 1.00 95.50 221 ALA A C 1
ATOM 1643 O O . ALA A 1 221 ? 1.594 -1.038 27.988 1.00 95.50 221 ALA A O 1
ATOM 1644 N N . GLY A 1 222 ? 3.180 0.271 27.106 1.00 95.62 222 GLY A N 1
ATOM 1645 C CA . GLY A 1 222 ? 3.086 1.327 28.118 1.00 95.62 222 GLY A CA 1
ATOM 1646 C C . GLY A 1 222 ? 1.765 2.118 28.139 1.00 95.62 222 GLY A C 1
ATOM 1647 O O . GLY A 1 222 ? 1.583 2.971 29.012 1.00 95.62 222 GLY A O 1
ATOM 1648 N N . LEU A 1 223 ? 0.841 1.882 27.197 1.00 96.69 223 LEU A N 1
ATOM 1649 C CA . LEU A 1 223 ? -0.488 2.512 27.173 1.00 96.69 223 LEU A CA 1
ATOM 1650 C C . LEU A 1 223 ? -1.550 1.727 27.955 1.00 96.69 223 LEU A C 1
ATOM 1652 O O . LEU A 1 223 ? -2.604 2.283 28.278 1.00 96.69 223 LEU A O 1
ATOM 1656 N N . GLY A 1 224 ? -1.272 0.465 28.285 1.00 95.38 224 GLY A N 1
ATOM 1657 C CA . GLY A 1 224 ? -2.154 -0.406 29.051 1.00 95.38 224 GLY A CA 1
ATOM 1658 C C . GLY A 1 224 ? -2.234 -1.820 28.483 1.00 95.38 224 GLY A C 1
ATOM 1659 O O . GLY A 1 224 ? -1.537 -2.176 27.536 1.00 95.38 224 GLY A O 1
ATOM 1660 N N . THR A 1 225 ? -3.115 -2.613 29.088 1.00 96.44 225 THR A N 1
ATOM 1661 C CA . THR A 1 225 ? -3.434 -3.988 28.690 1.00 96.44 225 THR A CA 1
ATOM 1662 C C . THR A 1 225 ? -4.604 -3.986 27.708 1.00 96.44 225 THR A C 1
ATOM 1664 O O . THR A 1 225 ? -5.639 -3.373 27.991 1.00 96.44 225 THR A O 1
ATOM 1667 N N . PHE A 1 226 ? -4.441 -4.678 26.584 1.00 97.06 226 PHE A N 1
ATOM 1668 C CA . PHE A 1 226 ? -5.434 -4.801 25.519 1.00 97.06 226 PHE A CA 1
ATOM 1669 C C . PHE A 1 226 ? -5.551 -6.250 25.038 1.00 97.06 226 PHE A C 1
ATOM 1671 O O . PHE A 1 226 ? -4.642 -7.047 25.259 1.00 97.06 226 PHE A O 1
ATOM 1678 N N . ALA A 1 227 ? -6.661 -6.580 24.375 1.00 95.94 227 ALA A N 1
ATOM 1679 C CA . ALA A 1 227 ? -6.852 -7.898 23.774 1.00 95.94 227 ALA A CA 1
ATOM 1680 C C . ALA A 1 227 ? -6.064 -8.039 22.464 1.00 95.94 227 ALA A C 1
ATOM 1682 O O . ALA A 1 227 ? -5.628 -9.137 22.128 1.00 95.94 227 ALA A O 1
ATOM 1683 N N . VAL A 1 228 ? -5.877 -6.933 21.733 1.00 97.38 228 VAL A N 1
ATOM 1684 C CA . VAL A 1 228 ? -5.212 -6.908 20.427 1.00 97.38 228 VAL A CA 1
ATOM 1685 C C . VAL A 1 228 ? -4.068 -5.895 20.412 1.00 97.38 228 VAL A C 1
ATOM 1687 O O . VAL A 1 228 ? -4.243 -4.730 20.774 1.00 97.38 228 VAL A O 1
ATOM 1690 N N . TYR A 1 229 ? -2.902 -6.324 19.939 1.00 97.19 229 TYR A N 1
ATOM 1691 C CA . TYR A 1 229 ? -1.777 -5.446 19.627 1.00 97.19 229 TYR A CA 1
ATOM 1692 C C . TYR A 1 229 ? -1.406 -5.634 18.165 1.00 97.19 229 TYR A C 1
ATOM 1694 O O . TYR A 1 229 ? -0.863 -6.667 17.778 1.00 97.19 229 TYR A O 1
ATOM 1702 N N . ASP A 1 230 ? -1.706 -4.628 17.355 1.00 95.88 230 ASP A N 1
ATOM 1703 C CA . ASP A 1 230 ? -1.305 -4.597 15.959 1.00 95.88 230 ASP A CA 1
ATOM 1704 C C . ASP A 1 230 ? 0.022 -3.847 15.825 1.00 95.88 230 ASP A C 1
ATOM 1706 O O . ASP A 1 230 ? 0.124 -2.645 16.082 1.00 95.88 230 ASP A O 1
ATOM 1710 N N . LEU A 1 231 ? 1.067 -4.595 15.492 1.00 91.62 231 LEU A N 1
ATOM 1711 C CA . LEU A 1 231 ? 2.451 -4.132 15.462 1.00 91.62 231 LEU A CA 1
ATOM 1712 C C . LEU A 1 231 ? 2.857 -3.623 14.070 1.00 91.62 231 LEU A C 1
ATOM 1714 O O . LEU A 1 231 ? 4.023 -3.276 13.855 1.00 91.62 231 LEU A O 1
ATOM 1718 N N . GLY A 1 232 ? 1.896 -3.561 13.140 1.00 86.56 232 GLY A N 1
ATOM 1719 C CA . GLY A 1 232 ? 2.056 -2.982 11.819 1.00 86.56 232 GLY A CA 1
ATOM 1720 C C . GLY A 1 232 ? 3.035 -3.738 10.924 1.00 86.56 232 GLY A C 1
ATOM 1721 O O . GLY A 1 232 ? 3.441 -4.872 11.181 1.00 86.56 232 GLY A O 1
ATOM 1722 N N . GLY A 1 233 ? 3.394 -3.096 9.814 1.00 84.75 233 GLY A N 1
ATOM 1723 C CA . GLY A 1 233 ? 4.424 -3.564 8.885 1.00 84.75 233 GLY A CA 1
ATOM 1724 C C . GLY A 1 233 ? 5.665 -2.678 8.878 1.00 84.75 233 GLY A C 1
ATOM 1725 O O . GLY A 1 233 ? 5.891 -1.878 9.785 1.00 84.75 233 GLY A O 1
ATOM 1726 N N . GLY A 1 234 ? 6.431 -2.763 7.791 1.00 83.00 234 GLY A N 1
ATOM 1727 C CA . GLY A 1 234 ? 7.548 -1.851 7.521 1.00 83.00 234 GLY A CA 1
ATOM 1728 C C . GLY A 1 234 ? 8.873 -2.529 7.202 1.00 83.00 234 GLY A C 1
ATOM 1729 O O . GLY A 1 234 ? 9.794 -1.840 6.762 1.00 83.00 234 GLY A O 1
ATOM 1730 N N . LEU A 1 235 ? 8.954 -3.853 7.379 1.00 85.69 235 LEU A N 1
ATOM 1731 C CA . LEU A 1 235 ? 10.124 -4.652 7.018 1.00 85.69 235 LEU A CA 1
ATOM 1732 C C . LEU A 1 235 ? 10.510 -4.401 5.553 1.00 85.69 235 LEU A C 1
ATOM 1734 O O . LEU A 1 235 ? 9.660 -4.452 4.654 1.00 85.69 235 LEU A O 1
ATOM 1738 N N . GLY A 1 236 ? 11.781 -4.068 5.336 1.00 87.25 236 GLY A N 1
ATOM 1739 C CA . GLY A 1 236 ? 12.315 -3.788 4.011 1.00 87.25 236 GLY A CA 1
ATOM 1740 C C . GLY A 1 236 ? 12.441 -5.023 3.127 1.00 87.25 236 GLY A C 1
ATOM 1741 O O . GLY A 1 236 ? 12.375 -6.159 3.585 1.00 87.25 236 GLY A O 1
ATOM 1742 N N . ALA A 1 237 ? 12.618 -4.770 1.834 1.00 89.44 237 ALA A N 1
ATOM 1743 C CA . ALA A 1 237 ? 12.978 -5.778 0.840 1.00 89.44 237 ALA A CA 1
ATOM 1744 C C . ALA A 1 237 ? 14.315 -5.411 0.196 1.00 89.44 237 ALA A C 1
ATOM 1746 O O . ALA A 1 237 ? 14.718 -4.246 0.211 1.00 89.44 237 ALA A O 1
ATOM 1747 N N . ARG A 1 238 ? 15.009 -6.382 -0.389 1.00 93.81 238 ARG A N 1
ATOM 1748 C CA . ARG A 1 238 ? 16.296 -6.130 -1.031 1.00 93.81 238 ARG A CA 1
ATOM 1749 C C . ARG A 1 238 ? 16.092 -5.642 -2.467 1.00 93.81 238 ARG A C 1
ATOM 1751 O O . ARG A 1 238 ? 15.867 -6.467 -3.341 1.00 93.81 238 ARG A O 1
ATOM 1758 N N . TYR A 1 239 ? 16.173 -4.335 -2.729 1.00 93.44 239 TYR A N 1
ATOM 1759 C CA . TYR A 1 239 ? 16.015 -3.786 -4.089 1.00 93.44 239 TYR A CA 1
ATOM 1760 C C . TYR A 1 239 ? 17.320 -3.734 -4.876 1.00 93.44 239 TYR A C 1
ATOM 1762 O O . TYR A 1 239 ? 17.322 -3.912 -6.095 1.00 93.44 239 TYR A O 1
ATOM 1770 N N . THR A 1 240 ? 18.412 -3.464 -4.170 1.00 93.00 240 THR A N 1
ATOM 1771 C CA . THR A 1 240 ? 19.765 -3.332 -4.702 1.00 93.00 240 THR A CA 1
ATOM 1772 C C . THR A 1 240 ? 20.705 -4.326 -4.040 1.00 93.00 240 THR A C 1
ATOM 1774 O O . THR A 1 240 ? 20.392 -4.940 -3.014 1.00 93.00 240 THR A O 1
ATOM 1777 N N . TYR A 1 241 ? 21.897 -4.494 -4.610 1.00 90.94 241 TYR A N 1
ATOM 1778 C CA . TYR A 1 241 ? 22.908 -5.345 -3.982 1.00 90.94 241 TYR A CA 1
ATOM 1779 C C . TYR A 1 241 ? 23.391 -4.817 -2.622 1.00 90.94 241 TYR A C 1
ATOM 1781 O O . TYR A 1 241 ? 23.866 -5.635 -1.831 1.00 90.94 241 TYR A O 1
ATOM 1789 N N . GLU A 1 242 ? 23.237 -3.512 -2.370 1.00 91.31 242 GLU A N 1
ATOM 1790 C CA . GLU A 1 242 ? 23.615 -2.802 -1.136 1.00 91.31 242 GLU A CA 1
ATOM 1791 C C . GLU A 1 242 ? 22.586 -2.968 -0.007 1.00 91.31 242 GLU A C 1
ATOM 1793 O O . GLU A 1 242 ? 22.917 -2.770 1.161 1.00 91.31 242 GLU A O 1
ATOM 1798 N N . ASP A 1 243 ? 21.348 -3.351 -0.333 1.00 93.06 243 ASP A N 1
ATOM 1799 C CA . ASP A 1 243 ? 20.312 -3.570 0.671 1.00 93.06 243 ASP A CA 1
ATOM 1800 C C . ASP A 1 243 ? 20.538 -4.900 1.409 1.00 93.06 243 ASP A C 1
ATOM 1802 O O . ASP A 1 243 ? 20.661 -5.972 0.801 1.00 93.06 243 ASP A O 1
ATOM 1806 N N . HIS A 1 244 ? 20.525 -4.832 2.739 1.00 92.06 244 HIS A N 1
ATOM 1807 C CA . HIS A 1 244 ? 20.667 -5.978 3.638 1.00 92.06 244 HIS A CA 1
ATOM 1808 C C . HIS A 1 244 ? 19.518 -6.006 4.663 1.00 92.06 244 HIS A C 1
ATOM 1810 O O . HIS A 1 244 ? 19.752 -5.724 5.836 1.00 92.06 244 HIS A O 1
ATOM 1816 N N . PRO A 1 245 ? 18.264 -6.282 4.243 1.00 90.25 245 PRO A N 1
ATOM 1817 C CA . PRO A 1 245 ? 17.160 -6.433 5.187 1.00 90.25 245 PRO A CA 1
ATOM 1818 C C . PRO A 1 245 ? 17.362 -7.680 6.066 1.00 90.25 245 PRO A C 1
ATOM 1820 O O . PRO A 1 245 ? 17.943 -8.662 5.589 1.00 90.25 245 PRO A O 1
ATOM 1823 N N . PRO A 1 246 ? 16.848 -7.678 7.308 1.00 87.31 246 PRO A N 1
ATOM 1824 C CA . PRO A 1 246 ? 16.817 -8.880 8.124 1.00 87.31 246 PRO A CA 1
ATOM 1825 C C . PRO A 1 246 ? 15.861 -9.897 7.499 1.00 87.31 246 PRO A C 1
ATOM 1827 O O . PRO A 1 246 ? 14.948 -9.536 6.743 1.00 87.31 246 PRO A O 1
ATOM 1830 N N . SER A 1 247 ? 16.057 -11.175 7.815 1.00 85.00 247 SER A N 1
ATOM 1831 C CA . SER A 1 247 ? 15.111 -12.202 7.389 1.00 85.00 247 SER A CA 1
ATOM 1832 C C . SER A 1 247 ? 13.743 -11.997 8.048 1.00 85.00 247 SER A C 1
ATOM 1834 O O . SER A 1 247 ? 13.599 -11.311 9.067 1.00 85.00 247 SER A O 1
ATOM 1836 N N . VAL A 1 248 ? 12.708 -12.613 7.470 1.00 82.12 248 VAL A N 1
ATOM 1837 C CA . VAL A 1 248 ? 11.372 -12.610 8.083 1.00 82.12 248 VAL A CA 1
ATOM 1838 C C . VAL A 1 248 ? 11.429 -13.270 9.461 1.00 82.12 248 VAL A C 1
ATOM 1840 O O . VAL A 1 248 ? 10.787 -12.785 10.386 1.00 82.12 248 VAL A O 1
ATOM 1843 N N . GLU A 1 249 ? 12.233 -14.321 9.624 1.00 83.69 249 GLU A N 1
ATOM 1844 C CA . GLU A 1 249 ? 12.457 -14.992 10.903 1.00 83.69 249 GLU A CA 1
ATOM 1845 C C . GLU A 1 249 ? 13.099 -14.057 11.935 1.00 83.69 249 GLU A C 1
ATOM 1847 O O . GLU A 1 249 ? 12.565 -13.925 13.028 1.00 83.69 249 GLU A O 1
ATOM 1852 N N . GLU A 1 250 ? 14.171 -13.340 11.585 1.00 87.50 250 GLU A N 1
ATOM 1853 C CA . GLU A 1 250 ? 14.844 -12.394 12.492 1.00 87.50 250 GLU A CA 1
ATOM 1854 C C . GLU A 1 250 ? 13.914 -11.250 12.922 1.00 87.50 250 GLU A C 1
ATOM 1856 O O . GLU A 1 250 ? 13.910 -10.829 14.083 1.00 87.50 250 GLU A O 1
ATOM 1861 N N . TYR A 1 251 ? 13.095 -10.751 11.993 1.00 85.31 251 TYR A N 1
ATOM 1862 C CA . TYR A 1 251 ? 12.057 -9.762 12.279 1.00 85.31 251 TYR A CA 1
ATOM 1863 C C . TYR A 1 251 ? 10.992 -10.301 13.245 1.00 85.31 251 TYR A C 1
ATOM 1865 O O . TYR A 1 251 ? 10.626 -9.617 14.206 1.00 85.31 251 TYR A O 1
ATOM 1873 N N . LEU A 1 252 ? 10.502 -11.522 13.008 1.00 84.31 252 LEU A N 1
ATOM 1874 C CA . LEU A 1 252 ? 9.505 -12.160 13.863 1.00 84.31 252 LEU A CA 1
ATOM 1875 C C . LEU A 1 252 ? 10.067 -12.477 15.249 1.00 84.31 252 LEU A C 1
ATOM 1877 O O . LEU A 1 252 ? 9.383 -12.210 16.233 1.00 84.31 252 LEU A O 1
ATOM 1881 N N . ASP A 1 253 ? 11.298 -12.978 15.344 1.00 86.31 253 ASP A N 1
ATOM 1882 C CA . ASP A 1 253 ? 11.965 -13.267 16.615 1.00 86.31 253 ASP A CA 1
ATOM 1883 C C . ASP A 1 253 ? 12.070 -11.998 17.469 1.00 86.31 253 ASP A C 1
ATOM 1885 O O . ASP A 1 253 ? 11.656 -11.995 18.628 1.00 86.31 253 ASP A O 1
ATOM 1889 N N . ALA A 1 254 ? 12.506 -10.878 16.881 1.00 88.31 254 ALA A N 1
ATOM 1890 C CA . ALA A 1 254 ? 12.596 -9.602 17.589 1.00 88.31 254 ALA A CA 1
ATOM 1891 C C . ALA A 1 254 ? 11.229 -9.104 18.096 1.00 88.31 254 ALA A C 1
ATOM 1893 O O . ALA A 1 254 ? 11.114 -8.642 19.236 1.00 88.31 254 ALA A O 1
ATOM 1894 N N . LEU A 1 255 ? 10.181 -9.213 17.271 1.00 85.38 255 LEU A N 1
ATOM 1895 C CA . LEU A 1 255 ? 8.821 -8.845 17.665 1.00 85.38 255 LEU A CA 1
ATOM 1896 C C . LEU A 1 255 ? 8.266 -9.756 18.762 1.00 85.38 255 LEU A C 1
ATOM 1898 O O . LEU A 1 255 ? 7.692 -9.258 19.730 1.00 85.38 255 LEU A O 1
ATOM 1902 N N . VAL A 1 256 ? 8.430 -11.072 18.624 1.00 87.69 256 VAL A N 1
ATOM 1903 C CA . VAL A 1 256 ? 7.921 -12.071 19.571 1.00 87.69 256 VAL A CA 1
ATOM 1904 C C . VAL A 1 256 ? 8.645 -11.968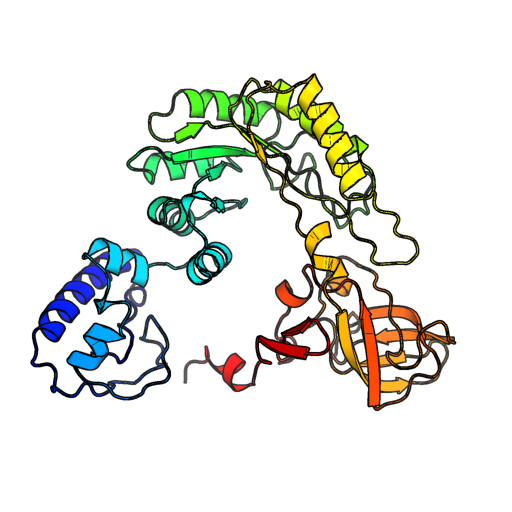 20.910 1.00 87.69 256 VAL A C 1
ATOM 1906 O O . VAL A 1 256 ? 7.994 -12.026 21.953 1.00 87.69 256 VAL A O 1
ATOM 1909 N N . ASP A 1 257 ? 9.961 -11.770 20.914 1.00 91.12 257 ASP A N 1
ATOM 1910 C CA . ASP A 1 257 ? 10.739 -11.615 22.144 1.00 91.12 257 ASP A CA 1
ATOM 1911 C C . ASP A 1 257 ? 10.412 -10.312 22.875 1.00 91.12 257 ASP A C 1
ATOM 1913 O O . ASP A 1 257 ? 10.338 -10.292 24.108 1.00 91.12 257 ASP A O 1
ATOM 1917 N N . ALA A 1 258 ? 10.172 -9.223 22.139 1.00 92.62 258 ALA A N 1
ATOM 1918 C CA . ALA A 1 258 ? 9.644 -7.998 22.728 1.00 92.62 258 ALA A CA 1
ATOM 1919 C C . ALA A 1 258 ? 8.238 -8.242 23.296 1.00 92.62 258 ALA A C 1
ATOM 1921 O O . ALA A 1 258 ? 8.000 -7.969 24.472 1.00 92.62 258 ALA A O 1
ATOM 1922 N N . ALA A 1 259 ? 7.338 -8.835 22.506 1.00 91.62 259 ALA A N 1
ATOM 1923 C CA . ALA A 1 259 ? 5.960 -9.115 22.892 1.00 91.62 259 ALA A CA 1
ATOM 1924 C C . ALA A 1 259 ? 5.868 -9.970 24.163 1.00 91.62 259 ALA A C 1
ATOM 1926 O O . ALA A 1 259 ? 5.205 -9.572 25.113 1.00 91.62 259 ALA A O 1
ATOM 1927 N N . ARG A 1 260 ? 6.602 -11.086 24.240 1.00 92.69 260 ARG A N 1
ATOM 1928 C CA . ARG A 1 260 ? 6.642 -11.974 25.420 1.00 92.69 260 ARG A CA 1
ATOM 1929 C C . ARG A 1 260 ? 7.078 -11.272 26.702 1.00 92.69 260 ARG A C 1
ATOM 1931 O O . ARG A 1 260 ? 6.732 -11.713 27.792 1.00 92.69 260 ARG A O 1
ATOM 1938 N N . ARG A 1 261 ? 7.883 -10.217 26.585 1.00 95.56 261 ARG A N 1
ATOM 1939 C CA . ARG A 1 261 ? 8.424 -9.490 27.734 1.00 95.56 261 ARG A CA 1
ATOM 1940 C C . ARG A 1 261 ? 7.430 -8.486 28.310 1.00 95.56 261 ARG A C 1
ATOM 1942 O O . ARG A 1 261 ? 7.485 -8.223 29.509 1.00 95.56 261 ARG A O 1
ATOM 1949 N N . VAL A 1 262 ? 6.584 -7.888 27.467 1.00 96.69 262 VAL A N 1
ATOM 1950 C CA . VAL A 1 262 ? 5.784 -6.706 27.845 1.00 96.69 262 VAL A CA 1
ATOM 1951 C C . VAL A 1 262 ? 4.283 -6.826 27.588 1.00 96.69 262 VAL A C 1
ATOM 1953 O O . VAL A 1 262 ? 3.528 -6.024 28.135 1.00 96.69 262 VAL A O 1
ATOM 1956 N N . LEU A 1 263 ? 3.836 -7.786 26.776 1.00 94.94 263 LEU A N 1
ATOM 1957 C CA . LEU A 1 263 ? 2.424 -7.999 26.459 1.00 94.94 263 LEU A CA 1
ATOM 1958 C C . LEU A 1 263 ? 1.828 -9.142 27.301 1.00 94.94 263 LEU A C 1
ATOM 1960 O O . LEU A 1 263 ? 2.561 -10.024 27.751 1.00 94.94 263 LEU A O 1
ATOM 1964 N N . PRO A 1 264 ? 0.500 -9.149 27.517 1.00 93.75 264 PRO A N 1
ATOM 1965 C CA . PRO A 1 264 ? -0.202 -10.277 28.132 1.00 93.75 264 PRO A CA 1
ATOM 1966 C C . PRO A 1 264 ? -0.012 -11.584 27.351 1.00 93.75 264 PRO A C 1
ATOM 1968 O O . PRO A 1 264 ? 0.053 -11.567 26.124 1.00 93.75 264 PRO A O 1
ATOM 1971 N N . GLU A 1 265 ? 0.019 -12.722 28.049 1.00 90.62 265 GLU A N 1
ATOM 1972 C CA . GLU A 1 265 ? 0.189 -14.044 27.419 1.00 90.62 265 GLU A CA 1
ATOM 1973 C C . GLU A 1 265 ? -0.958 -14.412 26.463 1.00 90.62 265 GLU A C 1
ATOM 1975 O O . GLU A 1 265 ? -0.749 -15.153 25.505 1.00 90.62 265 GLU A O 1
ATOM 1980 N N . ASP A 1 266 ? -2.162 -13.896 26.713 1.00 90.94 266 ASP A N 1
ATOM 1981 C CA . ASP A 1 266 ? -3.372 -14.117 25.919 1.00 90.94 266 ASP A CA 1
ATOM 1982 C C . ASP A 1 266 ? -3.626 -13.021 24.869 1.00 90.94 266 ASP A C 1
ATOM 1984 O O . ASP A 1 266 ? -4.661 -13.035 24.199 1.00 90.94 266 ASP A O 1
ATOM 1988 N N . ALA A 1 267 ? -2.691 -12.080 24.699 1.00 91.88 267 ALA A N 1
ATOM 1989 C CA . ALA A 1 267 ? -2.813 -11.018 23.712 1.00 91.88 267 ALA A CA 1
ATOM 1990 C C . ALA A 1 267 ? -2.771 -11.565 22.278 1.00 91.88 267 ALA A C 1
ATOM 1992 O O . ALA A 1 267 ? -1.869 -12.310 21.888 1.00 91.88 267 ALA A O 1
ATOM 1993 N N . HIS A 1 268 ? -3.716 -11.124 21.451 1.00 92.88 268 HIS A N 1
ATOM 1994 C CA . HIS A 1 268 ? -3.699 -11.381 20.020 1.00 92.88 268 HIS A CA 1
ATOM 1995 C C . HIS A 1 268 ? -2.787 -10.366 19.323 1.00 92.88 268 HIS A C 1
ATOM 1997 O O . HIS A 1 268 ? -3.039 -9.161 19.346 1.00 92.88 268 HIS A O 1
ATOM 2003 N N . VAL A 1 269 ? -1.723 -10.859 18.694 1.00 88.75 269 VAL A N 1
ATOM 2004 C CA . VAL A 1 269 ? -0.773 -10.030 17.947 1.00 88.75 269 VAL A CA 1
ATOM 2005 C C . VAL A 1 269 ? -1.108 -10.052 16.460 1.00 88.75 269 VAL A C 1
ATOM 2007 O O . VAL A 1 269 ? -1.239 -11.122 15.867 1.00 88.75 269 VAL A O 1
ATOM 2010 N N . ILE A 1 270 ? -1.202 -8.866 15.860 1.00 91.00 270 ILE A N 1
ATOM 2011 C CA . ILE A 1 270 ? -1.336 -8.667 14.414 1.00 91.00 270 ILE A CA 1
ATOM 2012 C C . ILE A 1 270 ? -0.033 -8.051 13.888 1.00 91.00 270 ILE A C 1
ATOM 2014 O O . ILE A 1 270 ? 0.594 -7.233 14.560 1.00 91.00 270 ILE A O 1
ATOM 2018 N N . ILE A 1 271 ? 0.380 -8.466 12.692 1.00 85.25 271 ILE A N 1
ATOM 2019 C CA . ILE A 1 271 ? 1.476 -7.867 11.921 1.00 85.25 271 ILE A CA 1
ATOM 2020 C C . ILE A 1 271 ? 0.992 -7.619 10.491 1.00 85.25 271 ILE A C 1
ATOM 2022 O O . ILE A 1 271 ? 0.191 -8.392 9.962 1.00 85.25 271 ILE A O 1
ATOM 2026 N N . GLU A 1 272 ? 1.501 -6.572 9.844 1.00 85.56 272 GLU A N 1
ATOM 2027 C CA . GLU A 1 272 ? 0.995 -6.094 8.546 1.00 85.56 272 GLU A CA 1
ATOM 2028 C C . GLU A 1 272 ? 2.086 -6.064 7.456 1.00 85.56 272 GLU A C 1
ATOM 2030 O O . GLU A 1 272 ? 2.355 -5.013 6.858 1.00 85.56 272 GLU A O 1
ATOM 2035 N N . PRO A 1 273 ? 2.788 -7.181 7.178 1.00 78.62 273 PRO A N 1
ATOM 2036 C CA . PRO A 1 273 ? 3.846 -7.179 6.183 1.00 78.62 273 PRO A CA 1
ATOM 2037 C C . PRO A 1 273 ? 3.249 -7.067 4.771 1.00 78.62 273 PRO A C 1
ATOM 2039 O O . PRO A 1 273 ? 2.447 -7.890 4.336 1.00 78.62 273 PRO A O 1
ATOM 2042 N N . GLY A 1 274 ? 3.662 -6.033 4.038 1.00 82.31 274 GLY A N 1
ATOM 2043 C CA . GLY A 1 274 ? 3.302 -5.834 2.632 1.00 82.31 274 GLY A CA 1
ATOM 2044 C C . GLY A 1 274 ? 4.504 -6.070 1.730 1.00 82.31 274 GLY A C 1
ATOM 2045 O O . GLY A 1 274 ? 4.641 -7.119 1.104 1.00 82.31 274 GLY A O 1
ATOM 2046 N N . ARG A 1 275 ? 5.411 -5.087 1.705 1.00 84.25 275 ARG A N 1
ATOM 2047 C CA . ARG A 1 275 ? 6.611 -5.077 0.856 1.00 84.25 275 ARG A CA 1
ATOM 2048 C C . ARG A 1 275 ? 7.438 -6.359 0.970 1.00 84.25 275 ARG A C 1
ATOM 2050 O O . ARG A 1 275 ? 7.677 -6.999 -0.046 1.00 84.25 275 ARG A O 1
ATOM 2057 N N . SER A 1 276 ? 7.809 -6.752 2.185 1.00 81.62 276 SER A N 1
ATOM 2058 C CA . SER A 1 276 ? 8.626 -7.943 2.446 1.00 81.62 276 SER A CA 1
ATOM 2059 C C . SER A 1 276 ? 7.987 -9.257 1.981 1.00 81.62 276 SER A C 1
ATOM 2061 O O . SER A 1 276 ? 8.703 -10.215 1.727 1.00 81.62 276 SER A O 1
ATOM 2063 N N . MET A 1 277 ? 6.659 -9.312 1.828 1.00 80.62 277 MET A N 1
ATOM 2064 C CA . MET A 1 277 ? 5.960 -10.521 1.377 1.00 80.62 277 MET A CA 1
ATOM 2065 C C . MET A 1 277 ? 5.903 -10.640 -0.140 1.00 80.62 277 MET A C 1
ATOM 2067 O O . MET A 1 277 ? 5.995 -11.740 -0.678 1.00 80.62 277 MET A O 1
ATOM 2071 N N . VAL A 1 278 ? 5.677 -9.521 -0.835 1.00 84.75 278 VAL A N 1
ATOM 2072 C CA . VAL A 1 278 ? 5.311 -9.561 -2.259 1.00 84.75 278 VAL A CA 1
ATOM 2073 C C . VAL A 1 278 ? 6.353 -8.947 -3.179 1.00 84.75 278 VAL A C 1
ATOM 2075 O O . VAL A 1 278 ? 6.346 -9.277 -4.362 1.00 84.75 278 VAL A O 1
ATOM 2078 N N . ALA A 1 279 ? 7.262 -8.094 -2.694 1.00 87.31 279 ALA A N 1
ATOM 2079 C CA . ALA A 1 279 ? 8.172 -7.351 -3.566 1.00 87.31 279 ALA A CA 1
ATOM 2080 C C . ALA A 1 279 ? 9.028 -8.281 -4.437 1.00 87.31 279 ALA A C 1
ATOM 2082 O O . ALA A 1 279 ? 9.026 -8.142 -5.660 1.00 87.31 279 ALA A O 1
ATOM 2083 N N . GLU A 1 280 ? 9.666 -9.281 -3.827 1.00 90.19 280 GLU A N 1
ATOM 2084 C CA . GLU A 1 280 ? 10.554 -10.232 -4.512 1.00 90.19 280 GLU A CA 1
ATOM 2085 C C . GLU A 1 280 ? 9.813 -11.230 -5.416 1.00 90.19 280 GLU A C 1
ATOM 2087 O O . GLU A 1 280 ? 10.423 -11.842 -6.290 1.00 90.19 280 GLU A O 1
ATOM 2092 N N . SER A 1 281 ? 8.488 -11.356 -5.274 1.00 90.50 281 SER A N 1
ATOM 2093 C CA . SER A 1 281 ? 7.673 -12.212 -6.147 1.00 90.50 281 SER A CA 1
ATOM 2094 C C . SER A 1 281 ? 7.424 -11.609 -7.538 1.00 90.50 281 SER A C 1
ATOM 2096 O O . SER A 1 281 ? 6.967 -12.308 -8.443 1.00 90.50 281 SER A O 1
ATOM 2098 N N . GLY A 1 282 ? 7.713 -10.314 -7.719 1.00 94.44 282 GLY A N 1
ATOM 2099 C CA . GLY A 1 282 ? 7.462 -9.583 -8.958 1.00 94.44 282 GLY A CA 1
ATOM 2100 C C . GLY A 1 282 ? 8.729 -9.240 -9.737 1.00 94.44 282 GLY A C 1
ATOM 2101 O O . GLY A 1 282 ? 9.721 -8.765 -9.183 1.00 94.44 282 GLY A O 1
ATOM 2102 N N . VAL A 1 283 ? 8.656 -9.425 -11.055 1.00 97.31 283 VAL A N 1
ATOM 2103 C CA . VAL A 1 283 ? 9.645 -8.943 -12.025 1.00 97.31 283 VAL A CA 1
ATOM 2104 C C . VAL A 1 283 ? 8.904 -8.225 -13.147 1.00 97.31 283 VAL A C 1
ATOM 2106 O O . VAL A 1 283 ? 7.997 -8.799 -13.755 1.00 97.31 283 VAL A O 1
ATOM 2109 N N . THR A 1 284 ? 9.328 -7.008 -13.478 1.00 98.38 284 THR A N 1
ATOM 2110 C CA . THR A 1 284 ? 8.822 -6.286 -14.644 1.00 98.38 284 THR A CA 1
ATOM 2111 C C . THR A 1 284 ? 9.758 -6.531 -15.815 1.00 98.38 284 THR A C 1
ATOM 2113 O O . THR A 1 284 ? 10.974 -6.352 -15.718 1.00 98.38 284 THR A O 1
ATOM 2116 N N . LEU A 1 285 ? 9.182 -6.964 -16.936 1.00 98.31 285 LEU A N 1
ATOM 2117 C CA . LEU A 1 285 ? 9.896 -7.136 -18.193 1.00 98.31 285 LEU A CA 1
ATOM 2118 C C . LEU A 1 285 ? 9.584 -5.974 -19.124 1.00 98.31 285 LEU A C 1
ATOM 2120 O O . LEU A 1 285 ? 8.420 -5.720 -19.437 1.00 98.31 285 LEU A O 1
ATOM 2124 N N . TYR A 1 286 ? 10.635 -5.350 -19.633 1.00 98.56 286 TYR A N 1
ATOM 2125 C CA . TYR A 1 286 ? 10.536 -4.315 -20.646 1.00 98.56 286 TYR A CA 1
ATOM 2126 C C . TYR A 1 286 ? 11.231 -4.733 -21.930 1.00 98.56 286 TYR A C 1
ATOM 2128 O O . TYR A 1 286 ? 12.209 -5.476 -21.903 1.00 98.56 286 TYR A O 1
ATOM 2136 N N . ARG A 1 287 ? 10.778 -4.212 -23.065 1.00 98.69 287 ARG A N 1
ATOM 2137 C CA . ARG A 1 287 ? 11.485 -4.330 -24.337 1.00 98.69 287 ARG A CA 1
ATOM 2138 C C . ARG A 1 287 ? 12.314 -3.082 -24.592 1.00 98.69 287 ARG A C 1
ATOM 2140 O O . ARG A 1 287 ? 11.793 -1.971 -24.550 1.00 98.69 287 ARG A O 1
ATOM 2147 N N . VAL A 1 288 ? 13.587 -3.262 -24.937 1.00 98.69 288 VAL A N 1
ATOM 2148 C CA . VAL A 1 288 ? 14.448 -2.159 -25.378 1.00 98.69 288 VAL A CA 1
ATOM 2149 C C . VAL A 1 288 ? 13.903 -1.589 -26.684 1.00 98.69 288 VAL A C 1
ATOM 2151 O O . VAL A 1 288 ? 13.821 -2.288 -27.696 1.00 98.69 288 VAL A O 1
ATOM 2154 N N . ALA A 1 289 ? 13.552 -0.308 -26.667 1.00 98.25 289 ALA A N 1
ATOM 2155 C CA . ALA A 1 289 ? 13.079 0.424 -27.832 1.00 98.25 289 ALA A CA 1
ATOM 2156 C C . ALA A 1 289 ? 14.246 1.061 -28.596 1.00 98.25 289 ALA A C 1
ATOM 2158 O O . ALA A 1 289 ? 14.310 0.980 -29.821 1.00 98.25 289 ALA A O 1
ATOM 2159 N N . THR A 1 290 ? 15.189 1.682 -27.883 1.00 98.00 290 THR A N 1
ATOM 2160 C CA . THR A 1 290 ? 16.359 2.316 -28.499 1.00 98.00 290 THR A CA 1
ATOM 2161 C C . THR A 1 290 ? 17.551 2.349 -27.553 1.00 98.00 290 THR A C 1
ATOM 2163 O O . THR A 1 290 ? 17.394 2.380 -26.334 1.00 98.00 290 THR A O 1
ATOM 2166 N N . VAL A 1 291 ? 18.750 2.356 -28.133 1.00 98.12 291 VAL A N 1
ATOM 2167 C CA . VAL A 1 291 ? 20.017 2.483 -27.411 1.00 98.12 291 VAL A CA 1
ATOM 2168 C C . VAL A 1 291 ? 20.778 3.658 -28.006 1.00 98.12 291 VAL A C 1
ATOM 2170 O O . VAL A 1 291 ? 21.212 3.609 -29.159 1.00 98.12 291 VAL A O 1
ATOM 2173 N N . LYS A 1 292 ? 20.935 4.727 -27.225 1.00 97.38 292 LYS A N 1
ATOM 2174 C CA . LYS A 1 292 ? 21.775 5.872 -27.583 1.00 97.38 292 LYS A CA 1
ATOM 2175 C C . LYS A 1 292 ? 23.159 5.642 -26.991 1.00 97.38 292 LYS A C 1
ATOM 2177 O O . LYS A 1 292 ? 23.330 5.673 -25.775 1.00 97.38 292 LYS A O 1
ATOM 2182 N N . ARG A 1 293 ? 24.135 5.389 -27.861 1.00 93.38 293 ARG A N 1
ATOM 2183 C CA . ARG A 1 293 ? 25.540 5.238 -27.466 1.00 93.38 293 ARG A CA 1
ATOM 2184 C C . ARG A 1 293 ? 26.142 6.610 -27.156 1.00 93.38 293 ARG A C 1
ATOM 2186 O O . ARG A 1 293 ? 25.844 7.573 -27.860 1.00 93.38 293 ARG A O 1
ATOM 2193 N N . GLY A 1 294 ? 26.980 6.678 -26.130 1.00 89.75 294 GLY A N 1
ATOM 2194 C CA . GLY A 1 294 ? 27.620 7.902 -25.653 1.00 89.75 294 GLY A CA 1
ATOM 2195 C C . GLY A 1 294 ? 28.151 7.722 -24.233 1.00 89.75 294 GLY A C 1
ATOM 2196 O O . GLY A 1 294 ? 28.081 6.623 -23.688 1.00 89.75 294 GLY A O 1
ATOM 2197 N N . GLU A 1 295 ? 28.648 8.808 -23.648 1.00 89.44 295 GLU A N 1
ATOM 2198 C CA . GLU A 1 295 ? 29.069 8.879 -22.247 1.00 89.44 295 GLU A CA 1
ATOM 2199 C C . GLU A 1 295 ? 28.256 9.993 -21.556 1.00 89.44 295 GLU A C 1
ATOM 2201 O O . GLU A 1 295 ? 28.584 11.171 -21.724 1.00 89.44 295 GLU A O 1
ATOM 2206 N N . PRO A 1 296 ? 27.153 9.660 -20.852 1.00 91.31 296 PRO A N 1
ATOM 2207 C CA . PRO A 1 296 ? 26.645 8.309 -20.587 1.00 91.31 296 PRO A CA 1
ATOM 2208 C C . PRO A 1 296 ? 25.813 7.717 -21.742 1.00 91.31 296 PRO A C 1
ATOM 2210 O O . PRO A 1 296 ? 25.232 8.434 -22.564 1.00 91.31 296 PRO A O 1
ATOM 2213 N N . ALA A 1 297 ? 25.731 6.385 -21.789 1.00 96.69 297 ALA A N 1
ATOM 2214 C CA . ALA A 1 297 ? 24.842 5.662 -22.696 1.00 96.69 297 ALA A CA 1
ATOM 2215 C C . ALA A 1 297 ? 23.418 5.597 -22.121 1.00 96.69 297 ALA A C 1
ATOM 2217 O O . ALA A 1 297 ? 23.238 5.461 -20.912 1.00 96.69 297 ALA A O 1
ATOM 2218 N N . PHE A 1 298 ? 22.404 5.634 -22.989 1.00 97.88 298 PHE A N 1
ATOM 2219 C CA . PHE A 1 298 ? 20.994 5.526 -22.595 1.00 97.88 298 PHE A CA 1
ATOM 2220 C C . PHE A 1 298 ? 20.326 4.328 -23.261 1.00 97.88 298 PHE A C 1
ATOM 2222 O O . PHE A 1 298 ? 20.383 4.176 -24.486 1.00 97.88 298 PHE A O 1
ATOM 2229 N N . VAL A 1 299 ? 19.632 3.525 -22.461 1.00 98.25 299 VAL A N 1
ATOM 2230 C CA . VAL A 1 299 ? 18.824 2.387 -22.906 1.00 98.25 299 VAL A CA 1
ATOM 2231 C C . VAL A 1 299 ? 17.371 2.710 -22.591 1.00 98.25 299 VAL A C 1
ATOM 2233 O O . VAL A 1 299 ? 16.966 2.691 -21.433 1.00 98.25 299 VAL A O 1
ATOM 2236 N N . ALA A 1 300 ? 16.592 3.046 -23.618 1.00 98.38 300 ALA A N 1
ATOM 2237 C CA . ALA A 1 300 ? 15.185 3.394 -23.454 1.00 98.38 300 ALA A CA 1
ATOM 2238 C C . ALA A 1 300 ? 14.294 2.176 -23.705 1.00 98.38 300 ALA A C 1
ATOM 2240 O O . ALA A 1 300 ? 14.482 1.461 -24.699 1.00 98.38 300 ALA A O 1
ATOM 2241 N N . VAL A 1 301 ? 13.309 1.963 -22.835 1.00 98.62 301 VAL A N 1
ATOM 2242 C CA . VAL A 1 301 ? 12.406 0.807 -22.886 1.00 98.62 301 VAL A CA 1
ATOM 2243 C C . VAL A 1 301 ? 10.944 1.186 -23.147 1.00 98.62 301 VAL A C 1
ATOM 2245 O O . VAL A 1 301 ? 10.591 2.358 -23.185 1.00 98.62 301 VAL A O 1
ATOM 2248 N N . ASP A 1 302 ? 10.079 0.197 -23.382 1.00 97.50 302 ASP A N 1
ATOM 2249 C CA . ASP A 1 302 ? 8.669 0.389 -23.756 1.00 97.50 302 ASP A CA 1
ATOM 2250 C C . ASP A 1 302 ? 7.699 0.689 -22.592 1.00 97.50 302 ASP A C 1
ATOM 2252 O O . ASP A 1 302 ? 6.491 0.819 -22.824 1.00 97.50 302 ASP A O 1
ATOM 2256 N N . GLY A 1 303 ? 8.231 0.861 -21.381 1.00 97.25 303 GLY A N 1
ATOM 2257 C CA . GLY A 1 303 ? 7.534 1.335 -20.181 1.00 97.25 303 GLY A CA 1
ATOM 2258 C C . GLY A 1 303 ? 8.163 2.609 -19.604 1.00 97.25 303 GLY A C 1
ATOM 2259 O O . GLY A 1 303 ? 8.697 3.427 -20.357 1.00 97.25 303 GLY A O 1
ATOM 2260 N N . GLY A 1 304 ? 8.093 2.784 -18.286 1.00 96.75 304 GLY A N 1
ATOM 2261 C CA . GLY A 1 304 ? 8.682 3.918 -17.570 1.00 96.75 304 GLY A CA 1
ATOM 2262 C C . GLY A 1 304 ? 7.915 4.278 -16.298 1.00 96.75 304 GLY A C 1
ATOM 2263 O O . GLY A 1 304 ? 7.250 3.444 -15.688 1.00 96.75 304 GLY A O 1
ATOM 2264 N N . MET A 1 305 ? 7.934 5.557 -15.933 1.00 96.56 305 MET A N 1
ATOM 2265 C CA . MET A 1 305 ? 7.271 6.112 -14.748 1.00 96.56 305 MET A CA 1
ATOM 2266 C C . MET A 1 305 ? 5.749 5.886 -14.697 1.00 96.56 305 MET A C 1
ATOM 2268 O O . MET A 1 305 ? 5.126 6.048 -13.647 1.00 96.56 305 MET A O 1
ATOM 2272 N N . ALA A 1 306 ? 5.121 5.542 -15.827 1.00 96.44 306 ALA A N 1
ATOM 2273 C CA . ALA A 1 306 ? 3.706 5.193 -15.858 1.00 96.44 306 ALA A CA 1
ATOM 2274 C C . ALA A 1 306 ? 3.421 3.811 -15.253 1.00 96.44 306 ALA A C 1
ATOM 2276 O O . ALA A 1 306 ? 2.338 3.602 -14.721 1.00 96.44 306 ALA A O 1
ATOM 2277 N N . ASP A 1 307 ? 4.362 2.871 -15.317 1.00 96.75 307 ASP A N 1
ATOM 2278 C CA . ASP A 1 307 ? 4.223 1.539 -14.716 1.00 96.75 307 ASP A CA 1
ATOM 2279 C C . ASP A 1 307 ? 5.093 1.353 -13.466 1.00 96.75 307 ASP A C 1
ATOM 2281 O O . ASP A 1 307 ? 4.720 0.564 -12.604 1.00 96.75 307 ASP A O 1
ATOM 2285 N N . ASN A 1 308 ? 6.175 2.125 -13.320 1.00 96.75 308 ASN A N 1
ATOM 2286 C CA . ASN A 1 308 ? 6.994 2.169 -12.114 1.00 96.75 308 ASN A CA 1
ATOM 2287 C C . ASN A 1 308 ? 7.265 3.614 -11.670 1.00 96.75 308 ASN A C 1
ATOM 2289 O O . ASN A 1 308 ? 8.312 4.199 -11.947 1.00 96.75 308 ASN A O 1
ATOM 2293 N N . LEU A 1 309 ? 6.299 4.197 -10.957 1.00 95.19 309 LEU A N 1
ATOM 2294 C CA . LEU A 1 309 ? 6.399 5.566 -10.450 1.00 95.19 309 LEU A CA 1
ATOM 2295 C C . LEU A 1 309 ? 7.335 5.692 -9.231 1.00 95.19 309 LEU A C 1
ATOM 2297 O O . LEU A 1 309 ? 7.732 6.804 -8.887 1.00 95.19 309 LEU A O 1
ATOM 2301 N N . GLU A 1 310 ? 7.708 4.584 -8.577 1.00 93.62 310 GLU A N 1
ATOM 2302 C CA . GLU A 1 310 ? 8.498 4.594 -7.333 1.00 93.62 310 GLU A CA 1
ATOM 2303 C C . GLU A 1 310 ? 9.861 5.271 -7.506 1.00 93.62 310 GLU A C 1
ATOM 2305 O O . GLU A 1 310 ? 10.333 5.951 -6.593 1.00 93.62 310 GLU A O 1
ATOM 2310 N N . VAL A 1 311 ? 10.472 5.141 -8.686 1.00 93.12 311 VAL A N 1
ATOM 2311 C CA . VAL A 1 311 ? 11.775 5.751 -8.983 1.00 93.12 311 VAL A CA 1
ATOM 2312 C C . VAL A 1 311 ? 11.679 7.273 -8.942 1.00 93.12 311 VAL A C 1
ATOM 2314 O O . VAL A 1 311 ? 12.448 7.926 -8.243 1.00 93.12 311 VAL A O 1
ATOM 2317 N N . ALA A 1 312 ? 10.690 7.848 -9.629 1.00 92.00 312 ALA A N 1
ATOM 2318 C CA . ALA A 1 312 ? 10.494 9.295 -9.668 1.00 92.00 312 ALA A CA 1
ATOM 2319 C C . ALA A 1 312 ? 9.909 9.849 -8.357 1.00 92.00 312 ALA A C 1
ATOM 2321 O O . ALA A 1 312 ? 10.229 10.969 -7.965 1.00 92.00 312 ALA A O 1
ATOM 2322 N N . LEU A 1 313 ? 9.046 9.082 -7.683 1.00 91.19 313 LEU A N 1
ATOM 2323 C CA . LEU A 1 313 ? 8.323 9.541 -6.496 1.00 91.19 313 LEU A CA 1
ATOM 2324 C C . LEU A 1 313 ? 9.143 9.421 -5.208 1.00 91.19 313 LEU A C 1
ATOM 2326 O O . LEU A 1 313 ? 9.072 10.306 -4.358 1.00 91.19 313 LEU A O 1
ATOM 2330 N N . TYR A 1 314 ? 9.899 8.333 -5.056 1.00 88.19 314 TYR A N 1
ATOM 2331 C CA . TYR A 1 314 ? 10.634 8.019 -3.827 1.00 88.19 314 TYR A CA 1
ATOM 2332 C C . TYR A 1 314 ? 12.151 8.001 -4.015 1.00 88.19 314 TYR A C 1
ATOM 2334 O O . TYR A 1 314 ? 12.878 7.919 -3.027 1.00 88.19 314 TYR A O 1
ATOM 2342 N N . GLY A 1 315 ? 12.645 8.055 -5.256 1.00 91.19 315 GLY A N 1
ATOM 2343 C CA . GLY A 1 315 ? 14.053 7.787 -5.539 1.00 91.19 315 GLY A CA 1
ATOM 2344 C C . GLY A 1 315 ? 14.420 6.315 -5.342 1.00 91.19 315 GLY A C 1
ATOM 2345 O O . GLY A 1 315 ? 15.593 6.014 -5.128 1.00 91.19 315 GLY A O 1
ATOM 2346 N N . GLN A 1 316 ? 13.438 5.402 -5.375 1.00 92.25 316 GLN A N 1
ATOM 2347 C CA . GLN A 1 316 ? 13.691 3.971 -5.214 1.00 92.25 316 GLN A CA 1
ATOM 2348 C C . GLN A 1 316 ? 14.613 3.494 -6.336 1.00 92.25 316 GLN A C 1
ATOM 2350 O O . GLN A 1 316 ? 14.293 3.629 -7.517 1.00 92.25 316 GLN A O 1
ATOM 2355 N N . ARG A 1 317 ? 15.760 2.924 -5.968 1.00 93.19 317 ARG A N 1
ATOM 2356 C CA . ARG A 1 317 ? 16.676 2.309 -6.929 1.00 93.19 317 ARG A CA 1
ATOM 2357 C C . ARG A 1 317 ? 16.277 0.858 -7.152 1.00 93.19 317 ARG A C 1
ATOM 2359 O O . ARG A 1 317 ? 15.881 0.179 -6.209 1.00 93.19 317 ARG A O 1
ATOM 2366 N N . PHE A 1 318 ? 16.404 0.402 -8.391 1.00 95.69 318 PHE A N 1
ATOM 2367 C CA . PHE A 1 318 ? 16.208 -0.988 -8.786 1.00 95.69 318 PHE A CA 1
ATOM 2368 C C . PHE A 1 318 ? 17.427 -1.469 -9.564 1.00 95.69 318 PHE A C 1
ATOM 2370 O O . PHE A 1 318 ? 18.009 -0.710 -10.346 1.00 95.69 318 PHE A O 1
ATOM 2377 N N . GLU A 1 319 ? 17.768 -2.743 -9.413 1.00 95.81 319 GLU A N 1
ATOM 2378 C CA . GLU A 1 319 ? 18.677 -3.414 -10.340 1.00 95.81 319 GLU A CA 1
ATOM 2379 C C . GLU A 1 319 ? 17.978 -3.719 -11.668 1.00 95.81 319 GLU A C 1
ATOM 2381 O O . GLU A 1 319 ? 16.753 -3.816 -11.751 1.00 95.81 319 GLU A O 1
ATOM 2386 N N . ALA A 1 320 ? 18.759 -3.908 -12.728 1.00 96.81 320 ALA A N 1
ATOM 2387 C CA . ALA A 1 320 ? 18.236 -4.386 -13.998 1.00 96.81 320 ALA A CA 1
ATOM 2388 C C . ALA A 1 320 ? 19.255 -5.265 -14.716 1.00 96.81 320 ALA A C 1
ATOM 2390 O O . ALA A 1 320 ? 20.466 -5.129 -14.549 1.00 96.81 320 ALA A O 1
ATOM 2391 N N . THR A 1 321 ? 18.767 -6.171 -15.557 1.00 97.38 321 THR A N 1
ATOM 2392 C CA . THR A 1 321 ? 19.640 -6.980 -16.405 1.00 97.38 321 THR A CA 1
ATOM 2393 C C . THR A 1 321 ? 18.973 -7.331 -17.724 1.00 97.38 321 THR A C 1
ATOM 2395 O O . THR A 1 321 ? 17.749 -7.332 -17.838 1.00 97.38 321 THR A O 1
ATOM 2398 N N . VAL A 1 322 ? 19.767 -7.663 -18.739 1.00 97.81 322 VAL A N 1
ATOM 2399 C CA . VAL A 1 322 ? 19.225 -8.240 -19.972 1.00 97.81 322 VAL A CA 1
ATOM 2400 C C . VAL A 1 322 ? 18.784 -9.670 -19.657 1.00 97.81 322 VAL A C 1
ATOM 2402 O O . VAL A 1 322 ? 19.611 -10.504 -19.293 1.00 97.81 322 VAL A O 1
ATOM 2405 N N . ALA A 1 323 ? 17.496 -9.980 -19.812 1.00 96.50 323 ALA A N 1
ATOM 2406 C CA . ALA A 1 323 ? 16.883 -11.216 -19.311 1.00 96.50 323 ALA A CA 1
ATOM 2407 C C . ALA A 1 323 ? 17.559 -12.500 -19.833 1.00 96.50 323 ALA A C 1
ATOM 2409 O O . ALA A 1 323 ? 17.641 -13.501 -19.131 1.00 96.50 323 ALA A O 1
ATOM 2410 N N . THR A 1 324 ? 18.086 -12.470 -21.061 1.00 95.56 324 THR A N 1
ATOM 2411 C CA . THR A 1 324 ? 18.790 -13.605 -21.686 1.00 95.56 324 THR A CA 1
ATOM 2412 C C . THR A 1 324 ? 20.304 -13.606 -21.448 1.00 95.56 324 THR A C 1
ATOM 2414 O O . THR A 1 324 ? 20.998 -14.500 -21.927 1.00 95.56 324 THR A O 1
ATOM 2417 N N . ARG A 1 325 ? 20.851 -12.566 -20.808 1.00 94.69 325 ARG A N 1
ATOM 2418 C CA . ARG A 1 325 ? 22.293 -12.318 -20.639 1.00 94.69 325 ARG A CA 1
ATOM 2419 C C . ARG A 1 325 ? 22.558 -11.667 -19.280 1.00 94.69 325 ARG A C 1
ATOM 2421 O O . ARG A 1 325 ? 23.018 -10.532 -19.205 1.00 94.69 325 ARG A O 1
ATOM 2428 N N . VAL A 1 326 ? 22.259 -12.410 -18.219 1.00 91.56 326 VAL A N 1
ATOM 2429 C CA . VAL A 1 326 ? 22.357 -11.922 -16.840 1.00 91.56 326 VAL A CA 1
ATOM 2430 C C . VAL A 1 326 ? 23.795 -11.515 -16.482 1.00 91.56 326 VAL A C 1
ATOM 2432 O O . VAL A 1 326 ? 24.758 -12.241 -16.757 1.00 91.56 326 VAL A O 1
ATOM 2435 N N . GLY A 1 327 ? 23.905 -10.361 -15.823 1.00 84.31 327 GLY A N 1
ATOM 2436 C CA . GLY A 1 327 ? 25.101 -9.880 -15.134 1.00 84.31 327 GLY A CA 1
ATOM 2437 C C . GLY A 1 327 ? 25.958 -8.872 -15.908 1.00 84.31 327 GLY A C 1
ATOM 2438 O O . GLY A 1 327 ? 26.336 -9.098 -17.058 1.00 84.31 327 GLY A O 1
ATOM 2439 N N . GLY A 1 328 ? 26.371 -7.812 -15.208 1.00 75.31 328 GLY A N 1
ATOM 2440 C CA . GLY A 1 328 ? 27.396 -6.854 -15.631 1.00 75.31 328 GLY A CA 1
ATOM 2441 C C . GLY A 1 328 ? 27.137 -6.157 -16.970 1.00 75.31 328 GLY A C 1
ATOM 2442 O O . GLY A 1 328 ? 26.022 -6.137 -17.484 1.00 75.31 328 GLY A O 1
ATOM 2443 N N . GLY A 1 329 ? 28.214 -5.615 -17.539 1.00 90.94 329 GLY A N 1
ATOM 2444 C CA . GLY A 1 329 ? 28.211 -4.812 -18.760 1.00 90.94 329 GLY A CA 1
ATOM 2445 C C . GLY A 1 329 ? 28.715 -3.398 -18.502 1.00 90.94 329 GLY A C 1
ATOM 2446 O O . GLY A 1 329 ? 29.150 -3.088 -17.393 1.00 90.94 329 GLY A O 1
ATOM 2447 N N . ASP A 1 330 ? 28.658 -2.564 -19.533 1.00 93.31 330 ASP A N 1
ATOM 2448 C CA . ASP A 1 330 ? 29.033 -1.161 -19.403 1.00 93.31 330 ASP A CA 1
ATOM 2449 C C . ASP A 1 330 ? 27.905 -0.394 -18.686 1.00 93.31 330 ASP A C 1
ATOM 2451 O O . ASP A 1 330 ? 26.724 -0.670 -18.945 1.00 93.31 330 ASP A O 1
ATOM 2455 N N . PRO A 1 331 ? 28.229 0.546 -17.777 1.00 95.38 331 PRO A N 1
ATOM 2456 C CA . PRO A 1 331 ? 27.228 1.382 -17.125 1.00 95.38 331 PRO A CA 1
ATOM 2457 C C . PRO A 1 331 ? 26.415 2.191 -18.137 1.00 95.38 331 PRO A C 1
ATOM 2459 O O . PRO A 1 331 ? 26.955 2.793 -19.069 1.00 95.38 331 PRO A O 1
ATOM 2462 N N . CYS A 1 332 ? 25.101 2.229 -17.938 1.00 96.75 332 CYS A N 1
ATOM 2463 C CA . CYS A 1 332 ? 24.190 3.038 -18.736 1.00 96.75 332 CYS A CA 1
ATOM 2464 C C . CYS A 1 332 ? 23.000 3.516 -17.899 1.00 96.75 332 CYS A C 1
ATOM 2466 O O . CYS A 1 332 ? 22.713 2.980 -16.830 1.00 96.75 332 CYS A O 1
ATOM 2468 N N . HIS A 1 333 ? 22.275 4.515 -18.394 1.00 97.31 333 HIS A N 1
ATOM 2469 C CA . HIS A 1 333 ? 21.005 4.923 -17.802 1.00 97.31 333 HIS A CA 1
ATOM 2470 C C . HIS A 1 333 ? 19.857 4.163 -18.468 1.00 97.31 333 HIS A C 1
ATOM 2472 O O . HIS A 1 333 ? 19.584 4.344 -19.662 1.00 97.31 333 HIS A O 1
ATOM 2478 N N . LEU A 1 334 ? 19.173 3.328 -17.687 1.00 97.88 334 LEU A N 1
ATOM 2479 C CA . LEU A 1 334 ? 17.912 2.712 -18.079 1.00 97.88 334 LEU A CA 1
ATOM 2480 C C . LEU A 1 334 ? 16.784 3.724 -17.866 1.00 97.88 334 LEU A C 1
ATOM 2482 O O . LEU A 1 334 ? 16.526 4.156 -16.739 1.00 97.88 334 LEU A O 1
ATOM 2486 N N . VAL A 1 335 ? 16.112 4.095 -18.951 1.00 98.25 335 VAL A N 1
ATOM 2487 C CA . VAL A 1 335 ? 15.080 5.142 -18.968 1.00 98.25 335 VAL A CA 1
ATOM 2488 C C . VAL A 1 335 ? 13.796 4.634 -19.611 1.00 98.25 335 VAL A C 1
ATOM 2490 O O . VAL A 1 335 ? 13.818 3.696 -20.415 1.00 98.25 335 VAL A O 1
ATOM 2493 N N . GLY A 1 336 ? 12.673 5.249 -19.261 1.00 97.81 336 GLY A N 1
ATOM 2494 C CA . GLY A 1 336 ? 11.406 4.983 -19.926 1.00 97.81 336 GLY A CA 1
ATOM 2495 C C . GLY A 1 336 ? 11.273 5.728 -21.259 1.00 97.81 336 GLY A C 1
ATOM 2496 O O . GLY A 1 336 ? 12.231 6.290 -21.804 1.00 97.81 336 GLY A O 1
ATOM 2497 N N . ARG A 1 337 ? 10.067 5.685 -21.829 1.00 95.38 337 ARG A N 1
ATOM 2498 C CA . ARG A 1 337 ? 9.729 6.310 -23.124 1.00 95.38 337 ARG A CA 1
ATOM 2499 C C . ARG A 1 337 ? 8.980 7.640 -23.023 1.00 95.38 337 ARG A C 1
ATOM 2501 O O . ARG A 1 337 ? 8.619 8.201 -24.059 1.00 95.38 337 ARG A O 1
ATOM 2508 N N . HIS A 1 338 ? 8.647 8.097 -21.826 1.00 95.31 338 HIS A N 1
ATOM 2509 C CA . HIS A 1 338 ? 7.843 9.292 -21.619 1.00 95.31 338 HIS A CA 1
ATOM 2510 C C . HIS A 1 338 ? 8.644 10.565 -21.895 1.00 95.31 338 HIS A C 1
ATOM 2512 O O . HIS A 1 338 ? 9.864 10.615 -21.763 1.00 95.31 338 HIS A O 1
ATOM 2518 N N . CYS A 1 339 ? 7.940 11.623 -22.300 1.00 91.12 339 CYS A N 1
ATOM 2519 C CA . CYS A 1 339 ? 8.536 12.922 -22.616 1.00 91.12 339 CYS A CA 1
ATOM 2520 C C . CYS A 1 339 ? 8.819 13.757 -21.356 1.00 91.12 339 CYS A C 1
ATOM 2522 O O . CYS A 1 339 ? 8.519 14.946 -21.332 1.00 91.12 339 CYS A O 1
ATOM 2524 N N . GLU A 1 340 ? 9.379 13.132 -20.324 1.00 92.31 340 GLU A N 1
ATOM 2525 C CA . GLU A 1 340 ? 9.721 13.759 -19.049 1.00 92.31 340 GLU A CA 1
ATOM 2526 C C . GLU A 1 340 ? 11.166 13.398 -18.700 1.00 92.31 340 GLU A C 1
ATOM 2528 O O . GLU A 1 340 ? 11.557 12.236 -18.801 1.00 92.31 340 GLU A O 1
ATOM 2533 N N . SER A 1 341 ? 11.983 14.373 -18.298 1.00 88.56 341 SER A N 1
ATOM 2534 C CA . SER A 1 341 ? 13.395 14.101 -17.978 1.00 88.56 341 SER A CA 1
ATOM 2535 C C . SER A 1 341 ? 13.547 13.212 -16.741 1.00 88.56 341 SER A C 1
ATOM 2537 O O . SER A 1 341 ? 14.529 12.481 -16.622 1.00 88.56 341 SER A O 1
ATOM 2539 N N . GLY A 1 342 ? 12.551 13.242 -15.852 1.00 90.88 342 GLY A N 1
ATOM 2540 C CA . GLY A 1 342 ? 12.442 12.373 -14.684 1.00 90.88 342 GLY A CA 1
ATOM 2541 C C . GLY A 1 342 ? 12.010 10.934 -14.985 1.00 90.88 342 GLY A C 1
ATOM 2542 O O . GLY A 1 342 ? 11.936 10.145 -14.047 1.00 90.88 342 GLY A O 1
ATOM 2543 N N . ASP A 1 343 ? 11.744 10.561 -16.245 1.00 96.25 343 ASP A N 1
ATOM 2544 C CA . ASP A 1 343 ? 11.386 9.185 -16.628 1.00 96.25 343 ASP A CA 1
ATOM 2545 C C . ASP A 1 343 ? 12.613 8.257 -16.672 1.00 96.25 343 ASP A C 1
ATOM 2547 O O . ASP A 1 343 ? 13.037 7.741 -17.710 1.00 96.25 343 ASP A O 1
ATOM 2551 N N . THR A 1 344 ? 13.222 8.081 -15.505 1.00 95.50 344 THR A N 1
ATOM 2552 C CA . THR A 1 344 ? 14.361 7.197 -15.270 1.00 95.50 344 THR A CA 1
ATOM 2553 C C . THR A 1 344 ? 13.897 5.973 -14.492 1.00 95.50 344 THR A C 1
ATOM 2555 O O . THR A 1 344 ? 13.093 6.095 -13.573 1.00 95.50 344 THR A O 1
ATOM 2558 N N . LEU A 1 345 ? 14.420 4.797 -14.845 1.00 96.50 345 LEU A N 1
ATOM 2559 C CA . LEU A 1 345 ? 14.151 3.545 -14.133 1.00 96.50 345 LEU A CA 1
ATOM 2560 C C . LEU A 1 345 ? 15.343 3.108 -13.279 1.00 96.50 345 LEU A C 1
ATOM 2562 O O . LEU A 1 345 ? 15.170 2.712 -12.132 1.00 96.50 345 LEU A O 1
ATOM 2566 N N . SER A 1 346 ? 16.559 3.178 -13.826 1.00 95.50 346 SER A N 1
ATOM 2567 C CA . SER A 1 346 ? 17.772 2.853 -13.073 1.00 95.50 346 SER A CA 1
ATOM 2568 C C . SER A 1 346 ? 18.989 3.583 -13.655 1.00 95.50 346 SER A C 1
ATOM 2570 O O . SER A 1 346 ? 19.397 3.296 -14.787 1.00 95.50 346 SER A O 1
ATOM 2572 N N . PRO A 1 347 ? 19.551 4.574 -12.939 1.00 93.12 347 PRO A N 1
ATOM 2573 C CA . PRO A 1 347 ? 20.768 5.248 -13.367 1.00 93.12 347 PRO A CA 1
ATOM 2574 C C . PRO A 1 347 ? 22.008 4.386 -13.088 1.00 93.12 347 PRO A C 1
ATOM 2576 O O . PRO A 1 347 ? 22.087 3.728 -12.048 1.00 93.12 347 PRO A O 1
ATOM 2579 N N . ASP A 1 348 ? 22.983 4.445 -14.003 1.00 94.25 348 ASP A N 1
ATOM 2580 C CA . ASP A 1 348 ? 24.292 3.786 -13.898 1.00 94.25 348 ASP A CA 1
ATOM 2581 C C . ASP A 1 348 ? 24.213 2.264 -13.711 1.00 94.25 348 ASP A C 1
ATOM 2583 O O . ASP A 1 348 ? 25.057 1.648 -13.061 1.00 94.25 348 ASP A O 1
ATOM 2587 N N . VAL A 1 349 ? 23.197 1.639 -14.312 1.00 95.06 349 VAL A N 1
ATOM 2588 C CA . VAL A 1 349 ? 23.004 0.192 -14.254 1.00 95.06 349 VAL A CA 1
ATOM 2589 C C . VAL A 1 349 ? 23.882 -0.507 -15.301 1.00 95.06 349 VAL A C 1
ATOM 2591 O O . VAL A 1 349 ? 23.877 -0.119 -16.477 1.00 95.06 349 VAL A O 1
ATOM 2594 N N . PRO A 1 350 ? 24.658 -1.537 -14.920 1.00 95.38 350 PRO A N 1
ATOM 2595 C CA . PRO A 1 350 ? 25.489 -2.272 -15.863 1.00 95.38 350 PRO A CA 1
ATOM 2596 C C . PRO A 1 350 ? 24.631 -3.235 -16.696 1.00 95.38 350 PRO A C 1
ATOM 2598 O O . PRO A 1 350 ? 24.027 -4.165 -16.158 1.00 95.38 350 PRO A O 1
ATOM 2601 N N . LEU A 1 351 ? 24.595 -3.034 -18.019 1.00 96.06 351 LEU A N 1
ATOM 2602 C CA . LEU A 1 351 ? 23.863 -3.899 -18.954 1.00 96.06 351 LEU A CA 1
ATOM 2603 C C . LEU A 1 351 ? 24.790 -4.489 -20.021 1.00 96.06 351 LEU A C 1
ATOM 2605 O O . LEU A 1 351 ? 25.519 -3.782 -20.717 1.00 96.06 351 LEU A O 1
ATOM 2609 N N . ARG A 1 352 ? 24.741 -5.814 -20.193 1.00 95.94 352 ARG A N 1
ATOM 2610 C CA . ARG A 1 352 ? 25.608 -6.543 -21.126 1.00 95.94 352 ARG A CA 1
ATOM 2611 C C . ARG A 1 352 ? 25.091 -6.473 -22.564 1.00 95.94 352 ARG A C 1
ATOM 2613 O O . ARG A 1 352 ? 24.234 -7.269 -22.953 1.00 95.94 352 ARG A O 1
ATOM 2620 N N . ASP A 1 353 ? 25.681 -5.565 -23.346 1.00 94.94 353 ASP A N 1
ATOM 2621 C CA . ASP A 1 353 ? 25.405 -5.357 -24.779 1.00 94.94 353 ASP A CA 1
ATOM 2622 C C . ASP A 1 353 ? 23.892 -5.274 -25.080 1.00 94.94 353 ASP A C 1
ATOM 2624 O O . ASP A 1 353 ? 23.339 -6.141 -25.768 1.00 94.94 353 ASP A O 1
ATOM 2628 N N . PRO A 1 354 ? 23.188 -4.276 -24.506 1.00 96.62 354 PRO A N 1
ATOM 2629 C CA . PRO A 1 354 ? 21.765 -4.087 -24.745 1.00 96.62 354 PRO A CA 1
ATOM 2630 C C . PRO A 1 354 ? 21.525 -3.643 -26.190 1.00 96.62 354 PRO A C 1
ATOM 2632 O O . PRO A 1 354 ? 22.214 -2.769 -26.725 1.00 96.62 354 PRO A O 1
ATOM 2635 N N . ARG A 1 355 ? 20.511 -4.225 -26.831 1.00 97.38 355 ARG A N 1
ATOM 2636 C CA . ARG A 1 355 ? 20.134 -3.955 -28.222 1.00 97.38 355 ARG A CA 1
ATOM 2637 C C . ARG A 1 355 ? 18.622 -3.755 -28.335 1.00 97.38 355 ARG A C 1
ATOM 2639 O O . ARG A 1 355 ? 17.870 -4.380 -27.588 1.00 97.38 355 ARG A O 1
ATOM 2646 N N . PRO A 1 356 ? 18.141 -2.935 -29.288 1.00 98.50 356 PRO A N 1
ATOM 2647 C CA . PRO A 1 356 ? 16.713 -2.848 -29.579 1.00 98.50 356 PRO A CA 1
ATOM 2648 C C . PRO A 1 356 ? 16.088 -4.233 -29.786 1.00 98.50 356 PRO A C 1
ATOM 2650 O O . PRO A 1 356 ? 16.626 -5.062 -30.519 1.00 98.50 356 PRO A O 1
ATOM 2653 N N . GLY A 1 357 ? 14.954 -4.476 -29.133 1.00 98.19 357 GLY A N 1
ATOM 2654 C CA . GLY A 1 357 ? 14.249 -5.757 -29.141 1.00 98.19 357 GLY A CA 1
ATOM 2655 C C . GLY A 1 357 ? 14.579 -6.689 -27.973 1.00 98.19 357 GLY A C 1
ATOM 2656 O O . GLY A 1 357 ? 13.743 -7.549 -27.676 1.00 98.19 357 GLY A O 1
ATOM 2657 N N . ASP A 1 358 ? 15.712 -6.498 -27.287 1.00 98.31 358 ASP A N 1
ATOM 2658 C CA . ASP A 1 358 ? 16.055 -7.254 -26.078 1.00 98.31 358 ASP A CA 1
ATOM 2659 C C . ASP A 1 358 ? 15.031 -7.039 -24.962 1.00 98.31 358 ASP A C 1
ATOM 2661 O O . ASP A 1 358 ? 14.344 -6.016 -24.912 1.00 98.31 358 ASP A O 1
ATOM 2665 N N . LEU A 1 359 ? 14.960 -8.005 -24.045 1.00 98.44 359 LEU A N 1
ATOM 2666 C CA . LEU A 1 359 ? 14.175 -7.886 -22.823 1.00 98.44 359 LEU A CA 1
ATOM 2667 C C . LEU A 1 359 ? 15.070 -7.471 -21.657 1.00 98.44 359 LEU A C 1
ATOM 2669 O O . LEU A 1 359 ? 16.073 -8.132 -21.385 1.00 98.44 359 LEU A O 1
ATOM 2673 N N . ILE A 1 360 ? 14.681 -6.408 -20.961 1.00 98.44 360 ILE A N 1
ATOM 2674 C CA . ILE A 1 360 ? 15.252 -5.995 -19.680 1.00 98.44 360 ILE A CA 1
ATOM 2675 C C . ILE A 1 360 ? 14.350 -6.520 -18.569 1.00 98.44 360 ILE A C 1
ATOM 2677 O O . ILE A 1 360 ? 13.140 -6.311 -18.611 1.00 98.44 360 ILE A O 1
ATOM 2681 N N . ALA A 1 361 ? 14.941 -7.200 -17.594 1.00 97.88 361 ALA A N 1
ATOM 2682 C CA . ALA A 1 361 ? 14.276 -7.638 -16.379 1.00 97.88 361 ALA A CA 1
ATOM 2683 C C . ALA A 1 361 ? 14.644 -6.708 -15.223 1.00 97.88 361 ALA A C 1
ATOM 2685 O O . ALA A 1 361 ? 15.830 -6.502 -14.956 1.00 97.88 361 ALA A O 1
ATOM 2686 N N . VAL A 1 362 ? 13.622 -6.182 -14.549 1.00 97.88 362 VAL A N 1
ATOM 2687 C CA . VAL A 1 362 ? 13.729 -5.375 -13.329 1.00 97.88 362 VAL A CA 1
ATOM 2688 C C . VAL A 1 362 ? 13.057 -6.158 -12.192 1.00 97.88 362 VAL A C 1
ATOM 2690 O O . VAL A 1 362 ? 11.823 -6.248 -12.163 1.00 97.88 362 VAL A O 1
ATOM 2693 N N . PRO A 1 363 ? 13.834 -6.813 -11.311 1.00 96.50 363 PRO A N 1
ATOM 2694 C CA . PRO A 1 363 ? 13.290 -7.597 -10.209 1.00 96.50 363 PRO A CA 1
ATOM 2695 C C . PRO A 1 363 ? 12.726 -6.702 -9.097 1.00 96.50 363 PRO A C 1
ATOM 2697 O O . PRO A 1 363 ? 12.886 -5.485 -9.122 1.00 96.50 363 PRO A O 1
ATOM 2700 N N . VAL A 1 364 ? 12.097 -7.325 -8.096 1.00 96.44 364 VAL A N 1
ATOM 2701 C CA . VAL A 1 364 ? 11.636 -6.670 -6.854 1.00 96.44 364 VAL A CA 1
ATOM 2702 C C . VAL A 1 364 ? 10.509 -5.650 -7.092 1.00 96.44 364 VAL A C 1
ATOM 2704 O O . VAL A 1 364 ? 10.334 -4.681 -6.360 1.00 96.44 364 VAL A O 1
ATOM 2707 N N . THR A 1 365 ? 9.708 -5.870 -8.131 1.00 96.81 365 THR A N 1
ATOM 2708 C CA . THR A 1 365 ? 8.622 -4.971 -8.577 1.00 96.81 365 THR A CA 1
ATOM 2709 C C . THR A 1 365 ? 7.233 -5.459 -8.156 1.00 96.81 365 THR A C 1
ATOM 2711 O O . THR A 1 365 ? 6.208 -4.973 -8.632 1.00 96.81 365 THR A O 1
ATOM 2714 N N . GLY A 1 366 ? 7.159 -6.447 -7.259 1.00 93.00 366 GLY A N 1
ATOM 2715 C CA . GLY A 1 366 ? 5.884 -7.012 -6.809 1.00 93.00 366 GLY A CA 1
ATOM 2716 C C . GLY A 1 366 ? 5.115 -6.136 -5.815 1.00 93.00 366 GLY A C 1
ATOM 2717 O O . GLY A 1 366 ? 3.914 -6.326 -5.637 1.00 93.00 366 GLY A O 1
ATOM 2718 N N . ALA A 1 367 ? 5.774 -5.157 -5.189 1.00 88.75 367 ALA A N 1
ATOM 2719 C CA . ALA A 1 367 ? 5.166 -4.236 -4.232 1.00 88.75 367 ALA A CA 1
ATOM 2720 C C . ALA A 1 367 ? 5.134 -2.820 -4.806 1.00 88.75 367 ALA A C 1
ATOM 2722 O O . ALA A 1 367 ? 6.145 -2.349 -5.302 1.00 88.75 367 ALA A O 1
ATOM 2723 N N . TYR A 1 368 ? 3.984 -2.150 -4.688 1.00 88.44 368 TYR A N 1
ATOM 2724 C CA . TYR A 1 368 ? 3.722 -0.747 -5.055 1.00 88.44 368 TYR A CA 1
ATOM 2725 C C . TYR A 1 368 ? 3.886 -0.359 -6.529 1.00 88.44 368 TYR A C 1
ATOM 2727 O O . TYR A 1 368 ? 3.142 0.511 -6.968 1.00 88.44 368 TYR A O 1
ATOM 2735 N N . THR A 1 369 ? 4.726 -1.031 -7.314 1.00 93.50 369 THR A N 1
ATOM 2736 C CA . THR A 1 369 ? 4.939 -0.744 -8.739 1.00 93.50 369 THR A CA 1
ATOM 2737 C C . THR A 1 369 ? 3.615 -0.767 -9.519 1.00 93.50 369 THR A C 1
ATOM 2739 O O . THR A 1 369 ? 3.142 0.268 -9.987 1.00 93.50 369 THR A O 1
ATOM 2742 N N . TYR A 1 370 ? 2.920 -1.913 -9.562 1.00 93.06 370 TYR A N 1
ATOM 2743 C CA . TYR A 1 370 ? 1.640 -2.024 -10.279 1.00 93.06 370 TYR A CA 1
ATOM 2744 C C . TYR A 1 370 ? 0.529 -1.143 -9.675 1.00 93.06 370 TYR A C 1
ATOM 2746 O O . TYR A 1 370 ? -0.271 -0.547 -10.406 1.00 93.06 370 TYR A O 1
ATOM 2754 N N . SER A 1 371 ? 0.482 -1.035 -8.343 1.00 88.00 371 SER A N 1
ATOM 2755 C CA . SER A 1 371 ? -0.521 -0.235 -7.625 1.00 88.00 371 SER A CA 1
ATOM 2756 C C . SER A 1 371 ? -0.389 1.263 -7.923 1.00 88.00 371 SER A C 1
ATOM 2758 O O . SER A 1 371 ? -1.404 1.940 -8.086 1.00 88.00 371 SER A O 1
ATOM 2760 N N . LEU A 1 372 ? 0.843 1.763 -8.070 1.00 93.19 372 LEU A N 1
ATOM 2761 C CA . LEU A 1 372 ? 1.166 3.144 -8.452 1.00 93.19 372 LEU A CA 1
ATOM 2762 C C . LEU A 1 372 ? 1.169 3.372 -9.971 1.00 93.19 372 LEU A C 1
ATOM 2764 O O . LEU A 1 372 ? 1.399 4.497 -10.429 1.00 93.19 372 LEU A O 1
ATOM 2768 N N . GLY A 1 373 ? 0.875 2.329 -10.753 1.00 93.75 373 GLY A N 1
ATOM 2769 C CA . GLY A 1 373 ? 0.685 2.442 -12.189 1.00 93.75 373 GLY A CA 1
ATOM 2770 C C . GLY A 1 373 ? -0.339 3.528 -12.528 1.00 93.75 373 GLY A C 1
ATOM 2771 O O . GLY A 1 373 ? -1.322 3.742 -11.816 1.00 93.75 373 GLY A O 1
ATOM 2772 N N . ASN A 1 374 ? -0.116 4.238 -13.621 1.00 94.19 374 ASN A N 1
ATOM 2773 C CA . ASN A 1 374 ? -0.917 5.366 -14.067 1.00 94.19 374 ASN A CA 1
ATOM 2774 C C . ASN A 1 374 ? -0.932 5.432 -15.602 1.00 94.19 374 ASN A C 1
ATOM 2776 O O . ASN A 1 374 ? -0.238 4.691 -16.291 1.00 94.19 374 ASN A O 1
ATOM 2780 N N . ASN A 1 375 ? -1.764 6.317 -16.147 1.00 95.62 375 ASN A N 1
ATOM 2781 C CA . ASN A 1 375 ? -1.951 6.452 -17.591 1.00 95.62 375 ASN A CA 1
ATOM 2782 C C . ASN A 1 375 ? -1.243 7.694 -18.155 1.00 95.62 375 ASN A C 1
ATOM 2784 O O . ASN A 1 375 ? -1.720 8.281 -19.130 1.00 95.62 375 ASN A O 1
ATOM 2788 N N . TYR A 1 376 ? -0.131 8.130 -17.546 1.00 95.06 376 TYR A N 1
ATOM 2789 C CA . TYR A 1 376 ? 0.620 9.295 -18.017 1.00 95.06 376 TYR A CA 1
ATOM 2790 C C . TYR A 1 376 ? 0.990 9.144 -19.498 1.00 95.06 376 TYR A C 1
ATOM 2792 O O . TYR A 1 376 ? 1.413 8.082 -19.956 1.00 95.06 376 TYR A O 1
ATOM 2800 N N . SER A 1 377 ? 0.772 10.209 -20.275 1.00 91.94 377 SER A N 1
ATOM 2801 C CA . SER A 1 377 ? 0.914 10.204 -21.741 1.00 91.94 377 SER A CA 1
ATOM 2802 C C . SER A 1 377 ? 0.075 9.135 -22.471 1.00 91.94 377 SER A C 1
ATOM 2804 O O . SER A 1 377 ? 0.446 8.686 -23.554 1.00 91.94 377 SER A O 1
ATOM 2806 N N . GLY A 1 378 ? -1.045 8.692 -21.888 1.00 92.44 378 GLY A N 1
ATOM 2807 C CA . GLY A 1 378 ? -1.888 7.639 -22.462 1.00 92.44 378 GLY A CA 1
ATOM 2808 C C . GLY A 1 378 ? -1.275 6.239 -22.370 1.00 92.44 378 GLY A C 1
ATOM 2809 O O . GLY A 1 378 ? -1.629 5.365 -23.166 1.00 92.44 378 GLY A O 1
ATOM 2810 N N . ALA A 1 379 ? -0.344 6.018 -21.432 1.00 95.69 379 ALA A N 1
ATOM 2811 C CA . ALA A 1 379 ? 0.171 4.689 -21.126 1.00 95.69 379 ALA A CA 1
ATOM 2812 C C . ALA A 1 379 ? -0.967 3.727 -20.777 1.00 95.69 379 ALA A C 1
ATOM 2814 O O . ALA A 1 379 ? -1.949 4.110 -20.145 1.00 95.69 379 ALA A O 1
ATOM 2815 N N . LEU A 1 380 ? -0.817 2.470 -21.179 1.00 95.75 380 LEU A N 1
ATOM 2816 C CA . LEU A 1 380 ? -1.743 1.393 -20.851 1.00 95.75 380 LEU A CA 1
ATOM 2817 C C . LEU A 1 380 ? -1.097 0.555 -19.757 1.00 95.75 380 LEU A C 1
ATOM 2819 O O . LEU A 1 380 ? 0.025 0.084 -19.966 1.00 95.75 380 LEU A O 1
ATOM 2823 N N . ARG A 1 381 ? -1.785 0.348 -18.628 1.00 95.88 381 ARG A N 1
ATOM 2824 C CA . ARG A 1 381 ? -1.253 -0.499 -17.553 1.00 95.88 381 ARG A CA 1
ATOM 2825 C C . ARG A 1 381 ? -0.875 -1.883 -18.100 1.00 95.88 381 ARG A C 1
ATOM 2827 O O . ARG A 1 381 ? -1.645 -2.458 -18.890 1.00 95.88 381 ARG A O 1
ATOM 2834 N N . PRO A 1 382 ? 0.302 -2.414 -17.723 1.00 96.94 382 PRO A N 1
ATOM 2835 C CA . PRO A 1 382 ? 0.787 -3.692 -18.229 1.00 96.94 382 PRO A CA 1
ATOM 2836 C C . PRO A 1 382 ? -0.099 -4.856 -17.751 1.00 96.94 382 PRO A C 1
ATOM 2838 O O . PRO A 1 382 ? -0.833 -4.718 -16.777 1.00 96.94 382 PRO A O 1
ATOM 2841 N N . PRO A 1 383 ? -0.070 -6.016 -18.431 1.00 97.06 383 PRO A N 1
ATOM 2842 C CA . PRO A 1 383 ? -0.687 -7.221 -17.896 1.00 97.06 383 PRO A CA 1
ATOM 2843 C C . PRO A 1 383 ? 0.106 -7.736 -16.688 1.00 97.06 383 PRO A C 1
ATOM 2845 O O . PRO A 1 383 ? 1.319 -7.547 -16.617 1.00 97.06 383 PRO A O 1
ATOM 2848 N N . VAL A 1 384 ? -0.566 -8.473 -15.805 1.00 96.31 384 VAL A N 1
ATOM 2849 C CA . VAL A 1 384 ? 0.073 -9.261 -14.742 1.00 96.31 384 VAL A CA 1
ATOM 2850 C C . VAL A 1 384 ? -0.052 -10.735 -15.106 1.00 96.31 384 VAL A C 1
ATOM 2852 O O . VAL A 1 384 ? -1.146 -11.212 -15.431 1.00 96.31 384 VAL A O 1
ATOM 2855 N N . VAL A 1 385 ? 1.068 -11.455 -15.068 1.00 97.31 385 VAL A N 1
ATOM 2856 C CA . VAL A 1 385 ? 1.161 -12.877 -15.414 1.00 97.31 385 VAL A CA 1
ATOM 2857 C C . VAL A 1 385 ? 1.758 -13.624 -14.231 1.00 97.31 385 VAL A C 1
ATOM 2859 O O . VAL A 1 385 ? 2.820 -13.249 -13.746 1.00 97.31 385 VAL A O 1
ATOM 2862 N N . PHE A 1 386 ? 1.076 -14.670 -13.771 1.00 95.06 386 PHE A N 1
ATOM 2863 C CA . PHE A 1 386 ? 1.612 -15.588 -12.770 1.00 95.06 386 PHE A CA 1
ATOM 2864 C C . PHE A 1 386 ? 2.293 -16.754 -13.468 1.00 95.06 386 PHE A C 1
ATOM 2866 O O . PHE A 1 386 ? 1.733 -17.320 -14.410 1.00 95.06 386 PHE A O 1
ATOM 2873 N N . CYS A 1 387 ? 3.483 -17.099 -12.988 1.00 95.19 387 CYS A N 1
ATOM 2874 C CA . CYS A 1 387 ? 4.281 -18.203 -13.494 1.00 95.19 387 CYS A CA 1
ATOM 2875 C C . CYS A 1 387 ? 4.505 -19.207 -12.364 1.00 95.19 387 CYS A C 1
ATOM 2877 O O . CYS A 1 387 ? 5.038 -18.837 -11.320 1.00 95.19 387 CYS A O 1
ATOM 2879 N N . GLN A 1 388 ? 4.111 -20.458 -12.569 1.00 94.12 388 GLN A N 1
ATOM 2880 C CA . GLN A 1 388 ? 4.283 -21.528 -11.592 1.00 94.12 388 GLN A CA 1
ATOM 2881 C C . GLN A 1 388 ? 4.487 -22.856 -12.327 1.00 94.12 388 GLN A C 1
ATOM 2883 O O . GLN A 1 388 ? 3.794 -23.124 -13.301 1.00 94.12 388 GLN A O 1
ATOM 2888 N N . ASP A 1 389 ? 5.451 -23.666 -11.881 1.00 95.38 389 ASP A N 1
ATOM 2889 C CA . ASP A 1 389 ? 5.694 -25.027 -12.391 1.00 95.38 389 ASP A CA 1
ATOM 2890 C C . ASP A 1 389 ? 5.851 -25.118 -13.928 1.00 95.38 389 ASP A C 1
ATOM 2892 O O . ASP A 1 389 ? 5.468 -26.094 -14.566 1.00 95.38 389 ASP A O 1
ATOM 2896 N N . GLY A 1 390 ? 6.440 -24.081 -14.538 1.00 95.56 390 GLY A N 1
ATOM 2897 C CA . GLY A 1 390 ? 6.637 -23.982 -15.991 1.00 95.56 390 GLY A CA 1
ATOM 2898 C C . GLY A 1 390 ? 5.417 -23.484 -16.777 1.00 95.56 390 GLY A C 1
ATOM 2899 O O . GLY A 1 390 ? 5.519 -23.288 -17.988 1.00 95.56 390 GLY A O 1
ATOM 2900 N N . GLU A 1 391 ? 4.292 -23.225 -16.112 1.00 96.31 391 GLU A N 1
ATOM 2901 C CA . GLU A 1 391 ? 3.079 -22.673 -16.709 1.00 96.31 391 GLU A CA 1
ATOM 2902 C C . GLU A 1 391 ? 2.955 -21.169 -16.451 1.00 96.31 391 GLU A C 1
ATOM 2904 O O . GLU A 1 391 ? 3.334 -20.666 -15.393 1.00 96.31 391 GLU A O 1
ATOM 2909 N N . ALA A 1 392 ? 2.392 -20.443 -17.420 1.00 96.44 392 ALA A N 1
ATOM 2910 C CA . ALA A 1 392 ? 2.147 -19.008 -17.329 1.00 96.44 392 ALA A CA 1
ATOM 2911 C C . ALA A 1 392 ? 0.663 -18.696 -17.553 1.00 96.44 392 ALA A C 1
ATOM 2913 O O . ALA A 1 392 ? 0.065 -19.129 -18.540 1.00 96.44 392 ALA A O 1
ATOM 2914 N N . ARG A 1 393 ? 0.073 -17.894 -16.662 1.00 96.56 393 ARG A N 1
ATOM 2915 C CA . ARG A 1 393 ? -1.339 -17.494 -16.715 1.00 96.56 393 ARG A CA 1
ATOM 2916 C C . ARG A 1 393 ? -1.488 -15.994 -16.513 1.00 96.56 393 ARG A C 1
ATOM 2918 O O . ARG A 1 393 ? -1.095 -15.455 -15.482 1.00 96.56 393 ARG A O 1
ATOM 2925 N N . ALA A 1 394 ? -2.114 -15.317 -17.473 1.00 95.12 394 ALA A N 1
ATOM 2926 C CA . ALA A 1 394 ? -2.509 -13.924 -17.295 1.00 95.12 394 ALA A CA 1
ATOM 2927 C C . ALA A 1 394 ? -3.598 -13.827 -16.215 1.00 95.12 394 ALA A C 1
ATOM 2929 O O . ALA A 1 394 ? -4.635 -14.486 -16.312 1.00 95.12 394 ALA A O 1
ATOM 2930 N N . VAL A 1 395 ? -3.356 -13.008 -15.192 1.00 91.31 395 VAL A N 1
ATOM 2931 C CA . VAL A 1 395 ? -4.300 -12.757 -14.088 1.00 91.31 395 VAL A CA 1
ATOM 2932 C C . VAL A 1 395 ? -4.907 -11.363 -14.158 1.00 91.31 395 VAL A C 1
ATOM 2934 O O . VAL A 1 395 ? -6.036 -11.158 -13.726 1.00 91.31 395 VAL A O 1
ATOM 2937 N N . VAL A 1 396 ? -4.198 -10.429 -14.794 1.00 90.88 396 VAL A N 1
ATOM 2938 C CA . VAL A 1 396 ? -4.733 -9.133 -15.204 1.00 90.88 396 VAL A CA 1
ATOM 2939 C C . VAL A 1 396 ? -4.334 -8.895 -16.654 1.00 90.88 396 VAL A C 1
ATOM 2941 O O . VAL A 1 396 ? -3.163 -9.020 -17.013 1.00 90.88 396 VAL A O 1
ATOM 2944 N N . ARG A 1 397 ? -5.303 -8.581 -17.518 1.00 96.25 397 ARG A N 1
ATOM 2945 C CA . ARG A 1 397 ? -5.013 -8.235 -18.917 1.00 96.25 397 ARG A CA 1
ATOM 2946 C C . ARG A 1 397 ? -4.441 -6.822 -19.016 1.00 96.25 397 ARG A C 1
ATOM 2948 O O . ARG A 1 397 ? -4.765 -5.964 -18.202 1.00 96.25 397 ARG A O 1
ATOM 2955 N N . ARG A 1 398 ? -3.684 -6.559 -20.083 1.00 96.31 398 ARG A N 1
ATOM 2956 C CA . ARG A 1 398 ? -3.259 -5.199 -20.433 1.00 96.31 398 ARG A CA 1
ATOM 2957 C C . ARG A 1 398 ? -4.484 -4.305 -20.634 1.00 96.31 398 ARG A C 1
ATOM 2959 O O . ARG A 1 398 ? -5.504 -4.748 -21.183 1.00 96.31 398 ARG A O 1
ATOM 2966 N N . GLU A 1 399 ? -4.366 -3.048 -20.231 1.00 95.69 399 GLU A N 1
ATOM 2967 C CA . GLU A 1 399 ? -5.332 -2.031 -20.634 1.00 95.69 399 GLU A CA 1
ATOM 2968 C C . GLU A 1 399 ? -5.315 -1.815 -22.153 1.00 95.69 399 GLU A C 1
ATOM 2970 O O . GLU A 1 399 ? -4.362 -2.117 -22.868 1.00 95.69 399 GLU A O 1
ATOM 2975 N N . THR A 1 400 ? -6.413 -1.273 -22.649 1.00 96.12 400 THR A N 1
ATOM 2976 C CA . THR A 1 400 ? -6.620 -0.848 -24.028 1.00 96.12 400 THR A CA 1
ATOM 2977 C C . THR A 1 400 ? -6.983 0.632 -24.026 1.00 96.12 400 THR A C 1
ATOM 2979 O O . THR A 1 400 ? -7.466 1.152 -23.023 1.00 96.12 400 THR A O 1
ATOM 2982 N N . TYR A 1 401 ? -6.852 1.327 -25.155 1.00 93.19 401 TYR A N 1
ATOM 2983 C CA . TYR A 1 401 ? -7.355 2.706 -25.245 1.00 93.19 401 TYR A CA 1
ATOM 2984 C C . TYR A 1 401 ? -8.860 2.801 -24.965 1.00 93.19 401 TYR A C 1
ATOM 2986 O O . TYR A 1 401 ? -9.330 3.799 -24.428 1.00 93.19 401 TYR A O 1
ATOM 2994 N N . GLY A 1 402 ? -9.612 1.733 -25.252 1.00 94.00 402 GLY A N 1
ATOM 2995 C CA . GLY A 1 402 ? -11.011 1.634 -24.854 1.00 94.00 402 GLY A CA 1
ATOM 2996 C C . GLY A 1 402 ? -11.204 1.668 -23.336 1.00 94.00 402 GLY A C 1
ATOM 2997 O O . GLY A 1 402 ? -12.202 2.213 -22.886 1.00 94.00 402 GLY A O 1
ATOM 2998 N N . ASP A 1 403 ? -10.265 1.139 -22.543 1.00 91.69 403 ASP A N 1
ATOM 2999 C CA . ASP A 1 403 ? -10.309 1.256 -21.082 1.00 91.69 403 ASP A CA 1
ATOM 3000 C C . ASP A 1 403 ? -10.144 2.715 -20.627 1.00 91.69 403 ASP A C 1
ATOM 3002 O O . ASP A 1 403 ? -10.878 3.143 -19.737 1.00 91.69 403 ASP A O 1
ATOM 3006 N N . LEU A 1 404 ? -9.264 3.488 -21.277 1.00 86.94 404 LEU A N 1
ATOM 3007 C CA . LEU A 1 404 ? -9.014 4.894 -20.926 1.00 86.94 404 LEU A CA 1
ATOM 3008 C C . LEU A 1 404 ? -10.215 5.794 -21.237 1.00 86.94 404 LEU A C 1
ATOM 3010 O O . LEU A 1 404 ? -10.595 6.632 -20.427 1.00 86.94 404 LEU A O 1
ATOM 3014 N N . LEU A 1 405 ? -10.861 5.565 -22.380 1.00 86.88 405 LEU A N 1
ATOM 3015 C CA . LEU A 1 405 ? -11.987 6.373 -22.864 1.00 86.88 405 LEU A CA 1
ATOM 3016 C C . LEU A 1 405 ? -13.322 6.048 -22.165 1.00 86.88 405 LEU A C 1
ATOM 3018 O O . LEU A 1 405 ? -14.348 6.654 -22.462 1.00 86.88 405 LEU A O 1
ATOM 3022 N N . ARG A 1 406 ? -13.362 5.079 -21.238 1.00 84.19 406 ARG A N 1
ATOM 3023 C CA . ARG A 1 406 ? -14.610 4.610 -20.592 1.00 84.19 406 ARG A CA 1
ATOM 3024 C C . ARG A 1 406 ? -15.306 5.635 -19.704 1.00 84.19 406 ARG A C 1
ATOM 3026 O O . ARG A 1 406 ? -16.424 5.354 -19.265 1.00 84.19 406 ARG A O 1
ATOM 3033 N N . ARG A 1 407 ? -14.632 6.732 -19.362 1.00 75.94 407 ARG A N 1
ATOM 3034 C CA . ARG A 1 407 ? -15.166 7.807 -18.515 1.00 75.94 407 ARG A CA 1
ATOM 3035 C C . ARG A 1 407 ? -15.537 9.057 -19.312 1.00 75.94 407 ARG A C 1
ATOM 3037 O O . ARG A 1 407 ? -16.156 9.950 -18.742 1.00 75.94 407 ARG A O 1
ATOM 3044 N N . ASP A 1 408 ? -15.203 9.098 -20.599 1.00 75.88 408 ASP A N 1
ATOM 3045 C CA . ASP A 1 408 ? -15.476 10.250 -21.447 1.00 75.88 408 ASP A CA 1
ATOM 3046 C C . ASP A 1 408 ? -16.978 10.343 -21.731 1.00 75.88 408 ASP A C 1
ATOM 3048 O O . ASP A 1 408 ? -17.621 9.374 -22.149 1.00 75.88 408 ASP A O 1
ATOM 3052 N N . LEU A 1 409 ? -17.538 11.529 -21.504 1.00 78.88 409 LEU A N 1
ATOM 3053 C CA . LEU A 1 409 ? -18.903 11.866 -21.890 1.00 78.88 409 LEU A CA 1
ATOM 3054 C C . LEU A 1 409 ? -18.871 12.425 -23.318 1.00 78.88 409 LEU A C 1
ATOM 3056 O O . LEU A 1 409 ? -17.996 13.227 -23.642 1.00 78.88 409 LEU A O 1
ATOM 3060 N N . ARG A 1 410 ? -19.792 11.969 -24.172 1.00 62.59 410 ARG A N 1
ATOM 3061 C CA . ARG A 1 410 ? -19.925 12.424 -25.564 1.00 62.59 410 ARG A CA 1
ATOM 3062 C C . ARG A 1 410 ? -21.070 13.400 -25.731 1.00 62.59 410 ARG A C 1
ATOM 3064 O O . ARG A 1 410 ? -22.121 13.150 -25.099 1.00 62.59 410 ARG A O 1
#

Foldseek 3Di:
DAQLWWFQQPPVHPVRRLVSLLVRLVVVVVVLPDDFQAKAAADCHAQDPGTQDHDDDGIHTSVRCCVRRVLNVQPDSVSNSLSRLCPEPVVVVVCVVVVHQQLPAEADDLDQDLSHLLNSQVSNHNEYEDWDVVSVVSQLVRFPAAHEYAFEEQLQQAAPDDPLWWQRHPVHSTTDYLVVSLVVVVVQVPRRHYDHQYYAYDGTAQHQDQVSLLVQLQSRLVSDAGQEYESEEHFHDCFDPPRHHDDPVVNVCSNVVSCVVRYDPNHHYHYHYALHPFQQVDKDKWFFADWADDVAIETETAAFCLQAVCCLNRVDAHAKEQPVGDDFAFFHWYAYDDPDPSRTHHHRHGYHPDDGGTMMITGRCRGPRQVSHHCVVHDWRDWDWDDDPNDIDTPGHIGDSCNVCSPDDD

Radius of gyration: 25.46 Å; chains: 1; bounding box: 72×41×59 Å

Secondary structure (DSSP, 8-state):
-BTTB-B-S-TT-TTTHHHHHHHHHHHHHHHHTS-TT-EEPPSS-TT-TTBSS--S-S-EEHHHHHHH-TTTS-SSHHHHHHHHH----HHHHHHHHTT--GGG-EE--SS--HHHHHHHHHHT-SEEEE-SHHHHHHHHHH-SS-EEEEEEEE-----S--GGG--SSTT-SSSEEHHHHHHHHHHHTT-SSEEEEEEEE---SSB--SHHHHHHHHHHHTT---SEEE----B----STT--PPPHHHHHHHHHHHHHHHS-TTPEEE----HHHHGGG-EEEEEEEEEE-SSSEEEEES--TTT-THHHHH------EETTB-S--EEEEEE-SSS-TT-EEEEEEEESS--TTPEEEEES-TTTTTTT---GGGPPPPPEEEEETTEEEEEEPPP-HHHHGGG---